Protein AF-A0A7V9AIJ8-F1 (afdb_monomer)

Nearest PDB structures (foldseek):
  2efx-assembly4_D  TM=8.201E-01  e=4.194E-10  Brucella anthropi
  2dns-assembly4_D  TM=7.894E-01  e=2.289E-10  Brucella anthropi
  2efu-assembly5_E  TM=8.049E-01  e=8.119E-10  Brucella anthropi
  2efu-assembly2_B  TM=7.645E-01  e=1.012E-09  Brucella anthropi
  2efx-assembly3_C  TM=7.032E-01  e=8.119E-10  Brucella anthropi

Radius of gyration: 23.88 Å; Cα contacts (8 Å, |Δi|>4): 695; chains: 1; bounding box: 52×50×72 Å

pLDDT: mean 93.14, std 9.65, range [34.38, 98.75]

Solvent-accessible surface area (backbone atoms only — not comparable to full-atom values): 21103 Å² total; per-residue (Å²): 108,71,49,35,41,31,23,21,66,20,47,61,51,65,58,67,51,55,55,66,40,75,45,50,50,67,53,36,58,62,28,52,76,67,60,66,60,83,46,60,68,62,73,48,62,43,72,38,52,61,37,27,26,50,52,26,54,51,50,10,64,76,68,76,44,56,46,61,58,47,43,46,64,73,46,29,56,78,59,64,20,85,72,50,45,51,41,64,76,75,52,67,91,56,80,95,68,84,66,29,16,32,64,56,96,88,39,83,40,79,51,82,90,74,78,42,54,44,34,38,67,48,67,15,69,45,70,44,67,73,39,49,48,40,58,46,46,21,60,57,49,39,20,32,50,97,92,40,76,81,40,54,49,68,54,48,50,52,29,73,36,78,71,36,60,43,83,77,48,80,63,50,44,69,78,40,74,74,47,88,51,43,25,24,10,49,78,29,41,34,31,46,46,92,93,37,64,33,43,28,46,74,49,78,53,90,16,33,33,38,30,39,40,29,32,59,93,75,66,41,71,48,71,34,76,42,47,44,30,92,68,52,59,46,56,22,50,49,53,50,49,51,31,60,75,70,70,46,78,91,68,66,41,57,62,55,46,47,52,52,51,54,47,54,49,52,54,50,52,51,48,52,53,51,56,61,68,69,54,53,79,95,55,58,57,86,60,64,73,74,62,69,41,44,46,28,34,32,84,63,80,41,67,32,41,31,39,77,54,96,91,37,43,34,44,38,38,61,90,61,39,42,23,47,43,41,85,58,33,44,53,27,27,37,31,43,36,74,48,68,89,74,42,67,51,47,37,38,54,39,67,47,98,83,77,40,67,45,35,40,34,34,72,98,75,46,73,21,40,48,54,78,62,66,73,63,55,63,59,67,76,68,120

Sequence (383 aa):
VRDLLSHRSGLPRGDLLWWASPYTRAEVLQRVRHLQPDRSFRAQYGYQNLMFLAAGELLGEVAGRSWDDFMAERLFRPLGMTRSSTSVRTLQGMENLATPHERIENEVRPIPWRSYDNLGAAGSVNSSVHDMAQWVRLNLARGEYRGQRLLSDSVVKEMQTPQTVIRADTLAERLYPHTHFRAYGLGWSLQDYRGHKMVHHGGALDGMRTHVAMIPQEKLGVVVIANMEPTNLHVALVYRILDAYLGAPAHDWSGDLLAVANRQRREAEQRQDSIARARVAGTSPSLPLESYAGSYSGEIYGEMQVAREDGRLVLRFGPSWAGDLEHWHYDTFRVTWRDPSMGRSFVTFGLNAAARVDRMQIENFGDLTRQLDLEATAAAGRQ

Mean predicted aligned error: 5.02 Å

Foldseek 3Di:
DQLLLFQFQQFAQLCVLQPLAQDALVSSLVLSVVTDRPDDGRPAHHDYLNSQSVVLVVVCVVVVHHSQVCCVPLPCVVLVQPFKGQWPVVCVPDPPDQFFWEQFPNDTDGDDDDINSSSGRSARMDGDPVSVVSVLLCLLVQQDHPNDRSDHSVVSVQQLDFPGWDDDDPLNCLLCVPWDTWGGGRNWIWTDDPNFIKTKDWDDDRRKIWIWIDRSVLSDIDIFIGRYPPDCVSVLVVNQVVCVSVVHPDDRSRVSVVVSVVVVVVVVVVVVVVVLVPFDPPADEPDQQQLVFAWWADSNQGIWGWDDDPNWIWIDGHPQFIWTWDDGHYQKTKTATPRCSVPIWMKGFDADPVRGTQWIQTVPVGIIGGDDPPVVVVVVVPD

Structure (mmCIF, N/CA/C/O backbone):
data_AF-A0A7V9AIJ8-F1
#
_entry.id   AF-A0A7V9AIJ8-F1
#
loop_
_atom_site.group_PDB
_atom_site.id
_atom_site.type_symbol
_atom_site.label_atom_id
_atom_site.label_alt_id
_atom_site.label_comp_id
_atom_site.label_asym_id
_atom_site.label_entity_id
_atom_site.label_seq_id
_atom_site.pdbx_PDB_ins_code
_atom_site.Cartn_x
_atom_site.Cartn_y
_atom_site.Cartn_z
_atom_site.occupancy
_atom_site.B_iso_or_equiv
_atom_site.auth_seq_id
_atom_site.auth_comp_id
_atom_site.auth_asym_id
_atom_site.auth_atom_id
_atom_site.pdbx_PDB_model_num
ATOM 1 N N . VAL A 1 1 ? -14.555 13.797 0.521 1.00 94.81 1 VAL A N 1
ATOM 2 C CA . VAL A 1 1 ? -14.045 13.169 1.771 1.00 94.81 1 VAL A CA 1
ATOM 3 C C . VAL A 1 1 ? -14.597 11.769 1.996 1.00 94.81 1 VAL A C 1
ATOM 5 O O . VAL A 1 1 ? -13.820 10.829 1.940 1.00 94.81 1 VAL A O 1
ATOM 8 N N . ARG A 1 2 ? -15.912 11.584 2.194 1.00 97.00 2 ARG A N 1
ATOM 9 C CA . ARG A 1 2 ? -16.506 10.255 2.452 1.00 97.00 2 ARG A CA 1
ATOM 10 C C . ARG A 1 2 ? -16.113 9.196 1.418 1.00 97.00 2 ARG A C 1
ATOM 12 O O . ARG A 1 2 ? -15.758 8.086 1.791 1.00 97.00 2 ARG A O 1
ATOM 19 N N . ASP A 1 3 ? -16.138 9.555 0.136 1.00 97.44 3 ASP A N 1
ATOM 20 C CA . ASP A 1 3 ? -15.761 8.652 -0.958 1.00 97.44 3 ASP A CA 1
ATOM 21 C C . ASP A 1 3 ? -14.292 8.206 -0.901 1.00 97.44 3 ASP A C 1
ATOM 23 O O . ASP A 1 3 ? -13.987 7.075 -1.275 1.00 97.44 3 ASP A O 1
ATOM 27 N N . LEU A 1 4 ? -13.408 9.070 -0.384 1.00 97.00 4 LEU A N 1
ATOM 28 C CA . LEU A 1 4 ? -11.989 8.772 -0.188 1.00 97.00 4 LEU A CA 1
ATOM 29 C C . LEU A 1 4 ? -11.812 7.718 0.910 1.00 97.00 4 LEU A C 1
ATOM 31 O O . LEU A 1 4 ? -11.166 6.698 0.706 1.00 97.00 4 LEU A O 1
ATOM 35 N N . LEU A 1 5 ? -12.469 7.942 2.052 1.00 98.12 5 LEU A N 1
ATOM 36 C CA . LEU A 1 5 ? -12.355 7.103 3.250 1.00 98.12 5 LEU A CA 1
ATOM 37 C C . LEU A 1 5 ? -13.116 5.771 3.155 1.00 98.12 5 LEU A C 1
ATOM 39 O O . LEU A 1 5 ? -12.995 4.939 4.053 1.00 98.12 5 LEU A O 1
ATOM 43 N N . SER A 1 6 ? -13.911 5.577 2.100 1.00 97.75 6 SER A N 1
ATOM 44 C CA . SER A 1 6 ? -14.724 4.373 1.878 1.00 97.75 6 SER A CA 1
ATOM 45 C C . SER A 1 6 ? -14.414 3.639 0.569 1.00 97.75 6 SER A C 1
ATOM 47 O O . SER A 1 6 ? -15.196 2.785 0.156 1.00 97.75 6 SER A O 1
ATOM 49 N N . HIS A 1 7 ? -13.273 3.934 -0.074 1.00 97.25 7 HIS A N 1
ATOM 50 C CA . HIS A 1 7 ? -12.756 3.173 -1.226 1.00 97.25 7 HIS A CA 1
ATOM 51 C C . HIS A 1 7 ? -13.732 3.071 -2.406 1.00 97.25 7 HIS A C 1
ATOM 53 O O . HIS A 1 7 ? -13.960 1.997 -2.965 1.00 97.25 7 HIS A O 1
ATOM 59 N N . ARG A 1 8 ? -14.352 4.192 -2.789 1.00 96.00 8 ARG A N 1
ATOM 60 C CA . ARG A 1 8 ? -15.406 4.205 -3.822 1.00 96.00 8 ARG A CA 1
ATOM 61 C C . ARG A 1 8 ? -15.219 5.284 -4.895 1.00 96.00 8 ARG A C 1
ATOM 63 O O . ARG A 1 8 ? -16.194 5.742 -5.488 1.00 96.00 8 ARG A O 1
ATOM 70 N N . SER A 1 9 ? -13.967 5.678 -5.157 1.00 95.75 9 SER A N 1
ATOM 71 C CA . SER A 1 9 ? -13.640 6.707 -6.163 1.00 95.75 9 SER A CA 1
ATOM 72 C C . SER A 1 9 ? -13.741 6.222 -7.614 1.00 95.75 9 SER A C 1
ATOM 74 O O . SER A 1 9 ? -13.923 7.027 -8.516 1.00 95.75 9 SER A O 1
ATOM 76 N N . GLY A 1 10 ? -13.631 4.915 -7.847 1.00 95.31 10 GLY A N 1
ATOM 77 C CA . GLY A 1 10 ? -13.609 4.351 -9.195 1.00 95.31 10 GLY A CA 1
ATOM 78 C C . GLY A 1 10 ? -12.223 4.267 -9.846 1.00 95.31 10 GLY A C 1
ATOM 79 O O . GLY A 1 10 ? -12.094 3.650 -10.897 1.00 95.31 10 GLY A O 1
ATOM 80 N N . LEU A 1 11 ? -11.173 4.818 -9.224 1.00 95.31 11 LEU A N 1
ATOM 81 C CA . LEU A 1 11 ? -9.810 4.682 -9.756 1.00 95.31 11 LEU A CA 1
ATOM 82 C C . LEU A 1 11 ? -9.178 3.342 -9.332 1.00 95.31 11 LEU A C 1
ATOM 84 O O . LEU A 1 11 ? -9.499 2.827 -8.248 1.00 95.31 11 LEU A O 1
ATOM 88 N N . PRO A 1 12 ? -8.270 2.775 -10.142 1.00 93.50 12 PRO A N 1
ATOM 89 C CA . PRO A 1 12 ? -7.481 1.607 -9.758 1.00 93.50 12 PRO A CA 1
ATOM 90 C C . PRO A 1 12 ? -6.580 1.912 -8.546 1.00 93.50 12 PRO A C 1
ATOM 92 O O . PRO A 1 12 ? -6.508 3.046 -8.061 1.00 93.50 12 PRO A O 1
ATOM 95 N N . ARG A 1 13 ? -5.884 0.886 -8.035 1.00 92.62 13 ARG A N 1
ATOM 96 C CA . ARG A 1 13 ? -5.017 1.007 -6.845 1.00 92.62 13 ARG A CA 1
ATOM 97 C C . ARG A 1 13 ? -3.896 2.034 -7.029 1.00 92.62 13 ARG A C 1
ATOM 99 O O . ARG A 1 13 ? -3.670 2.843 -6.136 1.00 92.62 13 ARG A O 1
ATOM 106 N N . GLY A 1 14 ? -3.216 1.978 -8.180 1.00 92.38 14 GLY A N 1
ATOM 107 C CA . GLY A 1 14 ? -2.097 2.858 -8.533 1.00 92.38 14 GLY A CA 1
ATOM 108 C C . GLY A 1 14 ? -0.899 2.764 -7.581 1.00 92.38 14 GLY A C 1
ATOM 109 O O . GLY A 1 14 ? -0.198 3.753 -7.395 1.00 92.38 14 GLY A O 1
ATOM 110 N N . ASP A 1 15 ? -0.668 1.603 -6.954 1.00 93.25 15 ASP A N 1
ATOM 111 C CA . ASP A 1 15 ? 0.260 1.501 -5.819 1.00 93.25 15 ASP A CA 1
ATOM 112 C C . ASP A 1 15 ? 1.727 1.814 -6.170 1.00 93.25 15 ASP A C 1
ATOM 114 O O . ASP A 1 15 ? 2.452 2.367 -5.350 1.00 93.25 15 ASP A O 1
ATOM 118 N N . LEU A 1 16 ? 2.145 1.581 -7.418 1.00 91.94 16 LEU A N 1
ATOM 119 C CA . LEU A 1 16 ? 3.490 1.930 -7.897 1.00 91.94 16 LEU A CA 1
ATOM 120 C C . LEU A 1 16 ? 3.778 3.444 -7.905 1.00 91.94 16 LEU A C 1
ATOM 122 O O . LEU A 1 16 ? 4.929 3.845 -8.038 1.00 91.94 16 LEU A O 1
ATOM 126 N N . LEU A 1 17 ? 2.758 4.304 -7.767 1.00 93.81 17 LEU A N 1
ATOM 127 C CA . LEU A 1 17 ? 2.983 5.745 -7.625 1.00 93.81 17 LEU A CA 1
ATOM 128 C C . LEU A 1 17 ? 3.646 6.087 -6.292 1.00 93.81 17 LEU A C 1
ATOM 130 O O . LEU A 1 17 ? 4.409 7.045 -6.239 1.00 93.81 17 LEU A O 1
ATOM 134 N N . TRP A 1 18 ? 3.371 5.326 -5.232 1.00 93.75 18 TRP A N 1
ATOM 135 C CA . TRP A 1 18 ? 3.955 5.545 -3.908 1.00 93.75 18 TRP A CA 1
ATOM 136 C C . TRP A 1 18 ? 5.021 4.498 -3.565 1.00 93.75 18 TRP A C 1
ATOM 138 O O . TRP A 1 18 ? 6.014 4.830 -2.918 1.00 93.75 18 TRP A O 1
ATOM 148 N N . TRP A 1 19 ? 4.853 3.245 -4.002 1.00 93.31 19 TRP A N 1
ATOM 149 C CA . TRP A 1 19 ? 5.747 2.153 -3.627 1.00 93.31 19 TRP A CA 1
ATOM 150 C C . TRP A 1 19 ? 7.088 2.254 -4.353 1.00 93.31 19 TRP A C 1
ATOM 152 O O . TRP A 1 19 ? 7.153 2.186 -5.580 1.00 93.31 19 TRP A O 1
ATOM 162 N N . ALA A 1 20 ? 8.161 2.425 -3.572 1.00 89.38 20 ALA A N 1
ATOM 163 C CA . ALA A 1 20 ? 9.535 2.536 -4.064 1.00 89.38 20 ALA A CA 1
ATOM 164 C C . ALA A 1 20 ? 9.734 3.631 -5.139 1.00 89.38 20 ALA A C 1
ATOM 166 O O . ALA A 1 20 ? 10.684 3.580 -5.919 1.00 89.38 20 ALA A O 1
ATOM 167 N N . SER A 1 21 ? 8.842 4.622 -5.193 1.00 91.75 21 SER A N 1
ATOM 168 C CA . SER A 1 21 ? 8.905 5.717 -6.157 1.00 91.75 21 SER A CA 1
ATOM 169 C C . SER A 1 21 ? 9.755 6.879 -5.619 1.00 91.75 21 SER A C 1
ATOM 171 O O . SER A 1 21 ? 9.932 7.016 -4.405 1.00 91.75 21 SER A O 1
ATOM 173 N N . PRO A 1 22 ? 10.283 7.753 -6.495 1.00 91.19 22 PRO A N 1
ATOM 174 C CA . PRO A 1 22 ? 11.016 8.946 -6.070 1.00 91.19 22 PRO A CA 1
ATOM 175 C C . PRO A 1 22 ? 10.102 10.087 -5.586 1.00 91.19 22 PRO A C 1
ATOM 177 O O . PRO A 1 22 ? 10.600 11.165 -5.274 1.00 91.19 22 PRO A O 1
ATOM 180 N N . TYR A 1 23 ? 8.782 9.890 -5.569 1.00 95.62 23 TYR A N 1
ATOM 181 C CA . TYR A 1 23 ? 7.818 10.980 -5.453 1.00 95.62 23 TYR A CA 1
ATOM 182 C C . TYR A 1 23 ? 7.476 11.343 -4.011 1.00 95.62 23 TYR A C 1
ATOM 184 O O . TYR A 1 23 ? 7.254 10.485 -3.153 1.00 95.62 23 TYR A O 1
ATOM 192 N N . THR A 1 24 ? 7.348 12.646 -3.780 1.00 95.69 24 THR A N 1
ATOM 193 C CA . THR A 1 24 ? 6.733 13.241 -2.590 1.00 95.69 24 THR A CA 1
ATOM 194 C C . THR A 1 24 ? 5.219 12.996 -2.557 1.00 95.69 24 THR A C 1
ATOM 196 O O . THR A 1 24 ? 4.605 12.682 -3.577 1.00 95.69 24 THR A O 1
ATOM 199 N N . ARG A 1 25 ? 4.571 13.205 -1.398 1.00 96.12 25 ARG A N 1
ATOM 200 C CA . ARG A 1 25 ? 3.101 13.097 -1.257 1.00 96.12 25 ARG A CA 1
ATOM 201 C C . ARG A 1 25 ? 2.353 13.955 -2.287 1.00 96.12 25 ARG A C 1
ATOM 203 O O . ARG A 1 25 ? 1.393 13.491 -2.900 1.00 96.12 25 ARG A O 1
ATOM 210 N N . ALA A 1 26 ? 2.824 15.184 -2.506 1.00 96.31 26 ALA A N 1
ATOM 211 C CA . ALA A 1 26 ? 2.240 16.120 -3.462 1.00 96.31 26 ALA A CA 1
ATOM 212 C C . ALA A 1 26 ? 2.362 15.615 -4.906 1.00 96.31 26 ALA A C 1
ATOM 214 O O . ALA A 1 26 ? 1.380 15.621 -5.645 1.00 96.31 26 ALA A O 1
ATOM 215 N N . GLU A 1 27 ? 3.537 15.116 -5.297 1.00 96.69 27 GLU A N 1
ATOM 216 C CA . GLU A 1 27 ? 3.754 14.561 -6.636 1.00 96.69 27 GLU A CA 1
ATOM 217 C C . GLU A 1 27 ? 2.935 13.290 -6.868 1.00 96.69 27 GLU A C 1
ATOM 219 O O . GLU A 1 27 ? 2.356 13.131 -7.944 1.00 96.69 27 GLU A O 1
ATOM 224 N N . VAL A 1 28 ? 2.822 12.414 -5.860 1.00 97.00 28 VAL A N 1
ATOM 225 C CA . VAL A 1 28 ? 1.934 11.244 -5.913 1.00 97.00 28 VAL A CA 1
ATOM 226 C C . VAL A 1 28 ? 0.509 11.698 -6.225 1.00 97.00 28 VAL A C 1
ATOM 228 O O . VAL A 1 28 ? -0.072 11.241 -7.207 1.00 97.00 28 VAL A O 1
ATOM 231 N N . LEU A 1 29 ? -0.044 12.636 -5.448 1.00 96.25 29 LEU A N 1
ATOM 232 C CA . LEU A 1 29 ? -1.409 13.135 -5.646 1.00 96.25 29 LEU A CA 1
ATOM 233 C C . LEU A 1 29 ? -1.599 13.879 -6.971 1.00 96.25 29 LEU A C 1
ATOM 235 O O . LEU A 1 29 ? -2.641 13.731 -7.608 1.00 96.25 29 LEU A O 1
ATOM 239 N N . GLN A 1 30 ? -0.599 14.632 -7.426 1.00 96.56 30 GLN A N 1
ATOM 240 C CA . GLN A 1 30 ? -0.636 15.269 -8.738 1.00 96.56 30 GLN A CA 1
ATOM 241 C C . GLN A 1 30 ? -0.710 14.221 -9.852 1.00 96.56 30 GLN A C 1
ATOM 243 O O . GLN A 1 30 ? -1.463 14.398 -10.806 1.00 96.56 30 GLN A O 1
ATOM 248 N N . ARG A 1 31 ? 0.026 13.113 -9.725 1.00 95.75 31 ARG A N 1
ATOM 249 C CA . ARG A 1 31 ? 0.061 12.032 -10.719 1.00 95.75 31 ARG A CA 1
ATOM 250 C C . ARG A 1 31 ? -1.196 11.168 -10.722 1.00 95.75 31 ARG A C 1
ATOM 252 O O . ARG A 1 31 ? -1.571 10.666 -11.779 1.00 95.75 31 ARG A O 1
ATOM 259 N N . VAL A 1 32 ? -1.910 11.069 -9.594 1.00 95.19 32 VAL A N 1
ATOM 260 C CA . VAL A 1 32 ? -3.214 10.376 -9.502 1.00 95.19 32 VAL A CA 1
ATOM 261 C C . VAL A 1 32 ? -4.200 10.859 -10.569 1.00 95.19 32 VAL A C 1
ATOM 263 O O . VAL A 1 32 ? -4.989 10.055 -11.059 1.00 95.19 32 VAL A O 1
ATOM 266 N N . ARG A 1 33 ? -4.151 12.139 -10.973 1.00 93.75 33 ARG A N 1
ATOM 267 C CA . ARG A 1 33 ? -5.058 12.703 -11.993 1.00 93.75 33 ARG A CA 1
ATOM 268 C C . ARG A 1 33 ? -4.946 12.028 -13.367 1.00 93.75 33 ARG A C 1
ATOM 270 O O . ARG A 1 33 ? -5.856 12.172 -14.172 1.00 93.75 33 ARG A O 1
ATOM 277 N N . HIS A 1 34 ? -3.837 11.333 -13.628 1.00 94.75 34 HIS A N 1
ATOM 278 C CA . HIS A 1 34 ? -3.586 10.612 -14.877 1.00 94.75 34 HIS A CA 1
ATOM 279 C C . HIS A 1 34 ? -4.070 9.152 -14.826 1.00 94.75 34 HIS A C 1
ATOM 281 O O . HIS A 1 34 ? -4.071 8.468 -15.849 1.00 94.75 34 HIS A O 1
ATOM 287 N N . LEU A 1 35 ? -4.503 8.655 -13.658 1.00 93.69 35 LEU A N 1
ATOM 288 C CA . LEU A 1 35 ? -5.093 7.323 -13.548 1.00 93.69 35 LEU A CA 1
ATOM 289 C C . LEU A 1 35 ? -6.467 7.291 -14.218 1.00 93.69 35 LEU A C 1
ATOM 291 O O . LEU A 1 35 ? -7.353 8.081 -13.895 1.00 93.69 35 LEU A O 1
ATOM 295 N N . GLN A 1 36 ? -6.657 6.318 -15.104 1.00 92.56 36 GLN A N 1
ATOM 296 C CA . GLN A 1 36 ? -7.942 6.082 -15.752 1.00 92.56 36 GLN A CA 1
ATOM 297 C C . GLN A 1 36 ? -8.857 5.273 -14.822 1.00 92.56 36 GLN A C 1
ATOM 299 O O . GLN A 1 36 ? -8.434 4.218 -14.339 1.00 92.56 36 GLN A O 1
ATOM 304 N N . PRO A 1 37 ? -10.093 5.728 -14.543 1.00 94.31 37 PRO A N 1
ATOM 305 C CA . PRO A 1 37 ? -11.064 4.931 -13.805 1.00 94.31 37 PRO A CA 1
ATOM 306 C C . PRO A 1 37 ? -11.347 3.600 -14.510 1.00 94.31 37 PRO A C 1
ATOM 308 O O . PRO A 1 37 ? -11.660 3.579 -15.697 1.00 94.31 37 PRO A O 1
ATOM 311 N N . ASP A 1 38 ? -11.295 2.494 -13.769 1.00 93.19 38 ASP A N 1
ATOM 312 C CA . ASP A 1 38 ? -11.649 1.154 -14.268 1.00 93.19 38 ASP A CA 1
ATOM 313 C C . ASP A 1 38 ? -13.120 0.792 -13.992 1.00 93.19 38 ASP A C 1
ATOM 315 O O . ASP A 1 38 ? -13.622 -0.249 -14.417 1.00 93.19 38 ASP A O 1
ATOM 319 N N . ARG A 1 39 ? -13.823 1.663 -13.263 1.00 93.50 39 ARG A N 1
ATOM 320 C CA . ARG A 1 39 ? -15.217 1.504 -12.849 1.00 93.50 39 ARG A CA 1
ATOM 321 C C . ARG A 1 39 ? -15.862 2.867 -12.617 1.00 93.50 39 ARG A C 1
ATOM 323 O O . ARG A 1 39 ? -15.193 3.842 -12.276 1.00 93.50 39 ARG A O 1
ATOM 330 N N . SER A 1 40 ? -17.186 2.935 -12.743 1.00 95.88 40 SER A N 1
ATOM 331 C CA . SER A 1 40 ? -17.924 4.173 -12.482 1.00 95.88 40 SER A CA 1
ATOM 332 C C . SER A 1 40 ? -17.818 4.599 -11.011 1.00 95.88 40 SER A C 1
ATOM 334 O O . SER A 1 40 ? -17.742 3.769 -10.098 1.00 95.88 40 SER A O 1
ATOM 336 N N . PHE A 1 41 ? -17.853 5.910 -10.774 1.00 96.50 41 PHE A N 1
ATOM 337 C CA . PHE A 1 41 ? -17.812 6.489 -9.432 1.00 96.50 41 PHE A CA 1
ATOM 338 C C . PHE A 1 41 ? -18.900 5.884 -8.532 1.00 96.50 41 PHE A C 1
ATOM 340 O O . PHE A 1 41 ? -20.064 5.809 -8.922 1.00 96.50 41 PHE A O 1
ATOM 347 N N . ARG A 1 42 ? -18.519 5.444 -7.325 1.00 95.69 42 ARG A N 1
ATOM 348 C CA . ARG A 1 42 ? -19.383 4.766 -6.337 1.00 95.69 42 ARG A CA 1
ATOM 349 C C . ARG A 1 42 ? -20.012 3.434 -6.767 1.00 95.69 42 ARG A C 1
ATOM 351 O O . ARG A 1 42 ? -20.749 2.861 -5.969 1.00 95.69 42 ARG A O 1
ATOM 358 N N . ALA A 1 43 ? -19.715 2.906 -7.955 1.00 94.62 43 ALA A N 1
ATOM 359 C CA . ALA A 1 43 ? -20.356 1.681 -8.439 1.00 94.62 43 ALA A CA 1
ATOM 360 C C . ALA A 1 43 ? -19.993 0.436 -7.616 1.00 94.62 43 ALA A C 1
ATOM 362 O O . ALA A 1 43 ? -20.810 -0.470 -7.453 1.00 94.62 43 ALA A O 1
ATOM 363 N N . GLN A 1 44 ? -18.765 0.381 -7.097 1.00 93.31 44 GLN A N 1
ATOM 364 C CA . GLN A 1 44 ? -18.305 -0.701 -6.234 1.00 93.31 44 GLN A CA 1
ATOM 365 C C . GLN A 1 44 ? -17.113 -0.277 -5.376 1.00 93.31 44 GLN A C 1
ATOM 367 O O . GLN A 1 44 ? -16.399 0.681 -5.693 1.00 93.31 44 GLN A O 1
ATOM 372 N N . TYR A 1 45 ? -16.891 -1.036 -4.305 1.00 95.25 45 TYR A N 1
ATOM 373 C CA . TYR A 1 45 ? -15.661 -0.982 -3.530 1.00 95.25 45 TYR A CA 1
ATOM 374 C C . TYR A 1 45 ? -14.444 -1.278 -4.418 1.00 95.25 45 TYR A C 1
ATOM 376 O O . TYR A 1 45 ? -14.428 -2.261 -5.155 1.00 95.25 45 TYR A O 1
ATOM 384 N N . GLY A 1 46 ? -13.410 -0.452 -4.311 1.00 95.06 46 GLY A N 1
ATOM 385 C CA . GLY A 1 46 ? -12.076 -0.766 -4.806 1.00 95.06 46 GLY A CA 1
ATOM 386 C C . GLY A 1 46 ? -11.055 -0.033 -3.954 1.00 95.06 46 GLY A C 1
ATOM 387 O O . GLY A 1 46 ? -11.086 1.192 -3.894 1.00 95.06 46 GLY A O 1
ATOM 388 N N . TYR A 1 47 ? -10.219 -0.804 -3.259 1.00 95.19 47 TYR A N 1
ATOM 389 C CA . TYR A 1 47 ? -9.273 -0.319 -2.255 1.00 95.19 47 TYR A CA 1
ATOM 390 C C . TYR A 1 47 ? -8.210 0.603 -2.854 1.00 95.19 47 TYR A C 1
ATOM 392 O O . TYR A 1 47 ? -7.621 0.269 -3.880 1.00 95.19 47 TYR A O 1
ATOM 400 N N . GLN A 1 48 ? -7.943 1.737 -2.205 1.00 94.69 48 GLN A N 1
ATOM 401 C CA . GLN A 1 48 ? -7.050 2.774 -2.717 1.00 94.69 48 GLN A CA 1
ATOM 402 C C . GLN A 1 48 ? -6.288 3.502 -1.614 1.00 94.69 48 GLN A C 1
ATOM 404 O O . GLN A 1 48 ? -6.838 4.342 -0.898 1.00 94.69 48 GLN A O 1
ATOM 409 N N . ASN A 1 49 ? -4.980 3.267 -1.567 1.00 97.31 49 ASN A N 1
ATOM 410 C CA . ASN A 1 49 ? -4.077 4.013 -0.695 1.00 97.31 49 ASN A CA 1
ATOM 411 C C . ASN A 1 49 ? -4.036 5.504 -1.061 1.00 97.31 49 ASN A C 1
ATOM 413 O O . ASN A 1 49 ? -4.104 6.371 -0.195 1.00 97.31 49 ASN A O 1
ATOM 417 N N . LEU A 1 50 ? -4.027 5.809 -2.360 1.00 97.19 50 LEU A N 1
ATOM 418 C CA . LEU A 1 50 ? -3.919 7.172 -2.892 1.00 97.19 50 LEU A CA 1
ATOM 419 C C . LEU A 1 50 ? -5.046 8.097 -2.401 1.00 97.19 50 LEU A C 1
ATOM 421 O O . LEU A 1 50 ? -4.832 9.286 -2.180 1.00 97.19 50 LEU A O 1
ATOM 425 N N . MET A 1 51 ? -6.248 7.556 -2.184 1.00 97.19 51 MET A N 1
ATOM 426 C CA . MET A 1 51 ? -7.378 8.334 -1.668 1.00 97.19 51 MET A CA 1
ATOM 427 C C . MET A 1 51 ? -7.268 8.594 -0.160 1.00 97.19 51 MET A C 1
ATOM 429 O O . MET A 1 51 ? -7.705 9.643 0.312 1.00 97.19 51 MET A O 1
ATOM 433 N N . PHE A 1 52 ? -6.654 7.682 0.598 1.00 98.06 52 PHE A N 1
ATOM 434 C CA . PHE A 1 52 ? -6.341 7.913 2.009 1.00 98.06 52 PHE A CA 1
ATOM 435 C C . PHE A 1 52 ? -5.205 8.923 2.177 1.00 98.06 52 PHE A C 1
ATOM 437 O O . PHE A 1 52 ? -5.316 9.798 3.032 1.00 98.06 52 PHE A O 1
ATOM 444 N N . LEU A 1 53 ? -4.185 8.881 1.312 1.00 97.88 53 LEU A N 1
ATOM 445 C CA . LEU A 1 53 ? -3.171 9.935 1.218 1.00 97.88 53 LEU A CA 1
ATOM 446 C C . LEU A 1 53 ? -3.831 11.302 0.977 1.00 97.88 53 LEU A C 1
ATOM 448 O O . LEU A 1 53 ? -3.610 12.230 1.748 1.00 97.88 53 LEU A O 1
ATOM 452 N N . ALA A 1 54 ? -4.726 11.401 -0.014 1.00 97.94 54 ALA A N 1
ATOM 453 C CA . ALA A 1 54 ? -5.457 12.637 -0.304 1.00 97.94 54 ALA A CA 1
ATOM 454 C C . ALA A 1 54 ? -6.286 13.134 0.895 1.00 97.94 54 ALA A C 1
ATOM 456 O O . ALA A 1 54 ? -6.360 14.334 1.149 1.00 97.94 54 ALA A O 1
ATOM 457 N N . ALA A 1 55 ? -6.910 12.222 1.646 1.00 98.00 55 ALA A N 1
ATOM 458 C CA . ALA A 1 55 ? -7.655 12.574 2.852 1.00 98.00 55 ALA A CA 1
ATOM 459 C C . ALA A 1 55 ? -6.743 13.087 3.983 1.00 98.00 55 ALA A C 1
ATOM 461 O O . ALA A 1 55 ? -7.150 13.986 4.718 1.00 98.00 55 ALA A O 1
ATOM 462 N N . GLY A 1 56 ? -5.529 12.540 4.110 1.00 97.50 56 GLY A N 1
ATOM 463 C CA . GLY A 1 56 ? -4.506 13.006 5.048 1.00 97.50 56 GLY A CA 1
ATOM 464 C C . GLY A 1 56 ? -3.999 14.407 4.729 1.00 97.50 56 GLY A C 1
ATOM 465 O O . GLY A 1 56 ? -3.981 15.262 5.611 1.00 97.50 56 GLY A O 1
ATOM 466 N N . GLU A 1 57 ? -3.666 14.668 3.465 1.00 97.38 57 GLU A N 1
ATOM 467 C CA . GLU A 1 57 ? -3.222 15.998 3.027 1.00 97.38 57 GLU A CA 1
ATOM 468 C C . GLU A 1 57 ? -4.345 17.036 3.184 1.00 97.38 57 GLU A C 1
ATOM 470 O O . GLU A 1 57 ? -4.119 18.110 3.733 1.00 97.38 57 GLU A O 1
ATOM 475 N N . LEU A 1 58 ? -5.594 16.685 2.845 1.00 97.56 58 LEU A N 1
ATOM 476 C CA . LEU A 1 58 ? -6.752 17.548 3.107 1.00 97.56 58 LEU A CA 1
ATOM 477 C C . LEU A 1 58 ? -6.926 17.864 4.602 1.00 97.56 58 LEU A C 1
ATOM 479 O O . LEU A 1 58 ? -7.304 18.981 4.952 1.00 97.56 58 LEU A O 1
ATOM 483 N N . LEU A 1 59 ? -6.689 16.891 5.488 1.00 96.69 59 LEU A N 1
ATOM 484 C CA . LEU A 1 59 ? -6.729 17.129 6.931 1.00 96.69 59 LEU A CA 1
ATOM 485 C C . LEU A 1 59 ? -5.668 18.152 7.346 1.00 96.69 59 LEU A C 1
ATOM 487 O O . LEU A 1 59 ? -5.978 19.034 8.145 1.00 96.69 59 LEU A O 1
ATOM 491 N N . GLY A 1 60 ? -4.453 18.041 6.805 1.00 95.00 60 GLY A N 1
ATOM 492 C CA . GLY A 1 60 ? -3.377 18.991 7.066 1.00 95.00 60 GLY A CA 1
ATOM 493 C C . GLY A 1 60 ? -3.744 20.415 6.642 1.00 95.00 60 GLY A C 1
ATOM 494 O O . GLY A 1 60 ? -3.700 21.337 7.459 1.00 95.00 60 GLY A O 1
ATOM 495 N N . GLU A 1 61 ? -4.232 20.568 5.409 1.00 96.25 61 GLU A N 1
ATOM 496 C CA . GLU A 1 61 ? -4.707 21.848 4.864 1.00 96.25 61 GLU A CA 1
ATOM 497 C C . GLU A 1 61 ? -5.790 22.486 5.748 1.00 96.25 61 GLU A C 1
ATOM 499 O O . GLU A 1 61 ? -5.681 23.643 6.151 1.00 96.25 61 GLU A O 1
ATOM 504 N N . VAL A 1 62 ? -6.816 21.718 6.134 1.00 97.38 62 VAL A N 1
ATOM 505 C CA . VAL A 1 62 ? -7.909 22.217 6.990 1.00 97.38 62 VAL A CA 1
ATOM 506 C C . VAL A 1 62 ? -7.425 22.558 8.403 1.00 97.38 62 VAL A C 1
ATOM 508 O O . VAL A 1 62 ? -7.948 23.478 9.032 1.00 97.38 62 VAL A O 1
ATOM 511 N N . ALA A 1 63 ? -6.443 21.824 8.927 1.00 96.38 63 ALA A N 1
ATOM 512 C CA . ALA A 1 63 ? -5.893 22.050 10.259 1.00 96.38 63 ALA A CA 1
ATOM 513 C C . ALA A 1 63 ? -4.806 23.141 10.309 1.00 96.38 63 ALA A C 1
ATOM 515 O O . ALA A 1 63 ? -4.347 23.475 11.409 1.00 96.38 63 ALA A O 1
ATOM 516 N N . GLY A 1 64 ? -4.378 23.668 9.155 1.00 97.25 64 GLY A N 1
ATOM 517 C CA . GLY A 1 64 ? -3.297 24.650 9.040 1.00 97.25 64 GLY A CA 1
ATOM 518 C C . GLY A 1 64 ? -1.940 24.128 9.524 1.00 97.25 64 GLY A C 1
ATOM 519 O O . GLY A 1 64 ? -1.151 24.897 10.068 1.00 97.25 64 GLY A O 1
ATOM 520 N N . ARG A 1 65 ? -1.694 22.815 9.419 1.00 96.62 65 ARG A N 1
ATOM 521 C CA . ARG A 1 65 ? -0.458 22.140 9.863 1.00 96.62 65 ARG A CA 1
ATOM 522 C C . ARG A 1 65 ? -0.250 20.831 9.103 1.00 96.62 65 ARG A C 1
ATOM 524 O O . ARG A 1 65 ? -1.169 20.359 8.448 1.00 96.62 65 ARG A O 1
ATOM 531 N N . SER A 1 66 ? 0.916 20.199 9.221 1.00 96.62 66 SER A N 1
ATOM 532 C CA . SER A 1 66 ? 1.136 18.896 8.578 1.00 96.62 66 SER A CA 1
ATOM 533 C C . SER A 1 66 ? 0.234 17.799 9.171 1.00 96.62 66 SER A C 1
ATOM 535 O O . SER A 1 66 ? -0.155 17.849 10.345 1.00 96.62 66 SER A O 1
ATOM 537 N N . TRP A 1 67 ? -0.086 16.775 8.371 1.00 97.69 67 TRP A N 1
ATOM 538 C CA . TRP A 1 67 ? -0.764 15.571 8.868 1.00 97.69 67 TRP A CA 1
ATOM 539 C C . TRP A 1 67 ? 0.038 14.898 9.993 1.00 97.69 67 TRP A C 1
ATOM 541 O O . TRP A 1 67 ? -0.539 14.458 10.989 1.00 97.69 67 TRP A O 1
ATOM 551 N N . ASP A 1 68 ? 1.363 14.869 9.861 1.00 97.25 68 ASP A N 1
ATOM 552 C CA . ASP A 1 68 ? 2.288 14.272 10.822 1.00 97.25 68 ASP A CA 1
ATOM 553 C C . ASP A 1 68 ? 2.192 14.957 12.200 1.00 97.25 68 ASP A C 1
ATOM 555 O O . ASP A 1 68 ? 1.981 14.291 13.220 1.00 97.25 68 ASP A O 1
ATOM 559 N N . ASP A 1 69 ? 2.222 16.294 12.230 1.00 97.56 69 ASP A N 1
ATOM 560 C CA . ASP A 1 69 ? 2.066 17.081 13.461 1.00 97.56 69 ASP A CA 1
ATOM 561 C C . ASP A 1 69 ? 0.666 16.931 14.056 1.00 97.56 69 ASP A C 1
ATOM 563 O O . ASP A 1 69 ? 0.499 16.821 15.276 1.00 97.56 69 ASP A O 1
ATOM 567 N N . PHE A 1 70 ? -0.360 16.898 13.198 1.00 97.88 70 PHE A N 1
ATOM 568 C CA . PHE A 1 70 ? -1.732 16.675 13.636 1.00 97.88 70 PHE A CA 1
ATOM 569 C C . PHE A 1 70 ? -1.868 15.324 14.348 1.00 97.88 70 PHE A C 1
ATOM 571 O O . PHE A 1 70 ? -2.444 15.264 15.435 1.00 97.88 70 PHE A O 1
ATOM 578 N N . MET A 1 71 ? -1.314 14.249 13.781 1.00 97.88 71 MET A N 1
ATOM 579 C CA . MET A 1 71 ? -1.335 12.916 14.390 1.00 97.88 71 MET A CA 1
ATOM 580 C C . MET A 1 71 ? -0.603 12.897 15.733 1.00 97.88 71 MET A C 1
ATOM 582 O O . MET A 1 71 ? -1.151 12.400 16.723 1.00 97.88 71 MET A O 1
ATOM 586 N N . ALA A 1 72 ? 0.592 13.488 15.798 1.00 97.69 72 ALA A N 1
ATOM 587 C CA . ALA A 1 72 ? 1.373 13.564 17.026 1.00 97.69 72 ALA A CA 1
ATOM 588 C C . ALA A 1 72 ? 0.623 14.304 18.150 1.00 97.69 72 ALA A C 1
ATOM 590 O O . ALA A 1 72 ? 0.559 13.821 19.284 1.00 97.69 72 ALA A O 1
ATOM 591 N N . GLU A 1 73 ? 0.022 15.457 17.849 1.00 97.31 73 GLU A N 1
ATOM 592 C CA . GLU A 1 73 ? -0.627 16.312 18.846 1.00 97.31 73 GLU A CA 1
ATOM 593 C C . GLU A 1 73 ? -2.037 15.866 19.224 1.00 97.31 73 GLU A C 1
ATOM 595 O O . GLU A 1 73 ? -2.406 15.930 20.397 1.00 97.31 73 GLU A O 1
ATOM 600 N N . ARG A 1 74 ? -2.844 15.455 18.245 1.00 96.75 74 ARG A N 1
ATOM 601 C CA . ARG A 1 74 ? -4.282 15.220 18.435 1.00 96.75 74 ARG A CA 1
ATOM 602 C C . ARG A 1 74 ? -4.625 13.763 18.695 1.00 96.75 74 ARG A C 1
ATOM 604 O O . ARG A 1 74 ? -5.718 13.507 19.197 1.00 96.75 74 ARG A O 1
ATOM 611 N N . LEU A 1 75 ? -3.718 12.832 18.392 1.00 97.19 75 LEU A N 1
ATOM 612 C CA . LEU A 1 75 ? -3.949 11.402 18.583 1.00 97.19 75 LEU A CA 1
ATOM 613 C C . LEU A 1 75 ? -2.891 10.739 19.465 1.00 97.19 75 LEU A C 1
ATOM 615 O O . LEU A 1 75 ? -3.237 10.216 20.523 1.00 97.19 75 LEU A O 1
ATOM 619 N N . PHE A 1 76 ? -1.614 10.771 19.076 1.00 98.44 76 PHE A N 1
ATOM 620 C CA . PHE A 1 76 ? -0.586 9.991 19.770 1.00 98.44 76 PHE A CA 1
ATOM 621 C C . PHE A 1 76 ? -0.340 10.495 21.193 1.00 98.44 76 PHE A C 1
ATOM 623 O O . PHE A 1 76 ? -0.425 9.719 22.146 1.00 98.44 76 PHE A O 1
ATOM 630 N N . ARG A 1 77 ? -0.109 11.802 21.369 1.00 98.19 77 ARG A N 1
ATOM 631 C CA . ARG A 1 77 ? 0.162 12.390 22.689 1.00 98.19 77 ARG A CA 1
ATOM 632 C C . ARG A 1 77 ? -1.013 12.231 23.671 1.00 98.19 77 ARG A C 1
ATOM 634 O O . ARG A 1 77 ? -0.757 11.748 24.773 1.00 98.19 77 ARG A O 1
ATOM 641 N N . PRO A 1 78 ? -2.282 12.534 23.319 1.00 98.12 78 PRO A N 1
ATOM 642 C CA . PRO A 1 78 ? -3.410 12.356 24.240 1.00 98.12 78 PRO A CA 1
ATOM 643 C C . PRO A 1 78 ? -3.663 10.897 24.641 1.00 98.12 78 PRO A C 1
ATOM 645 O O . PRO A 1 78 ? -4.140 10.629 25.743 1.00 98.12 78 PRO A O 1
ATOM 648 N N . LEU A 1 79 ? -3.324 9.940 23.771 1.00 98.56 79 LEU A N 1
ATOM 649 C CA . LEU A 1 79 ? -3.449 8.511 24.071 1.00 98.56 79 LEU A CA 1
ATOM 650 C C . LEU A 1 79 ? -2.241 7.936 24.827 1.00 98.56 79 LEU A C 1
ATOM 652 O O . LEU A 1 79 ? -2.321 6.820 25.348 1.00 98.56 79 LEU A O 1
ATOM 656 N N . GLY A 1 80 ? -1.150 8.699 24.940 1.00 98.12 80 GLY A N 1
ATOM 657 C CA . GLY A 1 80 ? 0.112 8.234 25.512 1.00 98.12 80 GLY A CA 1
ATOM 658 C C . GLY A 1 80 ? 0.842 7.232 24.615 1.00 98.12 80 GLY A C 1
ATOM 659 O O . GLY A 1 80 ? 1.553 6.376 25.127 1.00 98.12 80 GLY A O 1
ATOM 660 N N . MET A 1 81 ? 0.649 7.320 23.297 1.00 98.19 81 MET A N 1
ATOM 661 C CA . MET A 1 81 ? 1.296 6.471 22.293 1.00 98.19 81 MET A CA 1
ATOM 662 C C . MET A 1 81 ? 2.706 6.992 21.977 1.00 98.19 81 MET A C 1
ATOM 664 O O . MET A 1 81 ? 2.960 7.557 20.914 1.00 98.19 81 MET A O 1
ATOM 668 N N . THR A 1 82 ? 3.617 6.890 22.945 1.00 95.50 82 THR A N 1
ATOM 669 C CA . THR A 1 82 ? 4.944 7.531 22.889 1.00 95.50 82 THR A CA 1
ATOM 670 C C . THR A 1 82 ? 5.943 6.827 21.973 1.00 95.50 82 THR A C 1
ATOM 672 O O . THR A 1 82 ? 7.016 7.370 21.717 1.00 95.50 82 THR A O 1
ATOM 675 N N . ARG A 1 83 ? 5.606 5.637 21.464 1.00 95.00 83 ARG A N 1
ATOM 676 C CA . ARG A 1 83 ? 6.405 4.864 20.502 1.00 95.00 83 ARG A CA 1
ATOM 677 C C . ARG A 1 83 ? 5.752 4.831 19.119 1.00 95.00 83 ARG A C 1
ATOM 679 O O . ARG A 1 83 ? 6.062 3.950 18.319 1.00 95.00 83 ARG A O 1
ATOM 686 N N . SER A 1 84 ? 4.833 5.757 18.854 1.00 97.19 84 SER A N 1
ATOM 687 C CA . SER A 1 84 ? 4.136 5.866 17.578 1.00 97.19 84 SER A CA 1
ATOM 688 C C . SER A 1 84 ? 4.598 7.087 16.797 1.00 97.19 84 SER A C 1
ATOM 690 O O . SER A 1 84 ? 4.725 8.180 17.349 1.00 97.19 84 SER A O 1
ATOM 692 N N . SER A 1 85 ? 4.843 6.901 15.505 1.00 95.88 85 SER A N 1
ATOM 693 C CA . SER A 1 85 ? 5.300 7.949 14.593 1.00 95.88 85 SER A CA 1
ATOM 694 C C . SER A 1 85 ? 4.696 7.767 13.206 1.00 95.88 85 SER A C 1
ATOM 696 O O . SER A 1 85 ? 4.081 6.744 12.917 1.00 95.88 85 SER A O 1
ATOM 698 N N . THR A 1 86 ? 4.879 8.756 12.338 1.00 96.50 86 THR A N 1
ATOM 699 C CA . THR A 1 86 ? 4.417 8.739 10.942 1.00 96.50 86 THR A CA 1
ATOM 700 C C . THR A 1 86 ? 5.556 8.636 9.924 1.00 96.50 86 THR A C 1
ATOM 702 O O . THR A 1 86 ? 5.327 8.783 8.726 1.00 96.50 86 THR A O 1
ATOM 705 N N . SER A 1 87 ? 6.787 8.400 10.388 1.00 93.50 87 SER A N 1
ATOM 706 C CA . SER A 1 87 ? 7.961 8.259 9.527 1.00 93.50 87 SER A CA 1
ATOM 707 C C . SER A 1 87 ? 8.894 7.180 10.045 1.00 93.50 87 SER A C 1
ATOM 709 O O . SER A 1 87 ? 9.160 7.092 11.246 1.00 93.50 87 SER A O 1
ATOM 711 N N . VAL A 1 88 ? 9.446 6.387 9.126 1.00 88.44 88 VAL A N 1
ATOM 712 C CA . VAL A 1 88 ? 10.456 5.372 9.471 1.00 88.44 88 VAL A CA 1
ATOM 713 C C . VAL A 1 88 ? 11.769 6.005 9.937 1.00 88.44 88 VAL A C 1
ATOM 715 O O . VAL A 1 88 ? 12.545 5.373 10.649 1.00 88.44 88 VAL A O 1
ATOM 718 N N . ARG A 1 89 ? 12.019 7.277 9.597 1.00 88.81 89 ARG A N 1
ATOM 719 C CA . ARG A 1 89 ? 13.230 8.000 10.014 1.00 88.81 89 ARG A CA 1
ATOM 720 C C . ARG A 1 89 ? 13.300 8.166 11.528 1.00 88.81 89 ARG A C 1
ATOM 722 O O . ARG A 1 89 ? 14.388 8.170 12.091 1.00 88.81 89 ARG A O 1
ATOM 729 N N . THR A 1 90 ? 12.153 8.244 12.201 1.00 88.44 90 THR A N 1
ATOM 730 C CA . THR A 1 90 ? 12.104 8.363 13.666 1.00 88.44 90 THR A CA 1
ATOM 731 C C . THR A 1 90 ? 12.415 7.047 14.379 1.00 88.44 90 THR A C 1
ATOM 73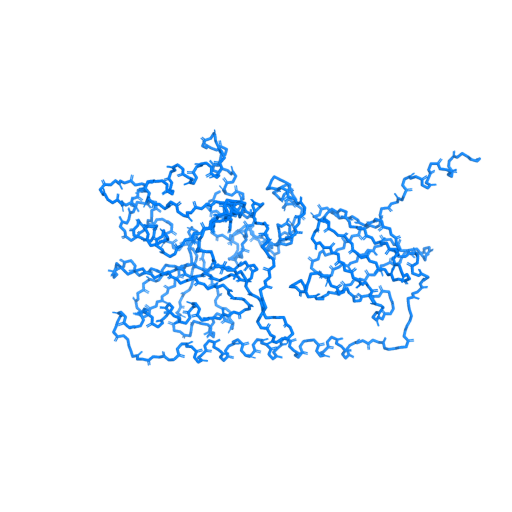3 O O . THR A 1 90 ? 12.515 7.038 15.601 1.00 88.44 90 THR A O 1
ATOM 736 N N . LEU A 1 91 ? 12.498 5.931 13.646 1.00 86.75 91 LEU A N 1
ATOM 737 C CA . LEU A 1 91 ? 12.846 4.621 14.198 1.00 86.75 91 LEU A CA 1
ATOM 738 C C . LEU A 1 91 ? 14.358 4.479 14.396 1.00 86.75 91 LEU A C 1
ATOM 740 O O . LEU A 1 91 ? 14.803 3.624 15.162 1.00 86.75 91 LEU A O 1
ATOM 744 N N . GLN A 1 92 ? 15.157 5.311 13.721 1.00 84.38 92 GLN A N 1
ATOM 745 C CA . GLN A 1 92 ? 16.605 5.295 13.857 1.00 84.38 92 GLN A CA 1
ATOM 746 C C . GLN A 1 92 ? 17.004 5.598 15.309 1.00 84.38 92 GLN A C 1
ATOM 748 O O . GLN A 1 92 ? 16.625 6.621 15.872 1.00 84.38 92 GLN A O 1
ATOM 753 N N . GLY A 1 93 ? 17.778 4.694 15.913 1.00 83.19 93 GLY A N 1
ATOM 754 C CA . GLY A 1 93 ? 18.218 4.809 17.306 1.00 83.19 93 GLY A CA 1
ATOM 755 C C . GLY A 1 93 ? 17.201 4.331 18.348 1.00 83.19 93 GLY A C 1
ATOM 756 O O . GLY A 1 93 ? 17.508 4.370 19.535 1.00 83.19 93 GLY A O 1
ATOM 757 N N . MET A 1 94 ? 16.018 3.850 17.945 1.00 88.19 94 MET A N 1
ATOM 758 C CA . MET A 1 94 ? 15.095 3.196 18.874 1.00 88.19 94 MET A CA 1
ATOM 759 C C . MET A 1 94 ? 15.559 1.778 19.223 1.00 88.19 94 MET A C 1
ATOM 761 O O . MET A 1 94 ? 15.897 0.980 18.351 1.00 88.19 94 MET A O 1
ATOM 765 N N . GLU A 1 95 ? 15.480 1.432 20.506 1.00 89.56 95 GLU A N 1
ATOM 766 C CA . GLU A 1 95 ? 15.606 0.053 20.981 1.00 89.56 95 GLU A CA 1
ATOM 767 C C . GLU A 1 95 ? 14.268 -0.702 20.857 1.00 89.56 95 GLU A C 1
ATOM 769 O O . GLU A 1 95 ? 13.186 -0.097 20.876 1.00 89.56 95 GLU A O 1
ATOM 774 N N . ASN A 1 96 ? 14.331 -2.039 20.789 1.00 91.50 96 ASN A N 1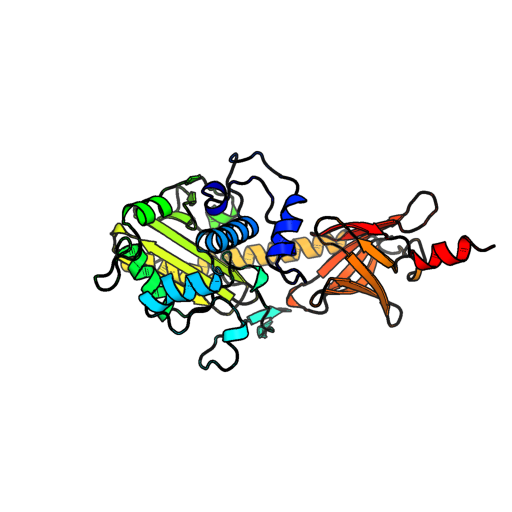
ATOM 775 C CA . ASN A 1 96 ? 13.168 -2.928 20.645 1.00 91.50 96 ASN A CA 1
ATOM 776 C C . ASN A 1 96 ? 12.327 -2.612 19.389 1.00 91.50 96 ASN A C 1
ATOM 778 O O . ASN A 1 96 ? 11.155 -2.226 19.464 1.00 91.50 96 ASN A O 1
ATOM 782 N N . LEU A 1 97 ? 12.978 -2.744 18.231 1.00 93.94 97 LEU A N 1
ATOM 783 C CA . LEU A 1 97 ? 12.407 -2.571 16.901 1.00 93.94 97 LEU A CA 1
ATOM 784 C C . LEU A 1 97 ? 12.318 -3.934 16.202 1.00 93.94 97 LEU A C 1
ATOM 786 O O . LEU A 1 97 ? 13.298 -4.677 16.157 1.00 93.94 97 LEU A O 1
ATOM 790 N N . ALA A 1 98 ? 11.166 -4.257 15.618 1.00 94.06 98 ALA A N 1
ATOM 791 C CA . ALA A 1 98 ? 11.043 -5.455 14.796 1.00 94.06 98 ALA A CA 1
ATOM 792 C C . ALA A 1 98 ? 11.679 -5.205 13.421 1.00 94.06 98 ALA A C 1
ATOM 794 O O . ALA A 1 98 ? 11.306 -4.253 12.750 1.00 94.06 98 ALA A O 1
ATOM 795 N N . THR A 1 99 ? 12.623 -6.045 12.992 1.00 93.81 99 THR A N 1
ATOM 796 C CA . THR A 1 99 ? 13.232 -5.952 11.647 1.00 93.81 99 THR A CA 1
ATOM 797 C C . THR A 1 99 ? 12.308 -6.600 10.611 1.00 93.81 99 THR A C 1
ATOM 799 O O . THR A 1 99 ? 11.819 -7.694 10.902 1.00 93.81 99 THR A O 1
ATOM 802 N N . PRO A 1 100 ? 12.038 -5.986 9.445 1.00 95.19 100 PRO A N 1
ATOM 803 C CA . PRO A 1 100 ? 11.201 -6.595 8.410 1.00 95.19 100 PRO A CA 1
ATOM 804 C C . PRO A 1 100 ? 11.888 -7.823 7.799 1.00 95.19 100 PRO A C 1
ATOM 806 O O . PRO A 1 100 ? 13.095 -7.803 7.555 1.00 95.19 100 PRO A O 1
ATOM 809 N N . HIS A 1 101 ? 11.123 -8.887 7.547 1.00 95.88 101 HIS A N 1
ATOM 810 C CA . HIS A 1 101 ? 11.619 -10.100 6.890 1.00 95.88 101 HIS A CA 1
ATOM 811 C C . HIS A 1 101 ? 10.745 -10.496 5.711 1.00 95.88 101 HIS A C 1
ATOM 813 O O . HIS A 1 101 ? 9.518 -10.456 5.792 1.00 95.88 101 HIS A O 1
ATOM 819 N N . GLU A 1 102 ? 11.380 -11.005 4.664 1.00 93.25 102 GLU A N 1
ATOM 820 C CA . GLU A 1 102 ? 10.692 -11.598 3.524 1.00 93.25 102 GLU A CA 1
ATOM 821 C C . GLU A 1 102 ? 11.154 -13.020 3.247 1.00 93.25 102 GLU A C 1
ATOM 823 O O . GLU A 1 102 ? 12.254 -13.434 3.624 1.00 93.25 102 GLU A O 1
ATOM 828 N N . ARG A 1 103 ? 10.294 -13.788 2.572 1.00 88.69 103 ARG A N 1
ATOM 829 C CA . ARG A 1 103 ? 10.683 -15.076 2.004 1.00 88.69 103 ARG A CA 1
ATOM 830 C C . ARG A 1 103 ? 11.313 -14.875 0.626 1.00 88.69 103 ARG A C 1
ATOM 832 O O . ARG A 1 103 ? 10.597 -14.760 -0.364 1.00 88.69 103 ARG A O 1
ATOM 839 N N . ILE A 1 104 ? 12.638 -14.925 0.567 1.00 85.88 104 ILE A N 1
ATOM 840 C CA . ILE A 1 104 ? 13.431 -14.825 -0.662 1.00 85.88 104 ILE A CA 1
ATOM 841 C C . ILE A 1 104 ? 14.040 -16.201 -0.929 1.00 85.88 104 ILE A C 1
ATOM 843 O O . ILE A 1 104 ? 14.701 -16.761 -0.060 1.00 85.88 104 ILE A O 1
ATOM 847 N N . GLU A 1 105 ? 13.786 -16.775 -2.109 1.00 82.56 105 GLU A N 1
ATOM 848 C CA . GLU A 1 105 ? 14.326 -18.093 -2.505 1.00 82.56 105 GLU A CA 1
ATOM 849 C C . GLU A 1 105 ? 14.026 -19.206 -1.479 1.00 82.56 105 GLU A C 1
ATOM 851 O O . GLU A 1 105 ? 14.861 -20.048 -1.173 1.00 82.56 105 GLU A O 1
ATOM 856 N N . ASN A 1 106 ? 12.803 -19.205 -0.939 1.00 83.31 106 ASN A N 1
ATOM 857 C CA . ASN A 1 106 ? 12.319 -20.098 0.124 1.00 83.31 106 ASN A CA 1
ATOM 858 C C . ASN A 1 106 ? 12.938 -19.912 1.517 1.00 83.31 106 ASN A C 1
ATOM 860 O O . ASN A 1 106 ? 12.448 -20.532 2.463 1.00 83.31 106 ASN A O 1
ATOM 864 N N . GLU A 1 107 ? 13.881 -18.996 1.697 1.00 89.81 107 GLU A N 1
ATOM 865 C CA . GLU A 1 107 ? 14.459 -18.662 2.997 1.00 89.81 107 GLU A CA 1
ATOM 866 C C . GLU A 1 107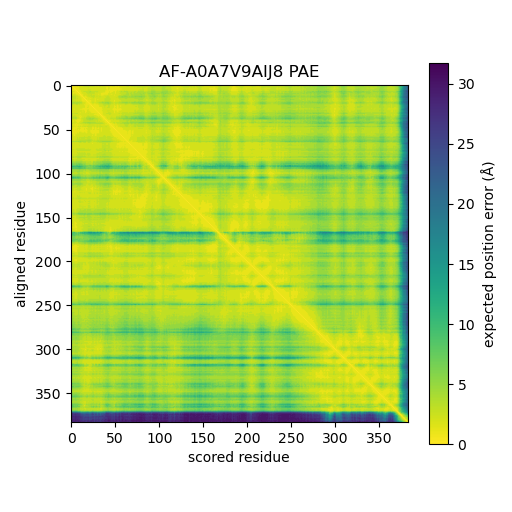 ? 13.854 -17.381 3.563 1.00 89.81 107 GLU A C 1
ATOM 868 O O . GLU A 1 107 ? 13.545 -16.445 2.831 1.00 89.81 107 GLU A O 1
ATOM 873 N N . VAL A 1 108 ? 13.674 -17.330 4.883 1.00 93.12 108 VAL A N 1
ATOM 874 C CA . VAL A 1 108 ? 13.250 -16.099 5.559 1.00 93.12 108 VAL A CA 1
ATOM 875 C C . VAL A 1 108 ? 14.494 -15.263 5.822 1.00 93.12 108 VAL A C 1
ATOM 877 O O . VAL A 1 108 ? 15.363 -15.684 6.583 1.00 93.12 108 VAL A O 1
ATOM 880 N N . ARG A 1 109 ? 14.583 -14.097 5.185 1.00 94.38 109 ARG A N 1
ATOM 881 C CA . ARG A 1 109 ? 15.740 -13.201 5.263 1.00 94.38 109 ARG A CA 1
ATOM 882 C C . ARG A 1 109 ? 15.293 -11.810 5.729 1.00 94.38 109 ARG A C 1
ATOM 884 O O . ARG A 1 109 ? 14.204 -11.378 5.345 1.00 94.38 109 ARG A O 1
ATOM 891 N N . PRO A 1 110 ? 16.087 -11.110 6.559 1.00 94.44 110 PRO A N 1
ATOM 892 C CA . PRO A 1 110 ? 15.821 -9.710 6.856 1.00 94.44 110 PRO A CA 1
ATOM 893 C C . PRO A 1 110 ? 15.976 -8.879 5.580 1.00 94.44 110 PRO A C 1
ATOM 895 O O . PRO A 1 110 ? 16.851 -9.161 4.758 1.00 94.44 110 PRO A O 1
ATOM 898 N N . ILE A 1 111 ? 15.151 -7.848 5.433 1.00 92.19 111 ILE A N 1
ATOM 899 C CA . ILE A 1 111 ? 15.226 -6.902 4.314 1.00 92.19 111 ILE A CA 1
ATOM 900 C C . ILE A 1 111 ? 15.504 -5.477 4.815 1.00 92.19 111 ILE A C 1
ATOM 902 O O . ILE A 1 111 ? 15.259 -5.173 5.986 1.00 92.19 111 ILE A O 1
ATOM 906 N N . PRO A 1 112 ? 16.040 -4.583 3.966 1.00 88.75 112 PRO A N 1
ATOM 907 C CA . PRO A 1 112 ? 16.206 -3.180 4.324 1.00 88.75 112 PRO A CA 1
ATOM 908 C C . PRO A 1 112 ? 14.866 -2.492 4.610 1.00 88.75 112 PRO A C 1
ATOM 910 O O . PRO A 1 112 ? 13.840 -2.808 4.012 1.00 88.75 112 PRO A O 1
ATOM 913 N N . TRP A 1 113 ? 14.886 -1.486 5.485 1.00 88.25 113 TRP A N 1
ATOM 914 C CA . TRP A 1 113 ? 13.731 -0.614 5.685 1.00 88.25 113 TRP A CA 1
ATOM 915 C C . TRP A 1 113 ? 13.496 0.264 4.459 1.00 88.25 113 TRP A C 1
ATOM 917 O O . TRP A 1 113 ? 14.386 1.007 4.039 1.00 88.25 113 TRP A O 1
ATOM 927 N N . ARG A 1 114 ? 12.269 0.244 3.938 1.00 89.31 114 ARG A N 1
ATOM 928 C CA . ARG A 1 114 ? 11.815 1.198 2.927 1.00 89.31 114 ARG A CA 1
ATOM 929 C C . ARG A 1 114 ? 11.132 2.388 3.593 1.00 89.31 114 ARG A C 1
ATOM 931 O O . ARG A 1 114 ? 10.394 2.236 4.566 1.00 89.31 114 ARG A O 1
ATOM 938 N N . SER A 1 115 ? 11.372 3.582 3.056 1.00 90.88 115 SER A N 1
ATOM 939 C CA . SER A 1 115 ? 10.594 4.759 3.434 1.00 90.88 115 SER A CA 1
ATOM 940 C C . SER A 1 115 ? 9.197 4.677 2.836 1.00 90.88 115 SER A C 1
ATOM 942 O O . SER A 1 115 ? 9.053 4.533 1.624 1.00 90.88 115 SER A O 1
ATOM 944 N N . TYR A 1 116 ? 8.188 4.830 3.689 1.00 92.62 116 TYR A N 1
ATOM 945 C CA . TYR A 1 116 ? 6.785 4.968 3.294 1.00 92.62 116 TYR A CA 1
ATOM 946 C C . TYR A 1 116 ? 6.244 6.351 3.622 1.00 92.62 116 TYR A C 1
ATOM 948 O O . TYR A 1 116 ? 5.035 6.548 3.656 1.00 92.62 116 TYR A O 1
ATOM 956 N N . ASP A 1 117 ? 7.112 7.325 3.886 1.00 92.88 117 ASP A N 1
ATOM 957 C CA . ASP A 1 117 ? 6.704 8.666 4.304 1.00 92.88 117 ASP A CA 1
ATOM 958 C C . ASP A 1 117 ? 5.822 9.343 3.239 1.00 92.88 117 ASP A C 1
ATOM 960 O O . ASP A 1 117 ? 4.931 10.117 3.586 1.00 92.88 117 ASP A O 1
ATOM 964 N N . ASN A 1 118 ? 6.000 9.007 1.953 1.00 94.62 118 ASN A N 1
ATOM 965 C CA . ASN A 1 118 ? 5.183 9.504 0.838 1.00 94.62 118 ASN A CA 1
ATOM 966 C C . ASN A 1 118 ? 3.762 8.901 0.772 1.00 94.62 118 ASN A C 1
ATOM 968 O O . ASN A 1 118 ? 2.936 9.376 -0.004 1.00 94.62 118 ASN A O 1
ATOM 972 N N . LEU A 1 119 ? 3.464 7.893 1.594 1.00 94.81 119 LEU A N 1
ATOM 973 C CA . LEU A 1 119 ? 2.146 7.266 1.702 1.00 94.81 119 LEU A CA 1
ATOM 974 C C . LEU A 1 119 ? 1.231 7.985 2.711 1.00 94.81 119 LEU A C 1
ATOM 976 O O . LEU A 1 119 ? 0.008 7.812 2.682 1.00 94.81 119 LEU A O 1
ATOM 980 N N . GLY A 1 120 ? 1.822 8.801 3.589 1.00 95.62 120 GLY A N 1
ATOM 981 C CA . GLY A 1 120 ? 1.163 9.559 4.650 1.00 95.62 120 GLY A CA 1
ATOM 982 C C . GLY A 1 120 ? 0.078 8.769 5.386 1.00 95.62 120 GLY A C 1
ATOM 983 O O . GLY A 1 120 ? 0.279 7.647 5.863 1.00 95.62 120 GLY A O 1
ATOM 984 N N . ALA A 1 121 ? -1.118 9.356 5.428 1.00 96.88 121 ALA A N 1
ATOM 985 C CA . ALA A 1 121 ? -2.281 8.808 6.120 1.00 96.88 121 ALA A CA 1
ATOM 986 C C . ALA A 1 121 ? -2.758 7.431 5.633 1.00 96.88 121 ALA A C 1
ATOM 988 O O . ALA A 1 121 ? -3.587 6.822 6.309 1.00 96.88 121 ALA A O 1
ATOM 989 N N . ALA A 1 122 ? -2.269 6.928 4.496 1.00 97.00 122 ALA A N 1
ATOM 990 C CA . ALA A 1 122 ? -2.657 5.607 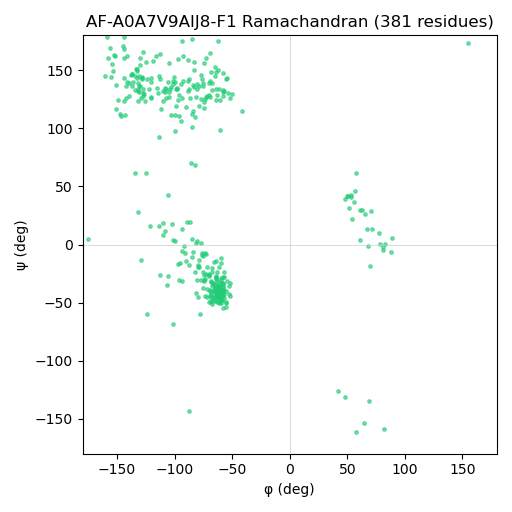4.013 1.00 97.00 122 ALA A CA 1
ATOM 991 C C . ALA A 1 122 ? -1.876 4.459 4.673 1.00 97.00 122 ALA A C 1
ATOM 993 O O . ALA A 1 122 ? -2.391 3.344 4.716 1.00 97.00 122 ALA A O 1
ATOM 994 N N . GLY A 1 123 ? -0.672 4.704 5.209 1.00 95.56 123 GLY A N 1
ATOM 995 C CA . GLY A 1 123 ? 0.134 3.604 5.751 1.00 95.56 123 GLY A CA 1
ATOM 996 C C . GLY A 1 123 ? 1.444 3.949 6.458 1.00 95.56 123 GLY A C 1
ATOM 997 O O . GLY A 1 123 ? 2.148 3.027 6.846 1.00 95.56 123 GLY A O 1
ATOM 998 N N . SER A 1 124 ? 1.795 5.220 6.670 1.00 96.00 124 SER A N 1
ATOM 999 C CA . SER A 1 124 ? 3.115 5.582 7.226 1.00 96.00 124 SER A CA 1
ATOM 1000 C C . SER A 1 124 ? 3.231 5.470 8.752 1.00 96.00 124 SER A C 1
ATOM 1002 O O . SER A 1 124 ? 4.271 5.812 9.314 1.00 96.00 124 SER A O 1
ATOM 1004 N N . VAL A 1 125 ? 2.177 5.038 9.453 1.00 97.06 125 VAL A N 1
ATOM 1005 C CA . VAL A 1 125 ? 2.207 4.932 10.918 1.00 97.06 125 VAL A CA 1
ATOM 1006 C C . VAL A 1 125 ? 3.036 3.727 11.358 1.00 97.06 125 VAL A C 1
ATOM 1008 O O . VAL A 1 125 ? 2.699 2.586 11.051 1.00 97.06 125 VAL A O 1
ATOM 1011 N N . ASN A 1 126 ? 4.060 3.985 12.167 1.00 96.06 126 ASN A N 1
ATOM 1012 C CA . ASN A 1 126 ? 4.818 2.978 12.904 1.00 96.06 126 ASN A CA 1
ATOM 1013 C C . ASN A 1 126 ? 4.343 2.978 14.358 1.00 96.06 126 ASN A C 1
ATOM 1015 O O . ASN A 1 126 ? 4.100 4.046 14.920 1.00 96.06 126 ASN A O 1
ATOM 1019 N N . SER A 1 127 ? 4.180 1.807 14.976 1.00 96.81 127 SER A N 1
ATOM 1020 C CA . SER A 1 127 ? 3.661 1.710 16.346 1.00 96.81 127 SER A CA 1
ATOM 1021 C C . SER A 1 127 ? 4.043 0.388 17.021 1.00 96.81 127 SER A C 1
ATOM 1023 O O . SER A 1 127 ? 4.673 -0.483 16.423 1.00 96.81 127 SER A O 1
ATOM 1025 N N . SER A 1 128 ? 3.631 0.227 18.279 1.00 96.81 128 SER A N 1
ATOM 1026 C CA . SER A 1 128 ? 3.726 -1.015 19.046 1.00 96.81 128 SER A CA 1
ATOM 1027 C C . SER A 1 128 ? 2.334 -1.533 19.408 1.00 96.81 128 SER A C 1
ATOM 1029 O O . SER A 1 128 ? 1.360 -0.780 19.418 1.00 96.81 128 SER A O 1
ATOM 1031 N N . VAL A 1 129 ? 2.225 -2.812 19.779 1.00 97.25 129 VAL A N 1
ATOM 1032 C CA . VAL A 1 129 ? 0.947 -3.370 20.260 1.00 97.25 129 VAL A CA 1
ATOM 1033 C C . VAL A 1 129 ? 0.427 -2.651 21.513 1.00 97.25 129 VAL A C 1
ATOM 1035 O O . VAL A 1 129 ? -0.784 -2.521 21.671 1.00 97.25 129 VAL A O 1
ATOM 1038 N N . HIS A 1 130 ? 1.314 -2.124 22.368 1.00 97.25 130 HIS A N 1
ATOM 1039 C CA . HIS A 1 130 ? 0.930 -1.357 23.559 1.00 97.25 130 HIS A CA 1
ATOM 1040 C C . HIS A 1 130 ? 0.287 -0.014 23.204 1.00 97.25 130 HIS A C 1
ATOM 1042 O O . HIS A 1 130 ? -0.754 0.334 23.760 1.00 97.25 130 HIS A O 1
ATOM 1048 N N . ASP A 1 131 ? 0.875 0.712 22.256 1.00 98.19 131 ASP A N 1
ATOM 1049 C CA . ASP A 1 131 ? 0.346 1.992 21.785 1.00 98.19 131 ASP A CA 1
ATOM 1050 C C . ASP A 1 131 ? -0.967 1.788 21.021 1.00 98.19 131 ASP A C 1
ATOM 1052 O O . ASP A 1 131 ? -1.978 2.431 21.316 1.00 98.19 131 ASP A O 1
ATOM 1056 N N . MET A 1 132 ? -0.990 0.829 20.092 1.00 98.50 132 MET A N 1
ATOM 1057 C CA . MET A 1 132 ? -2.190 0.486 19.329 1.00 98.50 132 MET A CA 1
ATOM 1058 C C . MET A 1 132 ? -3.340 0.027 20.231 1.00 98.50 132 MET A C 1
ATOM 1060 O O . MET A 1 132 ? -4.497 0.336 19.942 1.00 98.50 132 MET A O 1
ATOM 1064 N N . ALA A 1 133 ? -3.057 -0.641 21.354 1.00 98.38 133 ALA A N 1
ATOM 1065 C CA . ALA A 1 133 ? -4.084 -0.994 22.330 1.00 98.38 133 ALA A CA 1
ATOM 1066 C C . ALA A 1 133 ? -4.777 0.246 22.927 1.00 98.38 133 ALA A C 1
ATOM 1068 O O . ALA A 1 133 ? -5.980 0.198 23.181 1.00 98.38 133 ALA A O 1
ATOM 1069 N N . GLN A 1 134 ? -4.081 1.377 23.103 1.00 98.56 134 GLN A N 1
ATOM 1070 C CA . GLN A 1 134 ? -4.719 2.617 23.571 1.00 98.56 134 GLN A CA 1
ATOM 1071 C C . GLN A 1 134 ? -5.676 3.192 22.524 1.00 98.56 134 GLN A C 1
ATOM 1073 O O . GLN A 1 134 ? -6.792 3.594 22.859 1.00 98.56 134 GLN A O 1
ATOM 1078 N N . TRP A 1 135 ? -5.285 3.165 21.249 1.00 98.44 135 TRP A N 1
ATOM 1079 C CA . TRP A 1 135 ? -6.156 3.575 20.147 1.00 98.44 135 TRP A CA 1
ATOM 1080 C C . TRP A 1 135 ? -7.383 2.664 19.991 1.00 98.44 135 TRP A C 1
ATOM 1082 O O . TRP A 1 135 ? -8.500 3.140 19.767 1.00 98.44 135 TRP A O 1
ATOM 1092 N N . VAL A 1 136 ? -7.216 1.356 20.186 1.00 98.62 136 VAL A N 1
ATOM 1093 C CA . VAL A 1 136 ? -8.330 0.398 20.223 1.00 98.62 136 VAL A CA 1
ATOM 1094 C C . VAL A 1 136 ? -9.273 0.695 21.393 1.00 98.62 136 VAL A C 1
ATOM 1096 O O . VAL A 1 136 ? -10.489 0.735 21.203 1.00 98.62 136 VAL A O 1
ATOM 1099 N N . ARG A 1 137 ? -8.742 0.990 22.587 1.00 98.56 137 ARG A N 1
ATOM 1100 C CA . ARG A 1 137 ? -9.557 1.382 23.750 1.00 98.56 137 ARG A CA 1
ATOM 1101 C C . ARG A 1 137 ? -10.371 2.646 23.487 1.00 98.56 137 ARG A C 1
ATOM 1103 O O . ARG A 1 137 ? -11.545 2.659 23.840 1.00 98.56 137 ARG A O 1
ATOM 1110 N N . LEU A 1 138 ? -9.796 3.658 22.831 1.00 98.62 138 LEU A N 1
ATOM 1111 C CA . LEU A 1 138 ? -10.522 4.865 22.417 1.00 98.62 138 LEU A CA 1
ATOM 1112 C C . LEU A 1 138 ? -11.728 4.524 21.524 1.00 98.62 138 LEU A C 1
ATOM 1114 O O . LEU A 1 138 ? -12.826 5.040 21.734 1.00 98.62 138 LEU A O 1
ATOM 1118 N N . ASN A 1 139 ? -11.537 3.647 20.533 1.00 98.38 139 ASN A N 1
ATOM 1119 C CA . ASN A 1 139 ? -12.606 3.229 19.623 1.00 98.38 139 ASN A CA 1
ATOM 1120 C C . ASN A 1 139 ? -13.708 2.444 20.355 1.00 98.38 139 ASN A C 1
ATOM 1122 O O . ASN A 1 139 ? -14.891 2.732 20.172 1.00 98.38 139 ASN A O 1
ATOM 1126 N N . LEU A 1 140 ? -13.335 1.489 21.213 1.00 98.44 140 LEU A N 1
ATOM 1127 C CA . LEU A 1 140 ? -14.281 0.691 22.006 1.00 98.44 140 LEU A CA 1
ATOM 1128 C C . LEU A 1 140 ? -15.055 1.539 23.024 1.00 98.44 140 LEU A C 1
ATOM 1130 O O . LEU A 1 140 ? -16.238 1.299 23.263 1.00 98.44 140 LEU A O 1
ATOM 1134 N N . ALA A 1 141 ? -14.413 2.566 23.581 1.00 98.19 141 ALA A N 1
ATOM 1135 C CA . ALA A 1 141 ? -15.020 3.541 24.482 1.00 98.19 141 ALA A CA 1
ATOM 1136 C C . ALA A 1 141 ? -15.692 4.714 23.741 1.00 98.19 141 ALA A C 1
ATOM 1138 O O . ALA A 1 141 ? -15.933 5.767 24.331 1.00 98.19 141 ALA A O 1
ATOM 1139 N N . ARG A 1 142 ? -16.018 4.549 22.448 1.00 97.50 142 ARG A N 1
ATOM 1140 C CA . ARG A 1 142 ? -16.805 5.516 21.657 1.00 97.50 142 ARG A CA 1
ATOM 1141 C C . ARG A 1 142 ? -16.229 6.936 21.694 1.00 97.50 142 ARG A C 1
ATOM 1143 O O . ARG A 1 142 ? -16.951 7.931 21.824 1.00 97.50 142 ARG A O 1
ATOM 1150 N N . GLY A 1 143 ? -14.906 7.018 21.580 1.00 98.00 143 GLY A N 1
ATOM 1151 C CA . GLY A 1 143 ? -14.174 8.273 21.471 1.00 98.00 143 GLY A CA 1
ATOM 1152 C C . GLY A 1 143 ? -13.753 8.890 22.801 1.00 98.00 143 GLY A C 1
ATOM 1153 O O . GLY A 1 143 ? -13.210 9.995 22.799 1.00 98.00 143 GLY A O 1
ATOM 1154 N N . GLU A 1 144 ? -13.970 8.199 23.918 1.00 98.12 144 GLU A N 1
ATOM 1155 C CA . GLU A 1 144 ? -13.469 8.601 25.228 1.00 98.12 144 GLU A CA 1
ATOM 1156 C C . GLU A 1 144 ? -12.220 7.807 25.625 1.00 98.12 144 GLU A C 1
ATOM 1158 O O . GLU A 1 144 ? -12.120 6.604 25.396 1.00 98.12 144 GLU A O 1
ATOM 1163 N N . TYR A 1 145 ? -11.254 8.475 26.244 1.00 97.56 145 TYR A N 1
ATOM 1164 C CA . TYR A 1 145 ? -10.068 7.844 26.799 1.00 97.56 145 TYR A CA 1
ATOM 1165 C C . TYR A 1 145 ? -9.659 8.561 28.085 1.00 97.56 145 TYR A C 1
ATOM 1167 O O . TYR A 1 145 ? -9.455 9.772 28.088 1.00 97.56 145 TYR A O 1
ATOM 1175 N N . ARG A 1 146 ? -9.561 7.813 29.194 1.00 95.56 146 ARG A N 1
ATOM 1176 C CA . ARG A 1 146 ? -9.205 8.337 30.531 1.00 95.56 146 ARG A CA 1
ATOM 1177 C C . ARG A 1 146 ? -10.030 9.571 30.955 1.00 95.56 146 ARG A C 1
ATOM 1179 O O . ARG A 1 146 ? -9.487 10.518 31.509 1.00 95.56 146 ARG A O 1
ATOM 1186 N N . GLY A 1 147 ? -11.338 9.559 30.683 1.00 94.88 147 GLY A N 1
ATOM 1187 C CA . GLY A 1 147 ? -12.253 10.654 31.031 1.00 94.88 147 GLY A CA 1
ATOM 1188 C C . GLY A 1 147 ? -12.201 11.863 30.090 1.00 94.88 147 GLY A C 1
ATOM 1189 O O . GLY A 1 147 ? -12.941 12.822 30.293 1.00 94.88 147 GLY A O 1
ATOM 1190 N N . GLN A 1 148 ? -11.368 11.833 29.043 1.00 96.25 148 GLN A N 1
ATOM 1191 C CA . GLN A 1 148 ? -11.328 12.861 28.008 1.00 96.25 148 GLN A CA 1
ATOM 1192 C C . GLN A 1 148 ? -11.982 12.357 26.720 1.00 96.25 148 GLN A C 1
ATOM 1194 O O . GLN A 1 148 ? -11.648 11.290 26.204 1.00 96.25 148 GLN A O 1
ATOM 1199 N N . ARG A 1 149 ? -12.880 13.162 26.147 1.00 97.31 149 ARG A N 1
ATOM 1200 C CA . ARG A 1 149 ? -13.462 12.899 24.829 1.00 97.31 149 ARG A CA 1
ATOM 1201 C C . ARG A 1 149 ? -12.552 13.434 23.724 1.00 97.31 149 ARG A C 1
ATOM 1203 O O . ARG A 1 149 ? -12.417 14.645 23.575 1.00 97.31 149 ARG A O 1
ATOM 1210 N N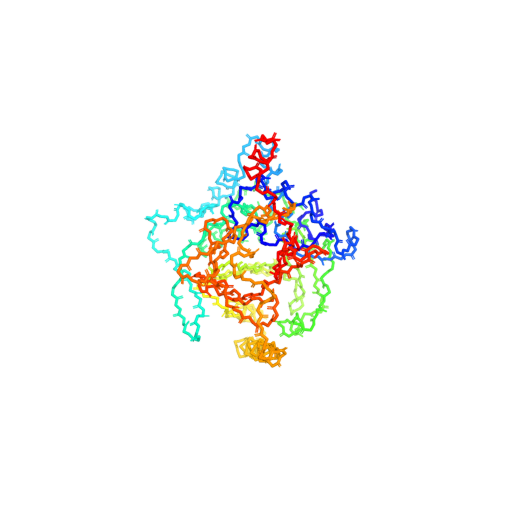 . LEU A 1 150 ? -11.957 12.534 22.944 1.00 97.62 150 LEU A N 1
ATOM 1211 C CA . LEU A 1 150 ? -11.141 12.875 21.770 1.00 97.62 150 LEU A CA 1
ATOM 1212 C C . LEU A 1 150 ? -11.944 12.799 20.466 1.00 97.62 150 LEU A C 1
ATOM 1214 O O . LEU A 1 150 ? -11.677 13.560 19.540 1.00 97.62 150 LEU A O 1
ATOM 1218 N N . LEU A 1 151 ? -12.944 11.913 20.403 1.00 97.38 151 LEU A N 1
ATOM 1219 C CA . LEU A 1 151 ? -13.876 11.780 19.279 1.00 97.38 151 LEU A CA 1
ATOM 1220 C C . LEU A 1 151 ? -15.320 11.815 19.800 1.00 97.38 151 LEU A C 1
ATOM 1222 O O . LEU A 1 151 ? -15.623 11.300 20.881 1.00 97.38 151 LEU A O 1
ATOM 1226 N N . SER A 1 152 ? -16.244 12.410 19.046 1.00 98.19 152 SER A N 1
ATOM 1227 C CA . SER A 1 152 ? -17.663 12.294 19.394 1.00 98.19 152 SER A CA 1
ATOM 1228 C C . SER A 1 152 ? -18.144 10.855 19.179 1.00 98.19 152 SER A C 1
ATOM 1230 O O . SER A 1 152 ? -17.690 10.166 18.262 1.00 98.19 152 SER A O 1
ATOM 1232 N N . ASP A 1 153 ? -19.103 10.408 19.995 1.00 97.75 153 ASP A N 1
ATOM 1233 C CA . ASP A 1 153 ? -19.745 9.096 19.814 1.00 97.75 153 ASP A CA 1
ATOM 1234 C C . ASP A 1 153 ? -20.337 8.959 18.401 1.00 97.75 153 ASP A C 1
ATOM 1236 O O . ASP A 1 153 ? -20.163 7.930 17.748 1.00 97.75 153 ASP A O 1
ATOM 1240 N N . SER A 1 154 ? -20.938 10.038 17.882 1.00 98.31 154 SER A N 1
ATOM 1241 C CA . SER A 1 154 ? -21.493 10.083 16.528 1.00 98.31 154 SER A CA 1
ATOM 1242 C C . SER A 1 154 ? -20.445 9.840 15.440 1.00 98.31 154 SER A C 1
ATOM 1244 O O . SER A 1 154 ? -20.728 9.113 14.492 1.00 98.31 154 SER A O 1
ATOM 1246 N N . VAL A 1 155 ? -19.230 10.382 15.580 1.00 97.69 155 VAL A N 1
ATOM 1247 C CA . VAL A 1 155 ? -18.139 10.170 14.617 1.00 97.69 155 VAL A CA 1
ATOM 1248 C C . VAL A 1 155 ? -17.650 8.726 14.666 1.00 97.69 155 VAL A C 1
ATOM 1250 O O . VAL A 1 155 ? -17.507 8.104 13.616 1.00 97.69 155 VAL A O 1
ATOM 1253 N N . VAL A 1 156 ? -17.454 8.156 15.860 1.00 98.25 156 VAL A N 1
ATOM 1254 C CA . VAL A 1 156 ? -17.036 6.748 15.989 1.00 98.25 156 VAL A CA 1
ATOM 1255 C C . VAL A 1 156 ? -18.095 5.812 15.407 1.00 98.25 156 VAL A C 1
ATOM 1257 O O . VAL A 1 156 ? -17.768 4.892 14.655 1.00 98.25 156 VAL A O 1
ATOM 1260 N N . LYS A 1 157 ? -19.377 6.073 15.687 1.00 98.12 157 LYS A N 1
ATOM 1261 C CA . LYS A 1 157 ? -20.493 5.316 15.111 1.00 98.12 157 LYS A CA 1
ATOM 1262 C C . LYS A 1 157 ? -20.495 5.396 13.585 1.00 98.12 157 LYS A C 1
ATOM 1264 O O . LYS A 1 157 ? -20.634 4.367 12.925 1.00 98.12 157 LYS A O 1
ATOM 1269 N N . GLU A 1 158 ? -20.318 6.590 13.030 1.00 98.31 158 GLU A N 1
ATOM 1270 C CA . GLU A 1 158 ? -20.302 6.818 11.585 1.00 98.31 158 GLU A CA 1
ATOM 1271 C C . GLU A 1 158 ? -19.137 6.090 10.901 1.00 98.31 158 GLU A C 1
ATOM 1273 O O . GLU A 1 158 ? -19.334 5.418 9.887 1.00 98.31 158 GLU A O 1
ATOM 1278 N N . MET A 1 159 ? -17.937 6.149 11.491 1.00 98.12 159 MET A N 1
ATOM 1279 C CA . MET A 1 159 ? -16.755 5.441 10.988 1.00 98.12 159 MET A CA 1
ATOM 1280 C C . MET A 1 159 ? -16.967 3.927 10.892 1.00 98.12 159 MET A C 1
ATOM 1282 O O . MET A 1 159 ? -16.443 3.285 9.984 1.00 98.12 159 MET A O 1
ATOM 1286 N N . GLN A 1 160 ? -17.750 3.362 11.812 1.00 98.12 160 GLN A N 1
ATOM 1287 C CA . GLN A 1 160 ? -18.006 1.924 11.937 1.00 98.12 160 GLN A CA 1
ATOM 1288 C C . GLN A 1 160 ? -19.377 1.495 11.378 1.00 98.12 160 GLN A C 1
ATOM 1290 O O . GLN A 1 160 ? -19.884 0.417 11.726 1.00 98.12 160 GLN A O 1
ATOM 1295 N N . THR A 1 161 ? -19.995 2.345 10.555 1.00 98.00 161 THR A N 1
ATOM 1296 C CA . THR A 1 161 ? -21.253 2.076 9.847 1.00 98.00 161 THR A CA 1
ATOM 1297 C C . THR A 1 161 ? -20.960 1.763 8.375 1.00 98.00 161 THR A C 1
ATOM 1299 O O . THR A 1 161 ? -20.161 2.486 7.777 1.00 98.00 161 THR A O 1
ATOM 1302 N N . PRO A 1 162 ? -21.580 0.727 7.770 1.00 97.88 162 PRO A N 1
ATOM 1303 C CA . PRO A 1 162 ? -21.388 0.393 6.357 1.00 97.88 162 PRO A CA 1
ATOM 1304 C C . PRO A 1 162 ? -21.607 1.581 5.408 1.00 97.88 162 PRO A C 1
ATOM 1306 O O . PRO A 1 162 ? -22.661 2.208 5.420 1.00 97.88 162 PRO A O 1
ATOM 1309 N N . GLN A 1 163 ? -20.612 1.865 4.565 1.00 97.69 163 GLN A N 1
ATOM 1310 C CA . GLN A 1 163 ? -20.624 2.926 3.543 1.00 97.69 163 GLN A CA 1
ATOM 1311 C C . GLN A 1 163 ? -20.628 2.370 2.115 1.00 97.69 163 GLN A C 1
ATOM 1313 O O . GLN A 1 163 ? -21.065 3.047 1.180 1.00 97.69 163 GLN A O 1
ATOM 1318 N N . THR A 1 164 ? -20.099 1.158 1.940 1.00 96.81 164 THR A N 1
ATOM 1319 C CA . THR A 1 164 ? -20.105 0.400 0.686 1.00 96.81 164 THR A CA 1
ATOM 1320 C C . THR A 1 164 ? -20.030 -1.098 0.978 1.00 96.81 164 THR A C 1
ATOM 1322 O O . THR A 1 164 ? -19.451 -1.507 1.986 1.00 96.81 164 THR A O 1
ATOM 1325 N N . VAL A 1 165 ? -20.621 -1.917 0.110 1.00 96.06 165 VAL A N 1
ATOM 1326 C CA . VAL A 1 165 ? -20.563 -3.383 0.202 1.00 96.06 165 VAL A CA 1
ATOM 1327 C C . VAL A 1 165 ? -19.259 -3.872 -0.423 1.00 96.06 165 VAL A C 1
ATOM 1329 O O . VAL A 1 165 ? -18.881 -3.438 -1.513 1.00 96.06 165 VAL A O 1
ATOM 1332 N N . ILE A 1 166 ? -18.592 -4.807 0.251 1.00 94.44 166 ILE A N 1
ATOM 1333 C CA . ILE A 1 166 ? -17.465 -5.549 -0.311 1.00 94.44 166 ILE A CA 1
ATOM 1334 C C . ILE A 1 166 ? -18.019 -6.893 -0.766 1.00 94.44 166 ILE A C 1
ATOM 1336 O O . ILE A 1 166 ? -18.422 -7.714 0.054 1.00 94.44 166 ILE A O 1
ATOM 1340 N N . ARG A 1 167 ? -18.054 -7.124 -2.078 1.00 88.62 167 ARG A N 1
ATOM 1341 C CA . ARG A 1 167 ? -18.446 -8.433 -2.609 1.00 88.62 167 ARG A CA 1
ATOM 1342 C C . ARG A 1 167 ? -17.371 -9.453 -2.232 1.00 88.62 167 ARG A C 1
ATOM 1344 O O . ARG A 1 167 ? -16.181 -9.161 -2.357 1.00 88.62 167 ARG A O 1
ATOM 1351 N N . ALA A 1 168 ? -17.783 -10.610 -1.724 1.00 77.31 168 ALA A N 1
ATOM 1352 C CA . ALA A 1 168 ? -16.861 -11.707 -1.479 1.00 77.31 168 ALA A CA 1
ATOM 1353 C C . ALA A 1 168 ? -16.470 -12.322 -2.827 1.00 77.31 168 ALA A C 1
ATOM 1355 O O . ALA A 1 168 ? -17.333 -12.659 -3.633 1.00 77.31 168 ALA A O 1
ATOM 1356 N N . ASP A 1 169 ? -15.170 -12.397 -3.085 1.00 82.31 169 ASP A N 1
ATOM 1357 C CA . ASP A 1 169 ? -14.623 -13.237 -4.141 1.00 82.31 169 ASP A CA 1
ATOM 1358 C C . ASP A 1 169 ? -14.229 -14.603 -3.554 1.00 82.31 169 ASP A C 1
ATOM 1360 O O . ASP A 1 169 ? -14.246 -14.815 -2.337 1.00 82.31 169 ASP A O 1
ATOM 1364 N N . THR A 1 170 ? -13.810 -15.528 -4.415 1.00 80.62 170 THR A N 1
ATOM 1365 C CA . THR A 1 170 ? -13.376 -16.870 -3.999 1.00 80.62 170 THR A CA 1
ATOM 1366 C C . THR A 1 170 ? -12.227 -16.868 -2.989 1.00 80.62 170 THR A C 1
ATOM 1368 O O . THR A 1 170 ? -12.031 -17.858 -2.286 1.00 80.62 170 THR A O 1
ATOM 1371 N N . LEU A 1 171 ? -11.415 -15.806 -2.926 1.00 81.50 171 LEU A N 1
ATOM 1372 C CA . LEU A 1 171 ? -10.339 -15.714 -1.942 1.00 81.50 171 LEU A CA 1
ATOM 1373 C C . LEU A 1 171 ? -10.891 -15.280 -0.583 1.00 81.50 171 LEU A C 1
ATOM 1375 O O . LEU A 1 171 ? -10.547 -15.884 0.430 1.00 81.50 171 LEU A O 1
ATOM 1379 N N . ALA A 1 172 ? -11.760 -14.273 -0.558 1.00 83.25 172 ALA A N 1
ATOM 1380 C CA . ALA A 1 172 ? -12.433 -13.818 0.648 1.00 83.25 172 ALA A CA 1
ATOM 1381 C C . ALA A 1 172 ? -13.249 -14.941 1.297 1.00 83.25 172 ALA A C 1
ATOM 1383 O O . ALA A 1 172 ? -13.171 -15.103 2.509 1.00 83.25 172 ALA A O 1
ATOM 1384 N N . GLU A 1 173 ? -13.954 -15.754 0.508 1.00 85.12 173 GLU A N 1
ATOM 1385 C CA . GLU A 1 173 ? -14.692 -16.925 1.008 1.00 85.12 173 GLU A CA 1
ATOM 1386 C C . GLU A 1 173 ? -13.770 -17.956 1.673 1.00 85.12 173 GLU A C 1
ATOM 1388 O O . GLU A 1 173 ? -14.130 -18.556 2.680 1.00 85.12 173 GLU A O 1
ATOM 1393 N N . ARG A 1 174 ? -12.549 -18.145 1.157 1.00 85.38 174 ARG A N 1
ATOM 1394 C CA . ARG A 1 174 ? -11.562 -19.058 1.759 1.00 85.38 174 ARG A CA 1
ATOM 1395 C C . ARG A 1 174 ? -10.912 -18.486 3.013 1.00 85.38 174 ARG A C 1
ATOM 1397 O O . ARG A 1 174 ? -10.600 -19.237 3.928 1.00 85.38 174 ARG A O 1
ATOM 1404 N N . LEU A 1 175 ? -10.651 -17.180 3.035 1.00 83.94 175 LEU A N 1
ATOM 1405 C CA . LEU A 1 175 ? -10.048 -16.510 4.188 1.00 83.94 175 LEU A CA 1
ATOM 1406 C C . LEU A 1 175 ? -11.055 -16.332 5.331 1.00 83.94 175 LEU A C 1
ATOM 1408 O O . LEU A 1 175 ? -10.652 -16.320 6.493 1.00 83.94 175 LEU A O 1
ATOM 1412 N N . TYR A 1 176 ? -12.340 -16.183 5.001 1.00 84.81 176 TYR A N 1
ATOM 1413 C CA . TYR A 1 176 ? -13.422 -15.848 5.926 1.00 84.81 176 TYR A CA 1
ATOM 1414 C C . TYR A 1 176 ? -14.651 -16.753 5.698 1.00 84.81 176 TYR A C 1
ATOM 1416 O O . TYR A 1 176 ? -15.733 -16.260 5.373 1.00 84.81 176 TYR A O 1
ATOM 1424 N N . PRO A 1 177 ? -14.523 -18.082 5.874 1.00 82.56 177 PRO A N 1
ATOM 1425 C CA . PRO A 1 177 ? -15.551 -19.055 5.476 1.00 82.56 177 PRO A CA 1
ATOM 1426 C C . PRO A 1 177 ? -16.869 -18.950 6.256 1.00 82.56 177 PRO A C 1
ATOM 1428 O O . PRO A 1 177 ? -17.881 -19.514 5.846 1.00 82.56 177 PRO A O 1
ATOM 1431 N N . HIS A 1 178 ? -16.871 -18.240 7.385 1.00 84.62 178 HIS A N 1
ATOM 1432 C CA . HIS A 1 178 ? -18.039 -18.055 8.251 1.00 84.62 178 HIS A CA 1
ATOM 1433 C C . HIS A 1 178 ? -18.612 -16.637 8.200 1.00 84.62 178 HIS A C 1
ATOM 1435 O O . HIS A 1 178 ? -19.420 -16.278 9.051 1.00 84.62 178 HIS A O 1
ATOM 1441 N N . THR A 1 179 ? -18.169 -15.824 7.244 1.00 89.81 179 THR A N 1
ATOM 1442 C CA . THR A 1 179 ? -18.650 -14.457 7.068 1.00 89.81 179 THR A CA 1
ATOM 1443 C C . THR A 1 179 ? -19.729 -14.418 5.994 1.00 89.81 179 THR A C 1
ATOM 1445 O O . THR A 1 179 ? -19.503 -14.822 4.855 1.00 89.81 179 THR A O 1
ATOM 1448 N N . HIS A 1 180 ? -20.899 -13.896 6.349 1.00 89.94 180 HIS A N 1
ATOM 1449 C CA . HIS A 1 180 ? -22.062 -13.804 5.471 1.00 89.94 180 HIS A CA 1
ATOM 1450 C C . HIS A 1 180 ? -22.153 -12.468 4.727 1.00 89.94 180 HIS A C 1
ATOM 1452 O O . HIS A 1 180 ? -22.643 -12.418 3.599 1.00 89.94 180 HIS A O 1
ATOM 1458 N N . PHE A 1 181 ? -21.679 -11.376 5.325 1.00 91.69 181 PHE A N 1
ATOM 1459 C CA . PHE A 1 181 ? -21.633 -10.063 4.699 1.00 91.69 181 PHE A CA 1
ATOM 1460 C C . PHE A 1 181 ? -20.311 -9.358 4.967 1.00 91.69 181 PHE A C 1
ATOM 1462 O O . PHE A 1 181 ? -19.711 -9.449 6.036 1.00 91.69 181 PHE A O 1
ATOM 1469 N N . ARG A 1 182 ? -19.877 -8.572 3.982 1.00 95.38 182 ARG A N 1
ATOM 1470 C CA . ARG A 1 182 ? -18.720 -7.691 4.110 1.00 95.38 182 ARG A CA 1
ATOM 1471 C C . ARG A 1 182 ? -19.072 -6.306 3.605 1.00 95.38 182 ARG A C 1
ATOM 1473 O O . ARG A 1 182 ? -19.741 -6.125 2.589 1.00 95.38 182 ARG A O 1
ATOM 1480 N N . ALA A 1 183 ? -18.601 -5.312 4.329 1.00 97.12 183 ALA A N 1
ATOM 1481 C CA . ALA A 1 183 ? -18.773 -3.911 4.019 1.00 97.12 183 ALA A CA 1
ATOM 1482 C C . ALA A 1 183 ? -17.518 -3.140 4.416 1.00 97.12 183 ALA A C 1
ATOM 1484 O O . ALA A 1 183 ? -16.647 -3.640 5.126 1.00 97.12 183 ALA A O 1
ATOM 1485 N N . TYR A 1 184 ? -17.437 -1.900 3.965 1.00 98.19 184 TYR A N 1
ATOM 1486 C CA . TYR A 1 184 ? -16.410 -0.971 4.395 1.00 98.19 184 TYR A CA 1
ATOM 1487 C C . TYR A 1 184 ? -17.064 0.269 5.001 1.00 98.19 184 TYR A C 1
ATOM 1489 O O . TYR A 1 184 ? -18.041 0.788 4.457 1.00 98.19 184 TYR A O 1
ATOM 1497 N N . GLY A 1 185 ? -16.553 0.701 6.149 1.00 98.38 185 GLY A N 1
ATOM 1498 C CA . GLY A 1 185 ? -16.911 1.933 6.840 1.00 98.38 185 GLY A CA 1
ATOM 1499 C C . GLY A 1 185 ? -16.085 3.121 6.349 1.00 98.38 185 GLY A C 1
ATOM 1500 O O . GLY A 1 185 ? -15.749 3.219 5.170 1.00 98.38 185 GLY A O 1
ATOM 1501 N N . LEU A 1 186 ? -15.726 4.024 7.261 1.00 98.44 186 LEU A N 1
ATOM 1502 C CA . LEU A 1 186 ? -14.707 5.048 7.014 1.00 98.44 186 LEU A CA 1
ATOM 1503 C C . LEU A 1 186 ? -13.395 4.571 7.643 1.00 98.44 186 LEU A C 1
ATOM 1505 O O . LEU A 1 186 ? -13.213 4.687 8.853 1.00 98.44 186 LEU A O 1
ATOM 1509 N N . GLY A 1 187 ? -12.513 3.984 6.831 1.00 97.69 187 GLY A N 1
ATOM 1510 C CA . GLY A 1 187 ? -11.240 3.414 7.303 1.00 97.69 187 GLY A CA 1
ATOM 1511 C C . GLY A 1 187 ? -11.328 2.047 7.988 1.00 97.69 187 GLY A C 1
ATOM 1512 O O . GLY A 1 187 ? -10.333 1.599 8.544 1.00 97.69 187 GLY A O 1
ATOM 1513 N N . TRP A 1 188 ? -12.480 1.372 7.942 1.00 98.31 188 TRP A N 1
ATOM 1514 C CA . TRP A 1 188 ? -12.690 0.086 8.613 1.00 98.31 188 TRP A CA 1
ATOM 1515 C C . TRP A 1 188 ? -13.320 -0.947 7.688 1.00 98.31 188 TRP A C 1
ATOM 1517 O O . TRP A 1 188 ? -14.335 -0.667 7.057 1.00 98.31 188 TRP A O 1
ATOM 1527 N N . SER A 1 189 ? -12.783 -2.164 7.675 1.00 97.50 189 SER A N 1
ATOM 1528 C CA . SER A 1 189 ? -13.523 -3.326 7.183 1.00 97.50 189 SER A CA 1
ATOM 1529 C C . SER A 1 189 ? -14.560 -3.738 8.227 1.00 97.50 189 SER A C 1
ATOM 1531 O O . SER A 1 189 ? -14.303 -3.700 9.434 1.00 97.50 189 SER A O 1
ATOM 1533 N N . LEU A 1 190 ? -15.750 -4.093 7.757 1.00 97.94 190 LEU A N 1
ATOM 1534 C CA . LEU A 1 190 ? -16.892 -4.484 8.570 1.00 97.94 190 LEU A CA 1
ATOM 1535 C C . LEU A 1 190 ? -17.401 -5.832 8.075 1.00 97.94 190 LEU A C 1
ATOM 1537 O O . LEU A 1 190 ? -17.642 -5.998 6.879 1.00 97.94 190 LEU A O 1
ATOM 1541 N N . GLN A 1 191 ? -17.606 -6.771 8.986 1.00 95.94 191 GLN A N 1
ATOM 1542 C CA . GLN A 1 191 ? -18.162 -8.080 8.657 1.00 95.94 191 GLN A CA 1
ATOM 1543 C C . GLN A 1 191 ? -18.902 -8.674 9.850 1.00 95.94 191 GLN A C 1
ATOM 1545 O O . GLN A 1 191 ? -18.712 -8.226 10.985 1.00 95.94 191 GLN A O 1
ATOM 1550 N N . ASP A 1 192 ? -19.745 -9.672 9.613 1.00 95.19 192 ASP A N 1
ATOM 1551 C CA . ASP A 1 192 ? -20.200 -10.544 10.684 1.00 95.19 192 ASP A CA 1
ATOM 1552 C C . ASP A 1 192 ? -19.136 -11.567 11.061 1.00 95.19 192 ASP A C 1
ATOM 1554 O O . ASP A 1 192 ? -18.368 -12.076 10.237 1.00 95.19 192 ASP A O 1
ATOM 1558 N N . TYR A 1 193 ? -19.123 -11.866 12.351 1.00 94.94 193 TYR A N 1
ATOM 1559 C CA . TYR A 1 193 ? -18.324 -12.923 12.920 1.00 94.94 193 TYR A CA 1
ATOM 1560 C C . TYR A 1 193 ? -19.066 -13.528 14.106 1.00 94.94 193 TYR A C 1
ATOM 1562 O O . TYR A 1 193 ? -19.274 -12.858 15.119 1.00 94.94 193 TYR A O 1
ATOM 1570 N N . ARG A 1 194 ? -19.504 -14.785 13.969 1.00 93.00 194 ARG A N 1
ATOM 1571 C CA . ARG A 1 194 ? -20.225 -15.534 15.018 1.00 93.00 194 ARG A CA 1
ATOM 1572 C C . ARG A 1 194 ? -21.422 -14.777 15.611 1.00 93.00 194 ARG A C 1
ATOM 1574 O O . ARG A 1 194 ? -21.629 -14.776 16.816 1.00 93.00 194 ARG A O 1
ATOM 1581 N N . GLY A 1 195 ? -22.197 -14.105 14.759 1.00 93.75 195 GLY A N 1
ATOM 1582 C CA . GLY A 1 195 ? -23.364 -13.317 15.178 1.00 93.75 195 GLY A CA 1
ATOM 1583 C C . GLY A 1 195 ? -23.045 -11.914 15.708 1.00 93.75 195 GLY A C 1
ATOM 1584 O O . GLY A 1 195 ? -23.967 -11.150 15.988 1.00 93.75 195 GLY A O 1
ATOM 1585 N N . HIS A 1 196 ? -21.769 -11.529 15.790 1.00 96.69 196 HIS A N 1
ATOM 1586 C CA . HIS A 1 196 ? -21.349 -10.187 16.187 1.00 96.69 196 HIS A CA 1
ATOM 1587 C C . HIS A 1 196 ? -20.873 -9.362 14.990 1.00 96.69 196 HIS A C 1
ATOM 1589 O O . HIS A 1 196 ? -20.401 -9.891 13.985 1.00 96.69 196 HIS A O 1
ATOM 1595 N N . LYS A 1 197 ? -20.942 -8.032 15.122 1.00 97.12 197 LYS A N 1
ATOM 1596 C CA . LYS A 1 197 ? -20.289 -7.112 14.185 1.00 97.12 197 LYS A CA 1
ATOM 1597 C C . LYS A 1 197 ? -18.799 -7.036 14.513 1.00 97.12 197 LYS A C 1
ATOM 1599 O O . LYS A 1 197 ? -18.439 -6.556 15.587 1.00 97.12 197 LYS A O 1
ATOM 1604 N N . MET A 1 198 ? -17.954 -7.410 13.563 1.00 97.81 198 MET A N 1
ATOM 1605 C CA . MET A 1 198 ? -16.510 -7.213 13.618 1.00 97.81 198 MET A CA 1
ATOM 1606 C C . MET A 1 198 ? -16.116 -5.940 12.871 1.00 97.81 198 MET A C 1
ATOM 1608 O O . MET A 1 198 ? -16.500 -5.729 11.720 1.00 97.81 198 MET A O 1
ATOM 1612 N N . VAL A 1 199 ? -15.344 -5.090 13.544 1.00 98.56 199 VAL A N 1
ATOM 1613 C CA . VAL A 1 199 ? -14.723 -3.882 12.988 1.00 98.56 199 VAL A CA 1
ATOM 1614 C C . VAL A 1 199 ? -13.225 -4.128 12.952 1.00 98.56 199 VAL A C 1
ATOM 1616 O O . VAL A 1 199 ? -12.620 -4.337 14.001 1.00 98.56 199 VAL A O 1
ATOM 1619 N N . HIS A 1 200 ? -12.618 -4.151 11.772 1.00 98.19 200 HIS A N 1
ATOM 1620 C CA . HIS A 1 200 ? -11.225 -4.570 11.653 1.00 98.19 200 HIS A CA 1
ATOM 1621 C C . HIS A 1 200 ? -10.505 -3.925 10.473 1.00 98.19 200 HIS A C 1
ATOM 1623 O O . HIS A 1 200 ? -11.124 -3.380 9.559 1.00 98.19 200 HIS A O 1
ATOM 1629 N N . HIS A 1 201 ? -9.180 -3.962 10.497 1.00 97.94 201 HIS A N 1
ATOM 1630 C CA . HIS A 1 201 ? -8.355 -3.533 9.379 1.00 97.94 201 HIS A CA 1
ATOM 1631 C C . HIS A 1 201 ? -7.037 -4.311 9.390 1.00 97.94 201 HIS A C 1
ATOM 1633 O O . HIS A 1 201 ? -6.436 -4.520 10.446 1.00 97.94 201 HIS A O 1
ATOM 1639 N N . GLY A 1 202 ? -6.606 -4.755 8.210 1.00 95.81 202 GLY A N 1
ATOM 1640 C CA . GLY A 1 202 ? -5.296 -5.372 8.006 1.00 95.81 202 GLY A CA 1
ATOM 1641 C C . GLY A 1 202 ? -4.278 -4.361 7.483 1.00 95.81 202 GLY A C 1
ATOM 1642 O O . GLY A 1 202 ? -4.655 -3.339 6.919 1.00 95.81 202 GLY A O 1
ATOM 1643 N N . GLY A 1 203 ? -2.996 -4.647 7.632 1.00 95.25 203 GLY A N 1
ATOM 1644 C CA . GLY A 1 203 ? -1.921 -3.854 7.043 1.00 95.25 203 GLY A CA 1
ATOM 1645 C C . GLY A 1 203 ? -0.840 -4.751 6.465 1.00 95.25 203 GLY A C 1
ATOM 1646 O O . GLY A 1 203 ? -0.589 -5.846 6.977 1.00 95.25 203 GLY A O 1
ATOM 1647 N N . ALA A 1 204 ? -0.236 -4.289 5.376 1.00 94.31 204 ALA A N 1
ATOM 1648 C CA . ALA A 1 204 ? 0.871 -4.948 4.706 1.00 94.31 204 ALA A CA 1
ATOM 1649 C C . ALA A 1 204 ? 1.774 -3.893 4.064 1.00 94.31 204 ALA A C 1
ATOM 1651 O O . ALA A 1 204 ? 1.293 -3.065 3.291 1.00 94.31 204 ALA A O 1
ATOM 1652 N N . LEU A 1 205 ? 3.048 -3.937 4.423 1.00 93.25 205 LEU A N 1
ATOM 1653 C CA . LEU A 1 205 ? 4.170 -3.215 3.824 1.00 93.25 205 LEU A CA 1
ATOM 1654 C C . LEU A 1 205 ? 5.357 -4.180 3.831 1.00 93.25 205 LEU A C 1
ATOM 1656 O O . LEU A 1 205 ? 5.321 -5.121 4.620 1.00 93.25 205 LEU A O 1
ATOM 1660 N N . ASP A 1 206 ? 6.395 -3.930 3.031 1.00 92.88 206 ASP A N 1
ATOM 1661 C CA . ASP A 1 206 ? 7.539 -4.841 2.871 1.00 92.88 206 ASP A CA 1
ATOM 1662 C C . ASP A 1 206 ? 7.990 -5.456 4.215 1.00 92.88 206 ASP A C 1
ATOM 1664 O O . ASP A 1 206 ? 8.418 -4.764 5.148 1.00 92.88 206 ASP A O 1
ATOM 1668 N N . GLY A 1 207 ? 7.833 -6.777 4.325 1.00 94.31 207 GLY A N 1
ATOM 1669 C CA . GLY A 1 207 ? 8.224 -7.576 5.484 1.00 94.31 207 GLY A CA 1
ATOM 1670 C C . GLY A 1 207 ? 7.446 -7.332 6.784 1.00 94.31 207 GLY A C 1
ATOM 1671 O O . GLY A 1 207 ? 7.892 -7.789 7.837 1.00 94.31 207 GLY A O 1
ATOM 1672 N N . MET A 1 208 ? 6.303 -6.641 6.752 1.00 95.62 208 MET A N 1
ATOM 1673 C CA . MET A 1 208 ? 5.490 -6.284 7.921 1.00 95.62 208 MET A CA 1
ATOM 1674 C C . MET A 1 208 ? 3.999 -6.544 7.684 1.00 95.62 208 MET A C 1
ATOM 1676 O O . MET A 1 208 ? 3.405 -6.126 6.692 1.00 95.62 208 MET A O 1
ATOM 1680 N N . ARG A 1 209 ? 3.344 -7.185 8.653 1.00 96.69 209 ARG A N 1
ATOM 1681 C CA . ARG A 1 209 ? 1.915 -7.509 8.626 1.00 96.69 209 ARG A CA 1
ATOM 1682 C C . ARG A 1 209 ? 1.230 -7.091 9.917 1.00 96.69 209 ARG A C 1
ATOM 1684 O O . ARG A 1 209 ? 1.730 -7.355 11.008 1.00 96.69 209 ARG A O 1
ATOM 1691 N N . THR A 1 210 ? 0.056 -6.480 9.807 1.00 96.94 210 THR A N 1
ATOM 1692 C CA . THR A 1 210 ? -0.743 -6.062 10.966 1.00 96.94 210 THR A CA 1
ATOM 1693 C C . THR A 1 210 ? -2.197 -6.486 10.822 1.00 96.94 210 THR A C 1
ATOM 1695 O O . THR A 1 210 ? -2.737 -6.582 9.719 1.00 96.94 210 THR A O 1
ATOM 1698 N N . HIS A 1 211 ? -2.847 -6.753 11.949 1.00 97.75 211 HIS A N 1
ATOM 1699 C CA . HIS A 1 211 ? -4.292 -6.904 12.020 1.00 97.75 211 HIS A CA 1
ATOM 1700 C C . HIS A 1 211 ? -4.805 -6.298 13.320 1.00 97.75 211 HIS A C 1
ATOM 1702 O O . HIS A 1 211 ? -4.354 -6.660 14.408 1.00 97.75 211 HIS A O 1
ATOM 1708 N N . VAL A 1 212 ? -5.769 -5.392 13.201 1.00 98.56 212 VAL A N 1
ATOM 1709 C CA . VAL A 1 212 ? -6.544 -4.881 14.331 1.00 98.56 212 VAL A CA 1
ATOM 1710 C C . VAL A 1 212 ? -7.976 -5.334 14.147 1.00 98.56 212 VAL A C 1
ATOM 1712 O O . VAL A 1 212 ? -8.539 -5.130 13.075 1.00 98.56 212 VAL A O 1
ATOM 1715 N N . ALA A 1 213 ? -8.568 -5.912 15.184 1.00 98.38 213 ALA A N 1
ATOM 1716 C CA . ALA A 1 213 ? -9.966 -6.313 15.198 1.00 98.38 213 ALA A CA 1
ATOM 1717 C C . ALA A 1 213 ? -10.644 -5.896 16.499 1.00 98.38 213 ALA A C 1
ATOM 1719 O O . ALA A 1 213 ? -10.041 -5.924 17.569 1.00 98.38 213 ALA A O 1
ATOM 1720 N N . MET A 1 214 ? -11.916 -5.531 16.404 1.00 98.75 214 MET A N 1
ATOM 1721 C CA . MET A 1 214 ? -12.759 -5.150 17.526 1.00 98.75 214 MET A CA 1
ATOM 1722 C C . MET A 1 214 ? -14.132 -5.797 17.388 1.00 98.75 214 MET A C 1
ATOM 1724 O O . MET A 1 214 ? -14.709 -5.800 16.297 1.00 98.75 214 MET A O 1
ATOM 1728 N N . ILE A 1 215 ? -14.676 -6.260 18.512 1.00 98.44 215 ILE A N 1
ATOM 1729 C CA . ILE A 1 215 ? -16.089 -6.608 18.672 1.00 98.44 215 ILE A CA 1
ATOM 1730 C C . ILE A 1 215 ? -16.681 -5.608 19.679 1.00 98.44 215 ILE A C 1
ATOM 1732 O O . ILE A 1 215 ? -16.578 -5.824 20.890 1.00 98.44 215 ILE A O 1
ATOM 1736 N N . PRO A 1 216 ? -17.253 -4.474 19.220 1.00 97.44 216 PRO A N 1
ATOM 1737 C CA . PRO A 1 216 ? -17.663 -3.389 20.113 1.00 97.44 216 PRO A CA 1
ATOM 1738 C C . PRO A 1 216 ? -18.673 -3.802 21.190 1.00 97.44 216 PRO A C 1
ATOM 1740 O O . PRO A 1 216 ? -18.590 -3.314 22.315 1.00 97.44 216 PRO A O 1
ATOM 1743 N N . GLN A 1 217 ? -19.604 -4.703 20.860 1.00 96.44 217 GLN A N 1
ATOM 1744 C CA . GLN A 1 217 ? -20.618 -5.224 21.785 1.00 96.44 217 GLN A CA 1
ATOM 1745 C C . GLN A 1 217 ? -19.989 -5.950 22.980 1.00 96.44 217 GLN A C 1
ATOM 1747 O O . GLN A 1 217 ? -20.464 -5.797 24.101 1.00 96.44 217 GLN A O 1
ATOM 1752 N N . GLU A 1 218 ? -18.874 -6.640 22.746 1.00 97.75 218 GLU A N 1
ATOM 1753 C CA . GLU A 1 218 ? -18.145 -7.407 23.760 1.00 97.75 218 GLU A CA 1
ATOM 1754 C C . GLU A 1 218 ? -17.051 -6.587 24.452 1.00 97.75 218 GLU A C 1
ATOM 1756 O O . GLU A 1 218 ? -16.337 -7.091 25.313 1.00 97.75 218 GLU A O 1
ATOM 1761 N N . LYS A 1 219 ? -16.868 -5.316 24.058 1.00 96.62 219 LYS A N 1
ATOM 1762 C CA . LYS A 1 219 ? -15.736 -4.473 24.486 1.00 96.62 219 LYS A CA 1
ATOM 1763 C C . LYS A 1 219 ? -14.378 -5.164 24.272 1.00 96.62 219 LYS A C 1
ATOM 1765 O O . LYS A 1 219 ? -13.424 -4.911 25.008 1.00 96.62 219 LYS A O 1
ATOM 1770 N N . LEU A 1 220 ? -14.292 -6.007 23.244 1.00 98.31 220 LEU A N 1
ATOM 1771 C CA . LEU A 1 220 ? -13.106 -6.780 22.898 1.00 98.31 220 LEU A CA 1
ATOM 1772 C C . LEU A 1 220 ? -12.341 -6.098 21.768 1.00 98.31 220 LEU A C 1
ATOM 1774 O O . LEU A 1 220 ? -12.923 -5.718 20.751 1.00 98.31 220 LEU A O 1
ATOM 1778 N N . GLY A 1 221 ? -11.024 -6.003 21.925 1.00 98.44 221 GLY A N 1
ATOM 1779 C CA . GLY A 1 221 ? -10.110 -5.534 20.896 1.00 98.44 221 GLY A CA 1
ATOM 1780 C C . GLY A 1 221 ? -8.833 -6.365 20.873 1.00 98.44 221 GLY A C 1
ATOM 1781 O O . GLY A 1 221 ? -8.301 -6.713 21.924 1.00 98.44 221 GLY A O 1
ATOM 1782 N N . VAL A 1 222 ? -8.348 -6.679 19.675 1.00 98.62 222 VAL A N 1
ATOM 1783 C CA . VAL A 1 222 ? -7.166 -7.511 19.436 1.00 98.62 222 VAL A CA 1
ATOM 1784 C C . VAL A 1 222 ? -6.265 -6.800 18.433 1.00 98.62 222 VAL A C 1
ATOM 1786 O O . VAL A 1 222 ? -6.732 -6.336 17.392 1.00 98.62 222 VAL A O 1
ATOM 1789 N N . VAL A 1 223 ? -4.973 -6.724 18.744 1.00 98.56 223 VAL A N 1
ATOM 1790 C CA . VAL A 1 223 ? -3.936 -6.189 17.855 1.00 98.56 223 VAL A CA 1
ATOM 1791 C C . VAL A 1 223 ? -2.854 -7.246 17.706 1.00 98.56 223 VAL A C 1
ATOM 1793 O O . VAL A 1 223 ? -2.275 -7.675 18.702 1.00 98.56 223 VAL A O 1
ATOM 1796 N N . VAL A 1 224 ? -2.565 -7.648 16.471 1.00 98.19 224 VAL A N 1
ATOM 1797 C CA . VAL A 1 224 ? -1.462 -8.558 16.150 1.00 98.19 224 VAL A CA 1
ATOM 1798 C C . VAL A 1 224 ? -0.587 -7.913 15.084 1.00 98.19 224 VAL A C 1
ATOM 1800 O O . VAL A 1 224 ? -1.085 -7.451 14.059 1.00 98.19 224 VAL A O 1
ATOM 1803 N N . ILE A 1 225 ? 0.720 -7.875 15.335 1.00 96.94 225 ILE A N 1
ATOM 1804 C CA . ILE A 1 225 ? 1.734 -7.337 14.425 1.00 96.94 225 ILE A CA 1
ATOM 1805 C C . ILE A 1 225 ? 2.803 -8.414 14.245 1.00 96.94 225 ILE A C 1
ATOM 1807 O O . ILE A 1 225 ? 3.236 -9.019 15.224 1.00 96.94 225 ILE A O 1
ATOM 1811 N N . ALA A 1 226 ? 3.205 -8.666 13.004 1.00 96.38 226 ALA A N 1
ATOM 1812 C CA . ALA A 1 226 ? 4.229 -9.632 12.633 1.00 96.38 226 ALA A CA 1
ATOM 1813 C C . ALA A 1 226 ? 5.209 -8.994 11.644 1.00 96.38 226 ALA A C 1
ATOM 1815 O O . ALA A 1 226 ? 4.808 -8.224 10.779 1.00 96.38 226 ALA A O 1
ATOM 1816 N N . ASN A 1 227 ? 6.486 -9.338 11.750 1.00 96.00 227 ASN A N 1
ATOM 1817 C CA . ASN A 1 227 ? 7.573 -8.784 10.944 1.00 96.00 227 ASN A CA 1
ATOM 1818 C C . ASN A 1 227 ? 8.076 -9.772 9.887 1.00 96.00 227 ASN A C 1
ATOM 1820 O O . ASN A 1 227 ? 9.280 -9.947 9.700 1.00 96.00 227 ASN A O 1
ATOM 1824 N N . MET A 1 228 ? 7.134 -10.454 9.241 1.00 93.06 228 MET A N 1
ATOM 1825 C CA . MET A 1 228 ? 7.408 -11.387 8.161 1.00 93.06 228 MET A CA 1
ATOM 1826 C C . MET A 1 228 ? 6.326 -11.275 7.090 1.00 93.06 228 MET A C 1
ATOM 1828 O O . MET A 1 228 ? 5.135 -11.293 7.403 1.00 93.06 228 MET A O 1
ATOM 1832 N N . GLU A 1 229 ? 6.735 -11.266 5.826 1.00 89.00 229 GLU A N 1
ATOM 1833 C CA . GLU A 1 229 ? 5.856 -11.369 4.666 1.00 89.00 229 GLU A CA 1
ATOM 1834 C C . GLU A 1 229 ? 6.358 -12.433 3.662 1.00 89.00 229 GLU A C 1
ATOM 1836 O O . GLU A 1 229 ? 7.564 -12.611 3.500 1.00 89.00 229 GLU A O 1
ATOM 1841 N N . PRO A 1 230 ? 5.470 -13.179 2.975 1.00 88.00 230 PRO A N 1
ATOM 1842 C CA . PRO A 1 230 ? 4.041 -13.347 3.238 1.00 88.00 230 PRO A CA 1
ATOM 1843 C C . PRO A 1 230 ? 3.767 -14.284 4.423 1.00 88.00 230 PRO A C 1
ATOM 1845 O O . PRO A 1 230 ? 4.417 -15.314 4.599 1.00 88.00 230 PRO A O 1
ATOM 1848 N N . THR A 1 231 ? 2.750 -13.953 5.223 1.00 90.81 231 THR A N 1
ATOM 1849 C CA . THR A 1 231 ? 2.206 -14.830 6.273 1.00 90.81 231 THR A CA 1
ATOM 1850 C C . THR A 1 231 ? 0.756 -14.475 6.588 1.00 90.81 231 THR A C 1
ATOM 1852 O O . THR A 1 231 ? 0.403 -13.300 6.622 1.00 90.81 231 THR A O 1
ATOM 1855 N N . ASN A 1 232 ? -0.070 -15.479 6.895 1.00 93.00 232 ASN A N 1
ATOM 1856 C CA . ASN A 1 232 ? -1.430 -15.289 7.416 1.00 93.00 232 ASN A CA 1
ATOM 1857 C C . ASN A 1 232 ? -1.524 -15.510 8.936 1.00 93.00 232 ASN A C 1
ATOM 1859 O O . ASN A 1 232 ? -2.612 -15.429 9.501 1.00 93.00 232 ASN A O 1
ATOM 1863 N N . LEU A 1 233 ? -0.398 -15.762 9.617 1.00 94.12 233 LEU A N 1
ATOM 1864 C CA . LEU A 1 233 ? -0.383 -16.084 11.049 1.00 94.12 233 LEU A CA 1
ATOM 1865 C C . LEU A 1 233 ? -1.045 -14.994 11.903 1.00 94.12 233 LEU A C 1
ATOM 1867 O O . LEU A 1 233 ? -1.825 -15.294 12.800 1.00 94.12 233 LEU A O 1
ATOM 1871 N N . HIS A 1 234 ? -0.771 -13.727 11.595 1.00 95.44 234 HIS A N 1
ATOM 1872 C CA . HIS A 1 234 ? -1.358 -12.585 12.295 1.00 95.44 234 HIS A CA 1
ATOM 1873 C C . HIS A 1 234 ? -2.899 -12.579 12.237 1.00 95.44 234 HIS A C 1
ATOM 1875 O O . HIS A 1 234 ? -3.548 -12.249 13.226 1.00 95.44 234 HIS A O 1
ATOM 1881 N N . VAL A 1 235 ? -3.487 -13.016 11.117 1.00 95.06 235 VAL A N 1
ATOM 1882 C CA . VAL A 1 235 ? -4.940 -13.178 10.952 1.00 95.06 235 VAL A CA 1
ATOM 1883 C C . VAL A 1 235 ? -5.447 -14.402 11.719 1.00 95.06 235 VAL A C 1
ATOM 1885 O O . VAL A 1 235 ? -6.444 -14.302 12.432 1.00 95.06 235 VAL A O 1
ATOM 1888 N N . ALA A 1 236 ? -4.737 -15.535 11.635 1.00 95.81 236 ALA A N 1
ATOM 1889 C CA . ALA A 1 236 ? -5.093 -16.756 12.364 1.00 95.81 236 ALA A CA 1
ATOM 1890 C C . ALA A 1 236 ? -5.153 -16.517 13.879 1.00 95.81 236 ALA A C 1
ATOM 1892 O O . ALA A 1 236 ? -6.087 -16.959 14.545 1.00 95.81 236 ALA A O 1
ATOM 1893 N N . LEU A 1 237 ? -4.177 -15.780 14.421 1.00 96.81 237 LEU A N 1
ATOM 1894 C CA . LEU A 1 237 ? -4.124 -15.426 15.838 1.00 96.81 237 LEU A CA 1
ATOM 1895 C C . LEU A 1 237 ? -5.310 -14.555 16.253 1.00 96.81 237 LEU A C 1
ATOM 1897 O O . LEU A 1 237 ? -5.904 -14.819 17.296 1.00 96.81 237 LEU A O 1
ATOM 1901 N N . VAL A 1 238 ? -5.696 -13.568 15.436 1.00 96.75 238 VAL A N 1
ATOM 1902 C CA . VAL A 1 238 ? -6.892 -12.757 15.707 1.00 96.75 238 VAL A CA 1
ATOM 1903 C C . VAL A 1 238 ? -8.124 -13.647 15.814 1.00 96.75 238 VAL A C 1
ATOM 1905 O O . VAL A 1 238 ? -8.783 -13.623 16.850 1.00 96.75 238 VAL A O 1
ATOM 1908 N N . TYR A 1 239 ? -8.409 -14.476 14.809 1.00 95.62 239 TYR A N 1
ATOM 1909 C CA . TYR A 1 239 ? -9.597 -15.333 14.843 1.00 95.62 239 TYR A CA 1
ATOM 1910 C C . TYR A 1 239 ? -9.564 -16.356 15.978 1.00 95.62 239 TYR A C 1
ATOM 1912 O O . TYR A 1 239 ? -10.567 -16.552 16.662 1.00 95.62 239 TYR A O 1
ATOM 1920 N N . ARG A 1 240 ? -8.395 -16.933 16.272 1.00 96.06 240 ARG A N 1
ATOM 1921 C CA . ARG A 1 240 ? -8.216 -17.852 17.401 1.00 96.06 240 ARG A CA 1
ATOM 1922 C C . ARG A 1 240 ? -8.496 -17.194 18.755 1.00 96.06 240 ARG A C 1
ATOM 1924 O O . ARG A 1 240 ? -9.035 -17.864 19.641 1.00 96.06 240 ARG A O 1
ATOM 1931 N N . ILE A 1 241 ? -8.115 -15.925 18.926 1.00 96.62 241 ILE A N 1
ATOM 1932 C CA . ILE A 1 241 ? -8.384 -15.133 20.137 1.00 96.62 241 ILE A CA 1
ATOM 1933 C C . ILE A 1 241 ? -9.868 -14.771 20.217 1.00 96.62 241 ILE A C 1
ATOM 1935 O O . ILE A 1 241 ? -10.466 -14.933 21.279 1.00 96.62 241 ILE A O 1
ATOM 1939 N N . LEU A 1 242 ? -10.471 -14.328 19.107 1.00 96.38 242 LEU A N 1
ATOM 1940 C CA . LEU A 1 242 ? -11.903 -14.025 19.050 1.00 96.38 242 LEU A CA 1
ATOM 1941 C C . LEU A 1 242 ? -12.739 -15.263 19.402 1.00 96.38 242 LEU A C 1
ATOM 1943 O O . LEU A 1 242 ? -13.641 -15.169 20.227 1.00 96.38 242 LEU A O 1
ATOM 1947 N N . ASP A 1 243 ? -12.398 -16.430 18.857 1.00 95.88 243 ASP A N 1
ATOM 1948 C CA . ASP A 1 243 ? -13.092 -17.689 19.148 1.00 95.88 243 ASP A CA 1
ATOM 1949 C C . ASP A 1 243 ? -12.995 -18.086 20.614 1.00 95.88 243 ASP A C 1
ATOM 1951 O O . ASP A 1 243 ? -14.005 -18.436 21.221 1.00 95.88 243 ASP A O 1
ATOM 1955 N N . ALA A 1 244 ? -11.796 -17.992 21.195 1.00 96.44 244 ALA A N 1
ATOM 1956 C CA . ALA A 1 244 ? -11.603 -18.268 22.613 1.00 96.44 244 ALA A CA 1
ATOM 1957 C C . ALA A 1 244 ? -12.452 -17.345 23.490 1.00 96.44 244 ALA A C 1
ATOM 1959 O O . ALA A 1 244 ? -13.074 -17.809 24.441 1.00 96.44 244 ALA A O 1
ATOM 1960 N N . TYR A 1 245 ? -12.475 -16.048 23.172 1.00 97.06 245 TYR A N 1
ATOM 1961 C CA . TYR A 1 245 ? -13.203 -15.060 23.961 1.00 97.06 245 TYR A CA 1
ATOM 1962 C C . TYR A 1 245 ? -14.721 -15.239 23.851 1.00 97.06 245 TYR A C 1
ATOM 1964 O O . TYR A 1 245 ? -15.427 -15.134 24.847 1.00 97.06 245 TYR A O 1
ATOM 1972 N N . LEU A 1 246 ? -15.220 -15.547 22.651 1.00 96.19 246 LEU A N 1
ATOM 1973 C CA . LEU A 1 246 ? -16.646 -15.743 22.376 1.00 96.19 246 LEU A CA 1
ATOM 1974 C C . LEU A 1 246 ? -17.162 -17.136 22.785 1.00 96.19 246 LEU A C 1
ATOM 1976 O O . LEU A 1 246 ? -18.322 -17.452 22.532 1.00 96.19 246 LEU A O 1
ATOM 1980 N N . GLY A 1 247 ? -16.319 -17.990 23.380 1.00 95.94 247 GLY A N 1
ATOM 1981 C CA . GLY A 1 247 ? -16.701 -19.350 23.775 1.00 95.94 247 GLY A CA 1
ATOM 1982 C C . GLY A 1 247 ? -17.035 -20.258 22.587 1.00 95.94 247 GLY A C 1
ATOM 1983 O O . GLY A 1 247 ? -17.821 -21.196 22.716 1.00 95.94 247 GLY A O 1
ATOM 1984 N N . ALA A 1 248 ? -16.470 -19.971 21.417 1.00 94.44 248 ALA A N 1
ATOM 1985 C CA . ALA A 1 248 ? -16.696 -20.760 20.222 1.00 94.44 248 ALA A CA 1
ATOM 1986 C C . ALA A 1 248 ? -15.935 -22.099 20.260 1.00 94.44 248 ALA A C 1
ATOM 1988 O O . ALA A 1 248 ? -14.901 -22.204 20.928 1.00 94.44 248 ALA A O 1
ATOM 1989 N N . PRO A 1 249 ? -16.389 -23.120 19.506 1.00 93.31 249 PRO A N 1
ATOM 1990 C CA . PRO A 1 249 ? -15.644 -24.365 19.359 1.00 93.31 249 PRO A CA 1
ATOM 1991 C C . PRO A 1 249 ? -14.217 -24.119 18.865 1.00 93.31 249 PRO A C 1
ATOM 1993 O O . PRO A 1 249 ? -13.986 -23.248 18.023 1.00 93.31 249 PRO A O 1
ATOM 1996 N N . ALA A 1 250 ? -13.269 -24.914 19.365 1.00 91.88 250 ALA A N 1
ATOM 1997 C CA . ALA A 1 250 ? -11.887 -24.852 18.911 1.00 91.88 250 ALA A CA 1
ATOM 1998 C C . ALA A 1 250 ? -11.812 -25.077 17.392 1.00 91.88 250 ALA A C 1
ATOM 2000 O O . ALA A 1 250 ? -12.404 -26.018 16.863 1.00 91.88 250 ALA A O 1
ATOM 2001 N N . HIS A 1 251 ? -11.069 -24.212 16.708 1.00 93.56 251 HIS A N 1
ATOM 2002 C CA . HIS A 1 251 ? -10.897 -24.244 15.263 1.00 93.56 251 HIS A CA 1
ATOM 2003 C C . HIS A 1 251 ? -9.427 -23.987 14.911 1.00 93.56 251 HIS A C 1
ATOM 2005 O O . HIS A 1 251 ? -8.787 -23.104 15.497 1.00 93.56 251 HIS A O 1
ATOM 2011 N N . ASP A 1 252 ? -8.884 -24.764 13.974 1.00 95.19 252 ASP A N 1
ATOM 2012 C CA . ASP A 1 252 ? -7.491 -24.648 13.534 1.00 95.19 252 ASP A CA 1
ATOM 2013 C C . ASP A 1 252 ? -7.334 -23.586 12.437 1.00 95.19 252 ASP A C 1
ATOM 2015 O O . ASP A 1 252 ? -7.032 -23.868 11.278 1.00 95.19 252 ASP A O 1
ATOM 2019 N N . TRP A 1 253 ? -7.493 -22.321 12.833 1.00 95.38 253 TRP A N 1
ATOM 2020 C CA . TRP A 1 253 ? -7.291 -21.178 11.938 1.00 95.38 253 TRP A CA 1
ATOM 2021 C C . TRP A 1 253 ? -5.884 -21.134 11.328 1.00 95.38 253 TRP A C 1
ATOM 2023 O O . TRP A 1 253 ? -5.695 -20.584 10.243 1.00 95.38 253 TRP A O 1
ATOM 2033 N N . SER A 1 254 ? -4.884 -21.681 12.025 1.00 95.44 254 SER A N 1
ATOM 2034 C CA . SER A 1 254 ? -3.507 -21.717 11.532 1.00 95.44 254 SER A CA 1
ATOM 2035 C C . SER A 1 254 ? -3.384 -22.685 10.356 1.00 95.44 254 SER A C 1
ATOM 2037 O O . SER A 1 254 ? -2.873 -22.301 9.302 1.00 95.44 254 SER A O 1
ATOM 2039 N N . GLY A 1 255 ? -3.896 -23.910 10.512 1.00 95.88 255 GLY A N 1
ATOM 2040 C CA . GLY A 1 255 ? -3.932 -24.924 9.461 1.00 95.88 255 GLY A CA 1
ATOM 2041 C C . GLY A 1 255 ? -4.696 -24.461 8.222 1.00 95.88 255 GLY A C 1
ATOM 2042 O O . GLY A 1 255 ? -4.162 -24.532 7.110 1.00 95.88 255 GLY A O 1
ATOM 2043 N N . ASP A 1 256 ? -5.889 -23.895 8.409 1.00 94.31 256 ASP A N 1
ATOM 2044 C CA . ASP A 1 256 ? -6.742 -23.434 7.308 1.00 94.31 256 ASP A CA 1
ATOM 2045 C C . ASP A 1 256 ? -6.086 -22.299 6.511 1.00 94.31 256 ASP A C 1
ATOM 2047 O O . ASP A 1 256 ? -5.952 -22.370 5.283 1.00 94.31 256 ASP A O 1
ATOM 2051 N N . LEU A 1 257 ? -5.581 -21.266 7.193 1.00 94.31 257 LEU A N 1
ATOM 2052 C CA . LEU A 1 257 ? -4.945 -20.136 6.513 1.00 94.31 257 LEU A CA 1
ATOM 2053 C C . LEU A 1 257 ? -3.569 -20.487 5.924 1.00 94.31 257 LEU A C 1
ATOM 2055 O O . LEU A 1 257 ? -3.154 -19.868 4.933 1.00 94.31 257 LEU A O 1
ATOM 2059 N N . LEU A 1 258 ? -2.877 -21.493 6.469 1.00 94.44 258 LEU A N 1
ATOM 2060 C CA . LEU A 1 258 ? -1.679 -22.073 5.860 1.00 94.44 258 LEU A CA 1
ATOM 2061 C C . LEU A 1 258 ? -2.025 -22.845 4.580 1.00 94.44 258 LEU A C 1
ATOM 2063 O O . LEU A 1 258 ? -1.295 -22.748 3.590 1.00 94.44 258 LEU A O 1
ATOM 2067 N N . ALA A 1 259 ? -3.141 -23.577 4.552 1.00 94.44 259 ALA A N 1
ATOM 2068 C CA . ALA A 1 259 ? -3.610 -24.266 3.353 1.00 94.44 259 ALA A CA 1
ATOM 2069 C C . ALA A 1 259 ? -3.943 -23.273 2.225 1.00 94.44 259 ALA A C 1
ATOM 2071 O O . ALA A 1 259 ? -3.564 -23.509 1.070 1.00 94.44 259 ALA A O 1
ATOM 2072 N N . VAL A 1 260 ? -4.568 -22.137 2.559 1.00 93.38 260 VAL A N 1
ATOM 2073 C CA . VAL A 1 260 ? -4.799 -21.028 1.616 1.00 93.38 260 VAL A CA 1
ATOM 2074 C C . VAL A 1 260 ? -3.473 -20.473 1.087 1.00 93.38 260 VAL A C 1
ATOM 2076 O O . VAL A 1 260 ? -3.296 -20.392 -0.130 1.00 93.38 260 VAL A O 1
ATOM 2079 N N . ALA A 1 261 ? -2.513 -20.168 1.966 1.00 91.75 261 ALA A N 1
ATOM 2080 C CA . ALA A 1 261 ? -1.207 -19.637 1.565 1.00 91.75 261 ALA A CA 1
ATOM 2081 C C . ALA A 1 261 ? -0.424 -20.616 0.666 1.00 91.75 261 ALA A C 1
ATOM 2083 O O . ALA A 1 261 ? 0.121 -20.234 -0.369 1.00 91.75 261 ALA A O 1
ATOM 2084 N N . ASN A 1 262 ? -0.413 -21.906 1.011 1.00 93.44 262 ASN A N 1
ATOM 2085 C CA . ASN A 1 262 ? 0.233 -22.946 0.210 1.00 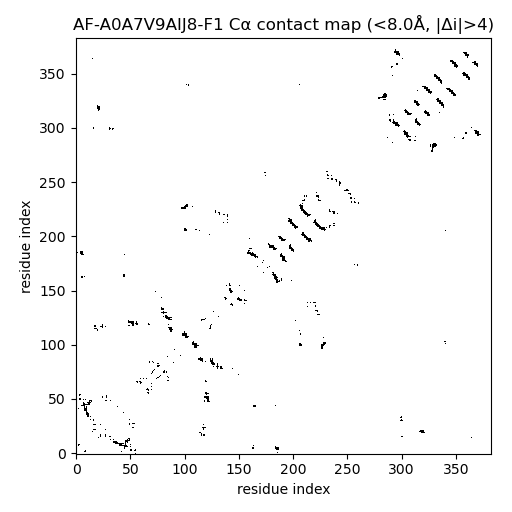93.44 262 ASN A CA 1
ATOM 2086 C C . ASN A 1 262 ? -0.415 -23.097 -1.172 1.00 93.44 262 ASN A C 1
ATOM 2088 O O . ASN A 1 262 ? 0.281 -23.359 -2.152 1.00 93.44 262 ASN A O 1
ATOM 2092 N N . ARG A 1 263 ? -1.739 -22.936 -1.269 1.00 93.38 263 ARG A N 1
ATOM 2093 C CA . ARG A 1 263 ? -2.437 -22.937 -2.557 1.00 93.38 263 ARG A CA 1
ATOM 2094 C C . ARG A 1 263 ? -2.021 -21.742 -3.410 1.00 93.38 263 ARG A C 1
ATOM 2096 O O . ARG A 1 263 ? -1.652 -21.953 -4.557 1.00 93.38 263 ARG A O 1
ATOM 2103 N N . GLN A 1 264 ? -2.024 -20.534 -2.848 1.00 91.44 264 GLN A N 1
ATOM 2104 C CA . GLN A 1 264 ? -1.588 -19.330 -3.562 1.00 91.44 264 GLN A CA 1
ATOM 2105 C C . GLN A 1 264 ? -0.143 -19.455 -4.060 1.00 91.44 264 GLN A C 1
ATOM 2107 O O . GLN A 1 264 ? 0.145 -19.054 -5.185 1.00 91.44 264 GLN A O 1
ATOM 2112 N N . ARG A 1 265 ? 0.747 -20.063 -3.259 1.00 90.56 265 ARG A N 1
ATOM 2113 C CA . ARG A 1 265 ? 2.128 -20.350 -3.673 1.00 90.56 265 ARG A CA 1
ATOM 2114 C C . ARG A 1 265 ? 2.174 -21.287 -4.881 1.00 90.56 265 ARG A C 1
ATOM 2116 O O . ARG A 1 265 ? 2.793 -20.939 -5.877 1.00 90.56 265 ARG A O 1
ATOM 2123 N N . ARG A 1 266 ? 1.460 -22.417 -4.835 1.00 93.69 266 ARG A N 1
ATOM 2124 C CA . ARG A 1 266 ? 1.383 -23.350 -5.975 1.00 93.69 266 ARG A CA 1
ATOM 2125 C C . ARG A 1 266 ? 0.801 -22.696 -7.226 1.00 93.69 266 ARG A C 1
ATOM 2127 O O . ARG A 1 266 ? 1.298 -22.918 -8.320 1.00 93.69 266 ARG A O 1
ATOM 2134 N N . GLU A 1 267 ? -0.240 -21.880 -7.077 1.00 93.56 267 GLU A N 1
ATOM 2135 C CA . GLU A 1 267 ? -0.825 -21.129 -8.193 1.00 93.56 267 GLU A CA 1
ATOM 2136 C C . GLU A 1 267 ? 0.180 -20.116 -8.776 1.00 93.56 267 GLU A C 1
ATOM 2138 O O . GLU A 1 267 ? 0.218 -19.921 -9.987 1.00 93.56 267 GLU A O 1
ATOM 2143 N N . ALA A 1 268 ? 1.015 -19.485 -7.943 1.00 90.19 268 ALA A N 1
ATOM 2144 C CA . ALA A 1 268 ? 2.080 -18.592 -8.398 1.00 90.19 268 ALA A CA 1
ATOM 2145 C C . ALA A 1 268 ? 3.209 -19.339 -9.130 1.00 90.19 268 ALA A C 1
ATOM 2147 O O . ALA A 1 268 ? 3.629 -18.889 -10.194 1.00 90.19 268 ALA A O 1
ATOM 2148 N N . GLU A 1 269 ? 3.646 -20.489 -8.608 1.00 91.25 269 GLU A N 1
ATOM 2149 C CA . GLU A 1 269 ? 4.626 -21.378 -9.255 1.00 91.25 269 GLU A CA 1
ATOM 2150 C C . GLU A 1 269 ? 4.110 -21.842 -10.628 1.00 91.25 269 GLU A C 1
ATOM 2152 O O . GLU A 1 269 ? 4.789 -21.683 -11.638 1.00 91.25 269 GLU A O 1
ATOM 2157 N N . GLN A 1 270 ? 2.854 -22.296 -10.703 1.00 94.62 270 GLN A N 1
ATOM 2158 C CA . GLN A 1 270 ? 2.217 -22.689 -11.964 1.00 94.62 270 GLN A CA 1
ATOM 2159 C C . GLN A 1 270 ? 2.133 -21.534 -12.970 1.00 94.62 270 GLN A C 1
ATOM 2161 O O . GLN A 1 270 ? 2.352 -21.740 -14.165 1.00 94.62 270 GLN A O 1
ATOM 2166 N N . ARG A 1 271 ? 1.836 -20.310 -12.509 1.00 92.38 271 ARG A N 1
ATOM 2167 C CA . ARG A 1 271 ? 1.865 -19.121 -13.373 1.00 92.38 271 ARG A CA 1
ATOM 2168 C C . ARG A 1 271 ? 3.272 -18.869 -13.913 1.00 92.38 271 ARG A C 1
ATOM 2170 O O . ARG A 1 271 ? 3.407 -18.666 -15.117 1.00 92.38 271 ARG A O 1
ATOM 2177 N N . GLN A 1 272 ? 4.309 -18.941 -13.079 1.00 89.25 272 GLN A N 1
ATOM 2178 C CA . GLN A 1 272 ? 5.697 -18.791 -13.532 1.00 89.25 272 GLN A CA 1
ATOM 2179 C C . GLN A 1 272 ? 6.094 -19.865 -14.552 1.00 89.25 272 GLN A C 1
ATOM 2181 O O . GLN A 1 272 ? 6.661 -19.526 -15.590 1.00 89.25 272 GLN A O 1
ATOM 2186 N N . ASP A 1 273 ? 5.732 -21.126 -14.317 1.00 92.38 273 ASP A N 1
ATOM 2187 C CA . ASP A 1 273 ? 5.971 -22.217 -15.268 1.00 92.38 273 ASP A CA 1
ATOM 2188 C C . ASP A 1 273 ? 5.259 -21.972 -16.602 1.00 92.38 273 ASP A C 1
ATOM 2190 O O . ASP A 1 273 ? 5.824 -22.207 -17.672 1.00 92.38 273 ASP A O 1
ATOM 2194 N N . SER A 1 274 ? 4.019 -21.477 -16.558 1.00 94.31 274 SER A N 1
ATOM 2195 C CA . SER A 1 274 ? 3.250 -21.171 -17.766 1.00 94.31 274 SER A CA 1
ATOM 2196 C C . SER A 1 274 ? 3.885 -20.040 -18.582 1.00 94.31 274 SER A C 1
ATOM 2198 O O . SER A 1 274 ? 4.028 -20.172 -19.797 1.00 94.31 274 SER A O 1
ATOM 2200 N N . ILE A 1 275 ? 4.363 -18.984 -17.913 1.00 91.88 275 ILE A N 1
ATOM 2201 C CA . ILE A 1 275 ? 5.110 -17.879 -18.524 1.00 91.88 275 ILE A CA 1
ATOM 2202 C C . ILE A 1 275 ? 6.403 -18.405 -19.154 1.00 91.88 275 ILE A C 1
ATOM 2204 O O . ILE A 1 275 ? 6.716 -18.068 -20.295 1.00 91.88 275 ILE A O 1
ATOM 2208 N N . ALA A 1 276 ? 7.141 -19.265 -18.446 1.00 91.56 276 ALA A N 1
ATOM 2209 C CA . ALA A 1 276 ? 8.379 -19.850 -18.949 1.00 91.56 276 ALA A CA 1
ATOM 2210 C C . ALA A 1 276 ? 8.152 -20.704 -20.206 1.00 91.56 276 ALA A C 1
ATOM 2212 O O . ALA A 1 276 ? 8.924 -20.607 -21.159 1.00 91.56 276 ALA A O 1
ATOM 2213 N N . ARG A 1 277 ? 7.074 -21.499 -20.240 1.00 93.75 277 ARG A N 1
ATOM 2214 C CA . ARG A 1 277 ? 6.691 -22.325 -21.399 1.00 93.75 277 ARG A CA 1
ATOM 2215 C C . ARG A 1 277 ? 6.187 -21.510 -22.587 1.00 93.75 277 ARG A C 1
ATOM 2217 O O . ARG A 1 277 ? 6.324 -21.966 -23.716 1.00 93.75 277 ARG A O 1
ATOM 2224 N N . ALA A 1 278 ? 5.626 -20.326 -22.348 1.00 93.06 278 ALA A N 1
ATOM 2225 C CA . ALA A 1 278 ? 5.190 -19.414 -23.405 1.00 93.06 278 ALA A CA 1
ATOM 2226 C C . ALA A 1 278 ? 6.360 -18.706 -24.120 1.00 93.06 278 ALA A C 1
ATOM 2228 O O . ALA A 1 278 ? 6.148 -18.022 -25.123 1.00 93.06 278 ALA A O 1
ATOM 2229 N N . ARG A 1 279 ? 7.600 -18.857 -23.628 1.00 95.44 279 ARG A N 1
ATOM 2230 C CA . ARG A 1 279 ? 8.795 -18.305 -24.273 1.00 95.44 279 ARG A CA 1
ATOM 2231 C C . ARG A 1 279 ? 8.992 -18.902 -25.665 1.00 95.44 279 ARG A C 1
ATOM 2233 O O . ARG A 1 279 ? 9.011 -20.118 -25.833 1.00 95.44 279 ARG A O 1
ATOM 2240 N N . VAL A 1 280 ? 9.270 -18.043 -26.645 1.00 96.94 280 VAL A N 1
ATOM 2241 C CA . VAL A 1 280 ? 9.654 -18.476 -27.996 1.00 96.94 280 VAL A CA 1
ATOM 2242 C C . VAL A 1 280 ? 11.178 -18.525 -28.102 1.00 96.94 280 VAL A C 1
ATOM 2244 O O . VAL A 1 280 ? 11.850 -17.491 -28.137 1.00 96.94 280 VAL A O 1
ATOM 2247 N N . ALA A 1 281 ? 11.728 -19.739 -28.108 1.00 95.31 281 ALA A N 1
ATOM 2248 C CA . ALA A 1 281 ? 13.168 -19.978 -28.182 1.00 95.31 281 ALA A CA 1
ATOM 2249 C C . ALA A 1 281 ? 13.748 -19.679 -29.578 1.00 95.31 281 ALA A C 1
ATOM 2251 O O . ALA A 1 281 ? 13.026 -19.655 -30.571 1.00 95.31 281 ALA A O 1
ATOM 2252 N N . GLY A 1 282 ? 15.069 -19.471 -29.648 1.00 94.81 282 GLY A N 1
ATOM 2253 C CA . GLY A 1 282 ? 15.788 -19.250 -30.912 1.00 94.81 282 GLY A CA 1
ATOM 2254 C C . GLY A 1 282 ? 15.528 -17.891 -31.570 1.00 94.81 282 GLY A C 1
ATOM 2255 O O . GLY A 1 282 ? 15.867 -17.701 -32.733 1.00 94.81 282 GLY A O 1
ATOM 2256 N N . THR A 1 283 ? 14.918 -16.957 -30.842 1.00 97.81 283 THR A N 1
ATOM 2257 C CA . THR A 1 283 ? 14.730 -15.575 -31.288 1.00 97.81 283 THR A CA 1
ATOM 2258 C C . THR A 1 283 ? 15.888 -14.699 -30.813 1.00 97.81 283 THR A C 1
ATOM 2260 O O . THR A 1 283 ? 16.598 -15.054 -29.872 1.00 97.81 283 THR A O 1
ATOM 2263 N N . SER A 1 284 ? 16.039 -13.539 -31.444 1.00 96.94 284 SER A N 1
ATOM 2264 C CA . SER A 1 284 ? 16.985 -12.487 -31.064 1.00 96.94 284 SER A CA 1
ATOM 2265 C C . SER A 1 284 ? 16.241 -11.150 -30.995 1.00 96.94 284 SER A C 1
ATOM 2267 O O . SER A 1 284 ? 15.165 -11.044 -31.594 1.00 96.94 284 SER A O 1
ATOM 2269 N N . PRO A 1 285 ? 16.784 -10.134 -30.300 1.00 97.44 285 PRO A N 1
ATOM 2270 C CA . PRO A 1 285 ? 16.298 -8.765 -30.441 1.00 97.44 285 PRO A CA 1
ATOM 2271 C C . PRO A 1 285 ? 16.333 -8.334 -31.913 1.00 97.44 285 PRO A C 1
ATOM 2273 O O . PRO A 1 285 ? 17.263 -8.698 -32.640 1.00 97.44 285 PRO A O 1
ATOM 2276 N N . SER A 1 286 ? 15.339 -7.563 -32.354 1.00 97.75 286 SER A N 1
ATOM 2277 C CA . SER A 1 286 ? 15.255 -7.081 -33.739 1.00 97.75 286 SER A CA 1
ATOM 2278 C C . SER A 1 286 ? 16.367 -6.082 -34.092 1.00 97.75 286 SER A C 1
ATOM 2280 O O . SER A 1 286 ? 16.707 -5.928 -35.264 1.00 97.75 286 SER A O 1
ATOM 2282 N N . LEU A 1 287 ? 16.941 -5.401 -33.093 1.00 97.31 287 LEU A N 1
ATOM 2283 C CA . LEU A 1 287 ? 17.998 -4.397 -33.234 1.00 97.31 287 LEU A CA 1
ATOM 2284 C C . LEU A 1 287 ? 19.205 -4.717 -32.326 1.00 97.31 287 LEU A C 1
ATOM 2286 O O . LEU A 1 287 ? 19.096 -5.520 -31.398 1.00 97.31 287 LEU A O 1
ATOM 2290 N N . PRO A 1 288 ? 20.375 -4.083 -32.531 1.00 96.75 288 PRO A N 1
ATOM 2291 C CA . PRO A 1 288 ? 21.459 -4.114 -31.548 1.00 96.75 288 PRO A CA 1
ATOM 2292 C C . PRO A 1 288 ? 21.004 -3.553 -30.192 1.00 96.75 288 PRO A C 1
ATOM 2294 O O . PRO A 1 288 ? 20.221 -2.605 -30.153 1.00 96.75 288 PRO A O 1
ATOM 2297 N N . LEU A 1 289 ? 21.543 -4.071 -29.078 1.00 96.62 289 LEU A N 1
ATOM 2298 C CA . LEU A 1 289 ? 21.133 -3.661 -27.720 1.00 96.62 289 LEU A CA 1
ATOM 2299 C C . LEU A 1 289 ? 21.194 -2.137 -27.498 1.00 96.62 289 LEU A C 1
ATOM 2301 O O . LEU A 1 289 ? 20.309 -1.573 -26.865 1.00 96.62 289 LEU A O 1
ATOM 2305 N N . GLU A 1 290 ? 22.178 -1.462 -28.092 1.00 95.94 290 GLU A N 1
ATOM 2306 C CA . GLU A 1 290 ? 22.338 0.000 -28.036 1.00 95.94 290 GLU A CA 1
ATOM 2307 C C . GLU A 1 290 ? 21.088 0.762 -28.499 1.00 95.94 290 GLU A C 1
ATOM 2309 O O . GLU A 1 290 ? 20.798 1.851 -28.017 1.00 95.94 290 GLU A O 1
ATOM 2314 N N . SER A 1 291 ? 20.322 0.193 -29.436 1.00 96.81 291 SER A N 1
ATOM 2315 C CA . SER A 1 291 ? 19.130 0.839 -29.992 1.00 96.81 291 SER A CA 1
ATOM 2316 C C . SER A 1 291 ? 17.954 0.899 -29.016 1.00 96.81 291 SER A C 1
ATOM 2318 O O . SER A 1 291 ? 17.061 1.724 -29.218 1.00 96.81 291 SER A O 1
ATOM 2320 N N . TYR A 1 292 ? 17.960 0.065 -27.972 1.00 97.75 292 TYR A N 1
ATOM 2321 C CA . TYR A 1 292 ? 16.955 0.066 -26.905 1.00 97.75 292 TYR A CA 1
ATOM 2322 C C . TYR A 1 292 ? 17.335 0.996 -25.746 1.00 97.75 292 TYR A C 1
ATOM 2324 O O . TYR A 1 292 ? 16.477 1.319 -24.923 1.00 97.75 292 TYR A O 1
ATOM 2332 N N . ALA A 1 293 ? 18.592 1.447 -25.669 1.00 97.62 293 ALA A N 1
ATOM 2333 C CA . ALA A 1 293 ? 19.011 2.429 -24.678 1.00 97.62 293 ALA A CA 1
ATOM 2334 C C . ALA A 1 293 ? 18.389 3.806 -24.974 1.00 97.62 293 ALA A C 1
ATOM 2336 O O . ALA A 1 293 ? 18.255 4.227 -26.128 1.00 97.62 293 ALA A O 1
ATOM 2337 N N . GLY A 1 294 ? 17.984 4.509 -23.921 1.00 96.94 294 GLY A N 1
ATOM 2338 C CA . GLY A 1 294 ? 17.342 5.815 -24.016 1.00 96.94 294 GLY A CA 1
ATOM 2339 C C . GLY A 1 294 ? 16.453 6.131 -22.818 1.00 96.94 294 GLY A C 1
ATOM 2340 O O . GLY A 1 294 ? 16.226 5.283 -21.949 1.00 96.94 294 GLY A O 1
ATOM 2341 N N . SER A 1 295 ? 15.959 7.366 -22.799 1.00 97.56 295 SER A N 1
ATOM 2342 C CA . SER A 1 295 ? 14.931 7.818 -21.864 1.00 97.56 295 SER A CA 1
ATOM 2343 C C . SER A 1 295 ? 13.542 7.456 -22.396 1.00 97.56 295 SER A C 1
ATOM 2345 O O . SER A 1 295 ? 13.247 7.613 -23.584 1.00 97.56 295 SER A O 1
ATOM 2347 N N . TYR A 1 296 ? 12.679 6.962 -21.514 1.00 97.25 296 TYR A N 1
ATOM 2348 C CA . TYR A 1 296 ? 11.289 6.622 -21.795 1.00 97.25 296 TYR A CA 1
ATOM 2349 C C . TYR A 1 296 ? 10.407 7.248 -20.728 1.00 97.25 296 TYR A C 1
ATOM 2351 O O . TYR A 1 296 ? 10.674 7.087 -19.544 1.00 97.25 296 TYR A O 1
ATOM 2359 N N . SER A 1 297 ? 9.339 7.937 -21.118 1.00 95.81 297 SER A N 1
ATOM 2360 C CA . SER A 1 297 ? 8.494 8.665 -20.173 1.00 95.81 297 SER A CA 1
ATOM 2361 C C . SER A 1 297 ? 7.012 8.411 -20.406 1.00 95.81 297 SER A C 1
ATOM 2363 O O . SER A 1 297 ? 6.571 8.151 -21.529 1.00 95.81 297 SER A O 1
ATOM 2365 N N . GLY A 1 298 ? 6.240 8.498 -19.327 1.00 93.06 298 GLY A N 1
ATOM 2366 C CA . GLY A 1 298 ? 4.782 8.455 -19.337 1.00 93.06 298 GLY A CA 1
ATOM 2367 C C . GLY A 1 298 ? 4.195 9.387 -18.282 1.00 93.06 298 GLY A C 1
ATOM 2368 O O . GLY A 1 298 ? 4.859 9.775 -17.321 1.00 93.06 298 GLY A O 1
ATOM 2369 N N . GLU A 1 299 ? 2.922 9.746 -18.439 1.00 90.88 299 GLU A N 1
ATOM 2370 C CA . GLU A 1 299 ? 2.284 10.755 -17.581 1.00 90.88 299 GLU A CA 1
ATOM 2371 C C . GLU A 1 299 ? 2.203 10.333 -16.106 1.00 90.88 299 GLU A C 1
ATOM 2373 O O . GLU A 1 299 ? 2.359 11.157 -15.203 1.00 90.88 299 GLU A O 1
ATOM 2378 N N . ILE A 1 300 ? 1.984 9.039 -15.855 1.00 92.00 300 ILE A N 1
ATOM 2379 C CA . ILE A 1 300 ? 1.785 8.500 -14.506 1.00 92.00 300 ILE A CA 1
ATOM 2380 C C . ILE A 1 300 ? 3.134 8.372 -13.790 1.00 92.00 300 ILE A C 1
ATOM 2382 O O . ILE A 1 300 ? 3.344 9.024 -12.770 1.00 92.00 300 ILE A O 1
ATOM 2386 N N . TYR A 1 301 ? 4.063 7.586 -14.339 1.00 91.75 301 TYR A N 1
ATOM 2387 C CA . TYR A 1 301 ? 5.316 7.204 -13.669 1.00 91.75 301 TYR A CA 1
ATOM 2388 C C . TYR A 1 301 ? 6.542 8.013 -14.094 1.00 91.75 301 TYR A C 1
ATOM 2390 O O . TYR A 1 301 ? 7.635 7.740 -13.617 1.00 91.75 301 TYR A O 1
ATOM 2398 N N . GLY A 1 302 ? 6.379 9.013 -14.962 1.00 92.25 302 GLY A N 1
ATOM 2399 C CA . GLY A 1 302 ? 7.477 9.873 -15.388 1.00 92.25 302 GLY A CA 1
ATOM 2400 C C . GLY A 1 302 ? 8.554 9.125 -16.169 1.00 92.25 302 GLY A C 1
ATOM 2401 O O . GLY A 1 302 ? 8.274 8.135 -16.843 1.00 92.25 302 GLY A O 1
ATOM 2402 N N . GLU A 1 303 ? 9.771 9.656 -16.100 1.00 94.38 303 GLU A N 1
ATOM 2403 C CA . GLU A 1 303 ? 10.914 9.175 -16.865 1.00 94.38 303 GLU A CA 1
ATOM 2404 C C . GLU A 1 303 ? 11.568 7.935 -16.239 1.00 94.38 303 GLU A C 1
ATOM 2406 O O . GLU A 1 303 ? 11.788 7.857 -15.028 1.00 94.38 303 GLU A O 1
ATOM 2411 N N . MET A 1 304 ? 11.929 6.991 -17.103 1.00 96.00 304 MET A N 1
ATOM 2412 C CA . MET A 1 304 ? 12.735 5.815 -16.824 1.00 96.00 304 MET A CA 1
ATOM 2413 C C . MET A 1 304 ? 13.881 5.736 -17.825 1.00 96.00 304 MET A C 1
ATOM 2415 O O . MET A 1 304 ? 13.703 6.000 -19.015 1.00 96.00 304 MET A O 1
ATOM 2419 N N . GLN A 1 305 ? 15.048 5.313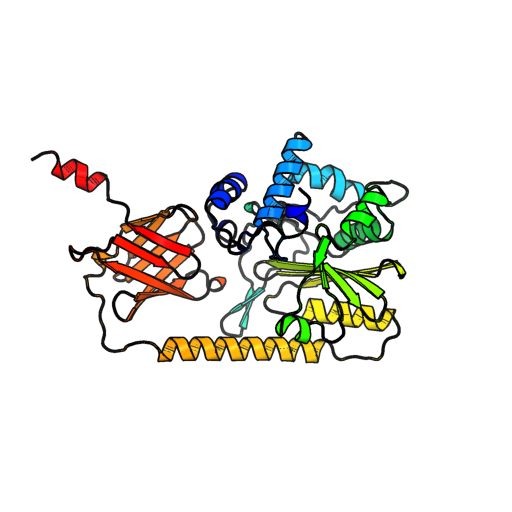 -17.353 1.00 97.31 305 GLN A N 1
ATOM 2420 C CA . GLN A 1 305 ? 16.246 5.229 -18.177 1.00 97.31 305 GLN A CA 1
ATOM 2421 C C . GLN A 1 305 ? 16.591 3.774 -18.469 1.00 97.31 305 GLN A C 1
ATOM 2423 O O . GLN A 1 305 ? 16.705 2.966 -17.548 1.00 97.31 305 GLN A O 1
ATOM 2428 N N . VAL A 1 306 ? 16.842 3.465 -19.739 1.00 98.19 306 VAL A N 1
ATOM 2429 C CA . VAL A 1 306 ? 17.510 2.230 -20.154 1.00 98.19 306 VAL A CA 1
ATOM 2430 C C . VAL A 1 306 ? 18.918 2.582 -20.619 1.00 98.19 306 VAL A C 1
ATOM 2432 O O . VAL A 1 306 ? 19.092 3.445 -21.480 1.00 98.19 306 VAL A O 1
ATOM 2435 N N . ALA A 1 307 ? 19.932 1.936 -20.054 1.00 97.50 307 ALA A N 1
ATOM 2436 C CA . ALA A 1 307 ? 21.334 2.149 -20.406 1.00 97.50 307 ALA A CA 1
ATOM 2437 C C . ALA A 1 307 ? 22.040 0.817 -20.670 1.00 97.50 307 ALA A C 1
ATOM 2439 O O . ALA A 1 307 ? 21.631 -0.219 -20.143 1.00 97.50 307 ALA A O 1
ATOM 2440 N N . ARG A 1 308 ? 23.111 0.838 -21.470 1.00 96.06 308 ARG A N 1
ATOM 2441 C CA . ARG A 1 308 ? 24.001 -0.315 -21.623 1.00 96.06 308 ARG A CA 1
ATOM 2442 C C . ARG A 1 308 ? 25.113 -0.238 -20.577 1.00 96.06 308 ARG A C 1
ATOM 2444 O O . ARG A 1 308 ? 25.906 0.696 -20.584 1.00 96.06 308 ARG A O 1
ATOM 2451 N N . GLU A 1 309 ? 25.179 -1.233 -19.702 1.00 95.50 309 GLU A N 1
ATOM 2452 C CA . GLU A 1 309 ? 26.201 -1.380 -18.659 1.00 95.50 309 GLU A CA 1
ATOM 2453 C C . GLU A 1 309 ? 26.810 -2.783 -18.802 1.00 95.50 309 GLU A C 1
ATOM 2455 O O . GLU A 1 309 ? 26.071 -3.761 -18.878 1.00 95.50 309 GLU A O 1
ATOM 2460 N N . ASP A 1 310 ? 28.137 -2.915 -18.885 1.00 91.19 310 ASP A N 1
ATOM 2461 C CA . ASP A 1 310 ? 28.838 -4.214 -18.971 1.00 91.19 310 ASP A CA 1
ATOM 2462 C C . ASP A 1 310 ? 28.265 -5.193 -20.018 1.00 91.19 310 ASP A C 1
ATOM 2464 O O . ASP A 1 310 ? 28.137 -6.395 -19.790 1.00 91.19 310 ASP A O 1
ATOM 2468 N N . GLY A 1 311 ? 27.866 -4.672 -21.182 1.00 90.50 311 GLY A N 1
ATOM 2469 C CA . GLY A 1 311 ? 27.346 -5.475 -22.290 1.00 90.50 311 GLY A CA 1
ATOM 2470 C C . GLY A 1 311 ? 25.869 -5.880 -22.192 1.00 90.50 311 GLY A C 1
ATOM 2471 O O . GLY A 1 311 ? 25.357 -6.416 -23.174 1.00 90.50 311 GLY A O 1
ATOM 2472 N N . ARG A 1 312 ? 25.172 -5.568 -21.093 1.00 94.19 312 ARG A N 1
ATOM 2473 C CA . ARG A 1 312 ? 23.727 -5.802 -20.875 1.00 94.19 312 ARG A CA 1
ATOM 2474 C C . ARG A 1 312 ? 22.954 -4.487 -20.806 1.00 94.19 312 ARG A C 1
ATOM 2476 O O . ARG A 1 312 ? 23.541 -3.424 -20.631 1.00 94.19 312 ARG A O 1
ATOM 2483 N N . LEU A 1 313 ? 21.634 -4.564 -20.943 1.00 98.19 313 LEU A N 1
ATOM 2484 C CA . LEU A 1 313 ? 20.746 -3.428 -20.705 1.00 98.19 313 LEU A CA 1
ATOM 2485 C C . LEU A 1 313 ? 20.355 -3.370 -19.224 1.00 98.19 313 LEU A C 1
ATOM 2487 O O . LEU A 1 313 ? 20.130 -4.404 -18.598 1.00 98.19 313 LEU A O 1
ATOM 2491 N N . VAL A 1 314 ? 20.263 -2.163 -18.676 1.00 98.25 314 VAL A N 1
ATOM 2492 C CA . VAL A 1 314 ? 19.857 -1.891 -17.295 1.00 98.25 314 VAL A CA 1
ATOM 2493 C C . VAL A 1 314 ? 18.761 -0.834 -17.309 1.00 98.25 314 VAL A C 1
ATOM 2495 O O . VAL A 1 314 ? 18.944 0.236 -17.887 1.00 98.25 314 VAL A O 1
ATOM 2498 N N . LEU A 1 315 ? 17.628 -1.138 -16.676 1.00 97.69 315 LEU A N 1
ATOM 2499 C CA . LEU A 1 315 ? 16.496 -0.228 -16.497 1.00 97.69 315 LEU A CA 1
ATOM 2500 C C . LEU A 1 315 ? 16.564 0.398 -15.108 1.00 97.69 315 LEU A C 1
ATOM 2502 O O . LEU A 1 315 ? 16.751 -0.311 -14.116 1.00 97.69 315 LEU A O 1
ATOM 2506 N N . ARG A 1 316 ? 16.378 1.716 -15.037 1.00 96.69 316 ARG A N 1
ATOM 2507 C CA . ARG A 1 316 ? 16.384 2.492 -13.795 1.00 96.69 316 ARG A CA 1
ATOM 2508 C C . ARG A 1 316 ? 15.153 3.389 -13.693 1.00 96.69 316 ARG A C 1
ATOM 2510 O O . ARG A 1 316 ? 14.797 4.064 -14.658 1.00 96.69 316 ARG A O 1
ATOM 2517 N N . PHE A 1 317 ? 14.548 3.422 -12.508 1.00 93.50 317 PHE A N 1
ATOM 2518 C CA . PHE A 1 317 ? 13.447 4.320 -12.157 1.00 93.50 317 PHE A CA 1
ATOM 2519 C C . PHE A 1 317 ? 13.571 4.793 -10.698 1.00 93.50 317 PHE A C 1
ATOM 2521 O O . PHE A 1 317 ? 13.419 4.033 -9.739 1.00 93.50 317 PHE A O 1
ATOM 2528 N N . GLY A 1 318 ? 13.865 6.081 -10.516 1.00 88.75 318 GLY A N 1
ATOM 2529 C CA . GLY A 1 318 ? 14.115 6.635 -9.186 1.00 88.75 318 GLY A CA 1
ATOM 2530 C C . GLY A 1 318 ? 15.272 5.936 -8.443 1.00 88.75 318 GLY A C 1
ATOM 2531 O O . GLY A 1 318 ? 16.112 5.279 -9.061 1.00 88.75 318 GLY A O 1
ATOM 2532 N N . PRO A 1 319 ? 15.350 6.080 -7.108 1.00 85.62 319 PRO A N 1
ATOM 2533 C CA . PRO A 1 319 ? 16.473 5.567 -6.320 1.00 85.62 319 PRO A CA 1
ATOM 2534 C C . PRO A 1 319 ? 16.405 4.060 -6.043 1.00 85.62 319 PRO A C 1
ATOM 2536 O O . PRO A 1 319 ? 17.412 3.469 -5.663 1.00 85.62 319 PRO A O 1
ATOM 2539 N N . SER A 1 320 ? 15.226 3.445 -6.161 1.00 87.12 320 SER A N 1
ATOM 2540 C CA . SER A 1 320 ? 15.000 2.070 -5.700 1.00 87.12 320 SER A CA 1
ATOM 2541 C C . SER A 1 320 ? 14.918 1.049 -6.827 1.00 87.12 320 SER A C 1
ATOM 2543 O O . SER A 1 320 ? 15.258 -0.110 -6.604 1.00 87.12 320 SER A O 1
ATOM 2545 N N . TRP A 1 321 ? 14.505 1.453 -8.028 1.00 91.88 321 TRP A N 1
ATOM 2546 C CA . TRP A 1 321 ? 14.353 0.520 -9.135 1.00 91.88 321 TRP A CA 1
ATOM 2547 C C . TRP A 1 321 ? 15.590 0.539 -10.011 1.00 91.88 321 TRP A C 1
ATOM 2549 O O . TRP A 1 321 ? 15.863 1.504 -10.724 1.00 91.88 321 TRP A O 1
ATOM 2559 N N . ALA A 1 322 ? 16.326 -0.561 -9.967 1.00 95.75 322 ALA A N 1
ATOM 2560 C CA . ALA A 1 322 ? 17.387 -0.874 -10.904 1.00 95.75 322 ALA A CA 1
ATOM 2561 C C . ALA A 1 322 ? 17.289 -2.360 -11.231 1.00 95.75 322 ALA A C 1
ATOM 2563 O O . ALA A 1 322 ? 17.238 -3.178 -10.313 1.00 95.75 322 ALA A O 1
ATOM 2564 N N . GLY A 1 323 ? 17.242 -2.715 -12.508 1.00 96.62 323 GLY A N 1
ATOM 2565 C CA . GLY A 1 323 ? 17.098 -4.104 -12.924 1.00 96.62 323 GLY A CA 1
ATOM 2566 C C . GLY A 1 323 ? 17.877 -4.410 -14.187 1.00 96.62 323 GLY A C 1
ATOM 2567 O O . GLY A 1 323 ? 17.961 -3.579 -15.090 1.00 96.62 323 GLY A O 1
ATOM 2568 N N . ASP A 1 324 ? 18.442 -5.610 -14.232 1.00 97.50 324 ASP A N 1
ATOM 2569 C CA . ASP A 1 324 ? 19.206 -6.093 -15.374 1.00 97.50 324 ASP A CA 1
ATOM 2570 C C . ASP A 1 324 ? 18.248 -6.766 -16.368 1.00 97.50 324 ASP A C 1
ATOM 2572 O O . ASP A 1 324 ? 17.396 -7.573 -15.979 1.00 97.50 324 ASP A O 1
ATOM 2576 N N . LEU A 1 325 ? 18.368 -6.409 -17.648 1.00 98.06 325 LEU A N 1
ATOM 2577 C CA . LEU A 1 325 ? 17.499 -6.881 -18.720 1.00 98.06 325 LEU A CA 1
ATOM 2578 C C . LEU A 1 325 ? 18.178 -8.024 -19.460 1.00 98.06 325 LEU A C 1
ATOM 2580 O O . LEU A 1 325 ? 19.216 -7.860 -20.103 1.00 98.06 325 LEU A O 1
ATOM 2584 N N . GLU A 1 326 ? 17.527 -9.176 -19.420 1.00 96.62 326 GLU A N 1
ATOM 2585 C CA . GLU A 1 326 ? 17.930 -10.372 -20.140 1.00 96.62 326 GLU A CA 1
ATOM 2586 C C . GLU A 1 326 ? 16.968 -10.613 -21.295 1.00 96.62 326 GLU A C 1
ATOM 2588 O O . GLU A 1 326 ? 15.748 -10.556 -21.123 1.00 96.62 326 GLU A O 1
ATOM 2593 N N . HIS A 1 327 ? 17.500 -10.910 -22.479 1.00 97.44 327 HIS A N 1
ATOM 2594 C CA . HIS A 1 327 ? 16.661 -11.228 -23.631 1.00 97.44 327 HIS A CA 1
ATOM 2595 C C . HIS A 1 327 ? 15.744 -12.420 -23.325 1.00 97.44 327 HIS A C 1
ATOM 2597 O O . HIS A 1 327 ? 16.196 -13.486 -22.887 1.00 97.44 327 HIS A O 1
ATOM 2603 N N . TRP A 1 328 ? 14.443 -12.233 -23.556 1.00 97.06 328 TRP A N 1
ATOM 2604 C CA . TRP A 1 328 ? 13.441 -13.274 -23.370 1.00 97.06 328 TRP A CA 1
ATOM 2605 C C . TRP A 1 328 ? 13.049 -13.876 -24.716 1.00 97.06 328 TRP A C 1
ATOM 2607 O O . TRP A 1 328 ? 13.392 -15.026 -24.997 1.00 97.06 328 TRP A O 1
ATOM 2617 N N . HIS A 1 329 ? 12.377 -13.101 -25.559 1.00 97.69 329 HIS A N 1
ATOM 2618 C CA . HIS A 1 329 ? 12.067 -13.456 -26.941 1.00 97.69 329 HIS A CA 1
ATOM 2619 C C . HIS A 1 329 ? 11.727 -12.199 -27.738 1.00 97.69 329 HIS A C 1
ATOM 2621 O O . HIS A 1 329 ? 11.129 -11.277 -27.189 1.00 97.69 329 HIS A O 1
ATOM 2627 N N . TYR A 1 330 ? 12.106 -12.162 -29.018 1.00 97.44 330 TYR A N 1
ATOM 2628 C CA . TYR A 1 330 ? 11.931 -10.977 -29.873 1.00 97.44 330 TYR A CA 1
ATOM 2629 C C . TYR A 1 330 ? 12.430 -9.698 -29.165 1.00 97.44 330 TYR A C 1
ATOM 2631 O O . TYR A 1 330 ? 13.517 -9.713 -28.590 1.00 97.44 330 TYR A O 1
ATOM 2639 N N . ASP A 1 331 ? 11.627 -8.633 -29.154 1.00 97.88 331 ASP A N 1
ATOM 2640 C CA . ASP A 1 331 ? 11.901 -7.354 -28.486 1.00 97.88 331 ASP A CA 1
ATOM 2641 C C . ASP A 1 331 ? 11.411 -7.298 -27.024 1.00 97.88 331 ASP A C 1
ATOM 2643 O O . ASP A 1 331 ? 11.257 -6.221 -26.442 1.00 97.88 331 ASP A O 1
ATOM 2647 N N . THR A 1 332 ? 11.171 -8.459 -26.410 1.00 97.81 332 THR A N 1
ATOM 2648 C CA . THR A 1 332 ? 10.822 -8.588 -24.994 1.00 97.81 332 THR A CA 1
ATOM 2649 C C . THR A 1 332 ? 12.018 -9.080 -24.183 1.00 97.81 332 THR A C 1
ATOM 2651 O O . THR A 1 332 ? 12.693 -10.060 -24.518 1.00 97.81 332 THR A O 1
ATOM 2654 N N . PHE A 1 333 ? 12.235 -8.417 -23.055 1.00 97.88 333 PHE A N 1
ATOM 2655 C CA . PHE A 1 333 ? 13.281 -8.683 -22.084 1.00 97.88 333 PHE A CA 1
ATOM 2656 C C . PHE A 1 333 ? 12.650 -8.995 -20.731 1.00 97.88 333 PHE A C 1
ATOM 2658 O O . PHE A 1 333 ? 11.650 -8.398 -20.328 1.00 97.88 333 PHE A O 1
ATOM 2665 N N . ARG A 1 334 ? 13.253 -9.929 -20.004 1.00 96.75 334 ARG A N 1
ATOM 2666 C CA . ARG A 1 334 ? 12.959 -10.147 -18.593 1.00 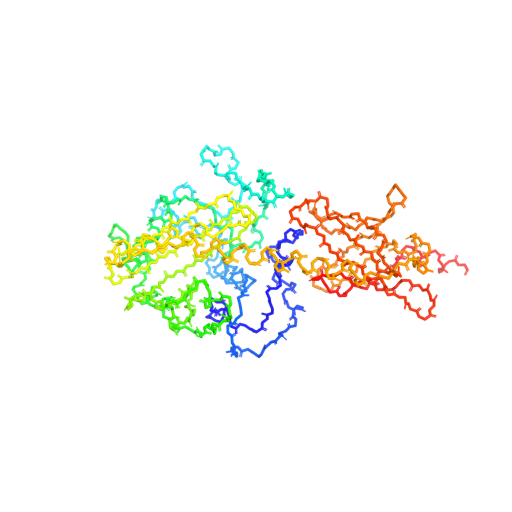96.75 334 ARG A CA 1
ATOM 2667 C C . ARG A 1 334 ? 13.833 -9.202 -17.784 1.00 96.75 334 ARG A C 1
ATOM 2669 O O . ARG A 1 334 ? 15.051 -9.237 -17.936 1.00 96.75 334 ARG A O 1
ATOM 2676 N N . VAL A 1 335 ? 13.228 -8.402 -16.914 1.00 96.56 335 VAL A N 1
ATOM 2677 C CA . VAL A 1 335 ? 13.970 -7.606 -15.936 1.00 96.56 335 VAL A CA 1
ATOM 2678 C C . VAL A 1 335 ? 14.074 -8.385 -14.629 1.00 96.56 335 VAL A C 1
ATOM 2680 O O . VAL A 1 335 ? 13.068 -8.846 -14.082 1.00 96.56 335 VAL A O 1
ATOM 2683 N N . THR A 1 336 ? 15.300 -8.551 -14.140 1.00 95.44 336 THR A N 1
ATOM 2684 C CA . THR A 1 336 ? 15.574 -9.029 -12.781 1.00 95.44 336 THR A CA 1
ATOM 2685 C C . THR A 1 336 ? 15.978 -7.826 -11.943 1.00 95.44 336 THR A C 1
ATOM 2687 O O . THR A 1 336 ? 17.030 -7.229 -12.179 1.00 95.44 336 THR A O 1
ATOM 2690 N N . TRP A 1 337 ? 15.128 -7.443 -10.991 1.00 93.81 337 TRP A N 1
ATOM 2691 C CA . TRP A 1 337 ? 15.387 -6.297 -10.126 1.00 93.81 337 TRP A CA 1
ATOM 2692 C C . TRP A 1 337 ? 16.532 -6.601 -9.154 1.00 93.81 337 TRP A C 1
ATOM 2694 O O . TRP A 1 337 ? 16.643 -7.707 -8.625 1.00 93.81 337 TRP A O 1
ATOM 2704 N N . ARG A 1 338 ? 17.407 -5.614 -8.935 1.00 93.19 338 ARG A N 1
ATOM 2705 C CA . ARG A 1 338 ? 18.565 -5.730 -8.034 1.00 93.19 338 ARG A CA 1
ATOM 2706 C C . ARG A 1 338 ? 18.149 -5.790 -6.566 1.00 93.19 338 ARG A C 1
ATOM 2708 O O . ARG A 1 338 ? 18.884 -6.353 -5.765 1.00 93.19 338 ARG A O 1
ATOM 2715 N N . ASP A 1 339 ? 16.989 -5.226 -6.230 1.00 88.88 339 ASP A N 1
ATOM 2716 C CA . ASP A 1 339 ? 16.297 -5.494 -4.971 1.00 88.88 339 ASP A CA 1
ATOM 2717 C C . ASP A 1 339 ? 15.487 -6.798 -5.128 1.00 88.88 339 ASP A C 1
ATOM 2719 O O . ASP A 1 339 ? 14.494 -6.804 -5.865 1.00 88.88 339 ASP A O 1
ATOM 2723 N N . PRO A 1 340 ? 15.878 -7.908 -4.470 1.00 85.56 340 PRO A N 1
ATOM 2724 C CA . PRO A 1 340 ? 15.219 -9.198 -4.662 1.00 85.56 340 PRO A CA 1
ATOM 2725 C C . PRO A 1 340 ? 13.747 -9.216 -4.228 1.00 85.56 340 PRO A C 1
ATOM 2727 O O . PRO A 1 340 ? 12.991 -10.042 -4.742 1.00 85.56 340 PRO A O 1
ATOM 2730 N N . SER A 1 341 ? 13.330 -8.314 -3.326 1.00 82.50 341 SER A N 1
ATOM 2731 C CA . SER A 1 341 ? 11.927 -8.184 -2.886 1.00 82.50 341 SER A CA 1
ATOM 2732 C C . SER A 1 341 ? 10.995 -7.756 -4.027 1.00 82.50 341 SER A C 1
ATOM 2734 O O . SER A 1 341 ? 9.824 -8.128 -4.065 1.00 82.50 341 SER A O 1
ATOM 2736 N N . MET A 1 342 ? 11.527 -7.039 -5.024 1.00 86.31 342 MET A N 1
ATOM 2737 C CA . MET A 1 342 ? 10.768 -6.577 -6.190 1.00 86.31 342 MET A CA 1
ATOM 2738 C C . MET A 1 342 ? 10.556 -7.677 -7.241 1.00 86.31 342 MET A C 1
ATOM 2740 O O . MET A 1 342 ? 9.742 -7.528 -8.154 1.00 86.31 342 MET A O 1
ATOM 2744 N N . GLY A 1 343 ? 11.273 -8.798 -7.129 1.00 87.81 343 GLY A N 1
ATOM 2745 C CA . GLY A 1 343 ? 11.105 -9.959 -7.993 1.00 87.81 343 GLY A CA 1
ATOM 2746 C C . GLY A 1 343 ? 11.549 -9.731 -9.442 1.00 87.81 343 GLY A C 1
ATOM 2747 O O . GLY A 1 343 ? 12.641 -9.234 -9.719 1.00 87.81 343 GLY A O 1
ATOM 2748 N N . ARG A 1 344 ? 10.724 -10.179 -10.392 1.00 91.75 344 ARG A N 1
ATOM 2749 C CA . ARG A 1 344 ? 11.000 -10.127 -11.836 1.00 91.75 344 ARG A CA 1
ATOM 2750 C C . ARG A 1 344 ? 9.783 -9.591 -12.574 1.00 91.75 344 ARG A C 1
ATOM 2752 O O . ARG A 1 344 ? 8.655 -9.820 -12.142 1.00 91.75 344 ARG A O 1
ATOM 2759 N N . SER A 1 345 ? 10.013 -8.939 -13.704 1.00 93.56 345 SER A N 1
ATOM 2760 C CA . SER A 1 345 ? 8.952 -8.424 -14.579 1.00 93.56 345 SER A CA 1
ATOM 2761 C C . SER A 1 345 ? 9.362 -8.559 -16.045 1.00 93.56 345 SER A C 1
ATOM 2763 O O . SER A 1 345 ? 10.478 -8.997 -16.349 1.00 93.56 345 SER A O 1
ATOM 2765 N N . PHE A 1 346 ? 8.484 -8.160 -16.962 1.00 96.00 346 PHE A N 1
ATOM 2766 C CA . PHE A 1 346 ? 8.814 -8.059 -18.384 1.00 96.00 346 PHE A CA 1
ATOM 2767 C C . PHE A 1 346 ? 8.795 -6.622 -18.891 1.00 96.00 346 PHE A C 1
ATOM 2769 O O . PHE A 1 346 ? 7.964 -5.805 -18.489 1.00 96.00 346 PHE A O 1
ATOM 2776 N N . VAL A 1 347 ? 9.710 -6.359 -19.821 1.00 97.56 347 VAL A N 1
ATOM 2777 C CA . VAL A 1 347 ? 9.811 -5.133 -20.606 1.00 97.56 347 VAL A CA 1
ATOM 2778 C C . VAL A 1 347 ? 9.683 -5.516 -22.074 1.00 97.56 347 VAL A C 1
ATOM 2780 O O . VAL A 1 347 ? 10.413 -6.385 -22.539 1.00 97.56 347 VAL A O 1
ATOM 2783 N N . THR A 1 348 ? 8.768 -4.896 -22.810 1.00 97.88 348 THR A N 1
ATOM 2784 C CA . THR A 1 348 ? 8.609 -5.109 -24.256 1.00 97.88 348 THR A CA 1
ATOM 2785 C C . THR A 1 348 ? 8.799 -3.795 -24.989 1.00 97.88 348 THR A C 1
ATOM 2787 O O . THR A 1 348 ? 8.126 -2.813 -24.680 1.00 97.88 348 THR A O 1
ATOM 2790 N N . PHE A 1 349 ? 9.703 -3.772 -25.963 1.00 98.31 349 PHE A N 1
ATOM 2791 C CA . PHE A 1 349 ? 9.962 -2.592 -26.778 1.00 98.31 349 PHE A CA 1
ATOM 2792 C C . PHE A 1 349 ? 9.149 -2.627 -28.074 1.00 98.31 349 PHE A C 1
ATOM 2794 O O . PHE A 1 349 ? 9.020 -3.667 -28.716 1.00 98.31 349 PHE A O 1
ATOM 2801 N N . GLY A 1 350 ? 8.594 -1.476 -28.449 1.00 97.75 350 GLY A N 1
ATOM 2802 C CA . GLY A 1 350 ? 7.893 -1.265 -29.711 1.00 97.75 350 GLY A CA 1
ATOM 2803 C C . GLY A 1 350 ? 8.791 -0.567 -30.727 1.00 97.75 350 GLY A C 1
ATOM 2804 O O . GLY A 1 350 ? 9.541 0.344 -30.369 1.00 97.75 350 GLY A O 1
ATOM 2805 N N . LEU A 1 351 ? 8.707 -1.006 -31.985 1.00 97.06 351 LEU A N 1
ATOM 2806 C CA . LEU A 1 351 ? 9.376 -0.378 -33.122 1.00 97.06 351 LEU A CA 1
ATOM 2807 C C . LEU A 1 351 ? 8.366 0.390 -33.977 1.00 97.06 351 LEU A C 1
ATOM 2809 O O . LEU A 1 351 ? 7.278 -0.113 -34.263 1.00 97.06 351 LEU A O 1
ATOM 2813 N N . ASN A 1 352 ? 8.761 1.567 -34.456 1.00 95.06 352 ASN A N 1
ATOM 2814 C CA . ASN A 1 352 ? 7.988 2.325 -35.435 1.00 95.06 352 ASN A CA 1
ATOM 2815 C C . ASN A 1 352 ? 8.269 1.886 -36.883 1.00 95.06 352 ASN A C 1
ATOM 2817 O O . ASN A 1 352 ? 9.145 1.067 -37.159 1.00 95.06 352 ASN A O 1
ATOM 2821 N N . ALA A 1 353 ? 7.555 2.494 -37.837 1.00 95.94 353 ALA A N 1
ATOM 2822 C CA . ALA A 1 353 ? 7.692 2.212 -39.269 1.00 95.94 353 ALA A CA 1
ATOM 2823 C C . ALA A 1 353 ? 9.102 2.478 -39.843 1.00 95.94 353 ALA A C 1
ATOM 2825 O O . ALA A 1 353 ? 9.419 1.990 -40.924 1.00 95.94 353 ALA A O 1
ATOM 2826 N N . ALA A 1 354 ? 9.952 3.224 -39.131 1.00 94.56 354 ALA A N 1
ATOM 2827 C CA . ALA A 1 354 ? 11.346 3.475 -39.497 1.00 94.56 354 ALA A CA 1
ATOM 2828 C C . ALA A 1 354 ? 12.329 2.485 -38.837 1.00 94.56 354 ALA A C 1
ATOM 2830 O O . ALA A 1 354 ? 13.533 2.744 -38.828 1.00 94.56 354 ALA A O 1
ATOM 2831 N N . ALA A 1 355 ? 11.826 1.384 -38.262 1.00 93.88 355 ALA A N 1
ATOM 2832 C CA . ALA A 1 355 ? 12.597 0.382 -37.525 1.00 93.88 355 ALA A CA 1
ATOM 2833 C C . ALA A 1 355 ? 13.414 0.975 -36.359 1.00 93.88 355 ALA A C 1
ATOM 2835 O O . ALA A 1 355 ? 14.530 0.539 -36.078 1.00 93.88 355 ALA A O 1
ATOM 2836 N N . ARG A 1 356 ? 12.865 1.986 -35.673 1.00 95.81 356 ARG A N 1
ATOM 2837 C CA . ARG A 1 356 ? 13.450 2.572 -34.458 1.00 95.81 356 ARG A CA 1
ATOM 2838 C C . ARG A 1 356 ? 12.572 2.266 -33.256 1.00 95.81 356 ARG A C 1
ATOM 2840 O O . ARG A 1 356 ? 11.351 2.330 -33.368 1.00 95.81 356 ARG A O 1
ATOM 2847 N N . VAL A 1 357 ? 13.199 2.006 -32.109 1.00 97.31 357 VAL A N 1
ATOM 2848 C CA . VAL A 1 357 ? 12.486 1.900 -30.831 1.00 97.31 357 VAL A CA 1
ATOM 2849 C C . VAL A 1 357 ? 11.857 3.249 -30.496 1.00 97.31 357 VAL A C 1
ATOM 2851 O O . VAL A 1 357 ? 12.577 4.251 -30.437 1.00 97.31 357 VAL A O 1
ATOM 2854 N N . ASP A 1 358 ? 10.545 3.271 -30.277 1.00 96.69 358 ASP A N 1
ATOM 2855 C CA . ASP A 1 358 ? 9.776 4.465 -29.902 1.00 96.69 358 ASP A CA 1
ATOM 2856 C C . ASP A 1 358 ? 8.886 4.260 -28.666 1.00 96.69 358 ASP A C 1
ATOM 2858 O O . ASP A 1 358 ? 8.429 5.234 -28.066 1.00 96.69 358 ASP A O 1
ATOM 2862 N N . ARG A 1 359 ? 8.690 3.009 -28.238 1.00 97.12 359 ARG A N 1
ATOM 2863 C CA . ARG A 1 359 ? 7.856 2.653 -27.090 1.00 97.12 359 ARG A CA 1
ATOM 2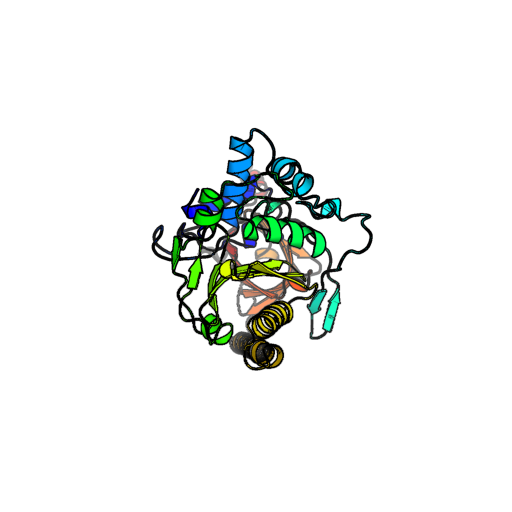864 C C . ARG A 1 359 ? 8.526 1.599 -26.218 1.00 97.12 359 ARG A C 1
ATOM 2866 O O . ARG A 1 359 ? 9.201 0.702 -26.718 1.00 97.12 359 ARG A O 1
ATOM 2873 N N . MET A 1 360 ? 8.280 1.676 -24.918 1.00 97.62 360 MET A N 1
ATOM 2874 C CA . MET A 1 360 ? 8.628 0.653 -23.938 1.00 97.62 360 MET A CA 1
ATOM 2875 C C . MET A 1 360 ? 7.406 0.373 -23.069 1.00 97.62 360 MET A C 1
ATOM 2877 O O . MET A 1 360 ? 6.868 1.278 -22.444 1.00 97.62 360 MET A O 1
ATOM 2881 N N . GLN A 1 361 ? 6.967 -0.877 -23.019 1.00 97.00 361 GLN A N 1
ATOM 2882 C CA . GLN A 1 361 ? 5.918 -1.332 -22.118 1.00 97.00 361 GLN A CA 1
ATOM 2883 C C . GLN A 1 361 ? 6.551 -2.123 -20.983 1.00 97.00 361 GLN A C 1
ATOM 2885 O O . GLN A 1 361 ? 7.272 -3.087 -21.239 1.00 97.00 361 GLN A O 1
ATOM 2890 N N . ILE A 1 362 ? 6.258 -1.755 -19.740 1.00 94.12 362 ILE A N 1
ATOM 2891 C CA . ILE A 1 362 ? 6.680 -2.528 -18.570 1.00 94.12 362 ILE A CA 1
ATOM 2892 C C . ILE A 1 362 ? 5.432 -3.062 -17.877 1.00 94.12 362 ILE A C 1
ATOM 2894 O O . ILE A 1 362 ? 4.455 -2.338 -17.662 1.00 94.12 362 ILE A O 1
ATOM 2898 N N . GLU A 1 363 ? 5.468 -4.340 -17.512 1.00 88.25 363 GLU A N 1
ATOM 2899 C CA . GLU A 1 363 ? 4.426 -4.962 -16.700 1.00 88.25 363 GLU A CA 1
ATOM 2900 C C . GLU A 1 363 ? 4.126 -4.107 -15.451 1.00 88.25 363 GLU A C 1
ATOM 2902 O O . GLU A 1 363 ? 5.033 -3.697 -14.731 1.00 88.25 363 GLU A O 1
ATOM 2907 N N . ASN A 1 364 ? 2.846 -3.810 -15.208 1.00 82.88 364 ASN A N 1
ATOM 2908 C CA . ASN A 1 364 ? 2.326 -2.940 -14.138 1.00 82.88 364 ASN A CA 1
ATOM 2909 C C . ASN A 1 364 ? 2.609 -1.425 -14.242 1.00 82.88 364 ASN A C 1
ATOM 2911 O O . ASN A 1 364 ? 1.869 -0.664 -13.621 1.00 82.88 364 ASN A O 1
ATOM 2915 N N . PHE A 1 365 ? 3.584 -0.961 -15.033 1.00 86.38 365 PHE A N 1
ATOM 2916 C CA . PHE A 1 365 ? 3.816 0.482 -15.260 1.00 86.38 365 PHE A CA 1
ATOM 2917 C C . PHE A 1 365 ? 3.143 1.021 -16.534 1.00 86.38 365 PHE A C 1
ATOM 2919 O O . PHE A 1 365 ? 2.973 2.230 -16.677 1.00 86.38 365 PHE A O 1
ATOM 2926 N N . GLY A 1 366 ? 2.716 0.139 -17.440 1.00 87.00 366 GLY A N 1
ATOM 2927 C CA . GLY A 1 366 ? 2.040 0.525 -18.678 1.00 87.00 366 GLY A CA 1
ATOM 2928 C C . GLY A 1 366 ? 3.008 0.941 -19.786 1.00 87.00 366 GLY A C 1
ATOM 2929 O O . GLY A 1 366 ? 4.170 0.529 -19.796 1.00 87.00 366 GLY A O 1
ATOM 2930 N N . ASP A 1 367 ? 2.495 1.706 -20.750 1.00 92.19 367 ASP A N 1
ATOM 2931 C CA . ASP A 1 367 ? 3.246 2.154 -21.922 1.00 92.19 367 ASP A CA 1
ATOM 2932 C C . ASP A 1 367 ? 3.990 3.471 -21.655 1.00 92.19 367 ASP A C 1
ATOM 2934 O O . ASP A 1 367 ? 3.424 4.443 -21.151 1.00 92.19 367 ASP A O 1
ATOM 2938 N N . LEU A 1 368 ? 5.259 3.506 -22.050 1.00 95.81 368 LEU A N 1
ATOM 2939 C CA . LEU A 1 368 ? 6.154 4.655 -21.984 1.00 95.81 368 LEU A CA 1
ATOM 2940 C C . LEU A 1 368 ? 6.634 4.992 -23.396 1.00 95.81 368 LEU A C 1
ATOM 2942 O O . LEU A 1 368 ? 6.945 4.104 -24.192 1.00 95.81 368 LEU A O 1
ATOM 2946 N N . THR A 1 369 ? 6.719 6.282 -23.704 1.00 96.88 369 THR A N 1
ATOM 2947 C CA . THR A 1 369 ? 7.186 6.773 -25.007 1.00 96.88 369 THR A CA 1
ATOM 2948 C C . THR A 1 369 ? 8.652 7.158 -24.913 1.00 96.88 369 THR A C 1
ATOM 2950 O O . THR A 1 369 ? 9.054 7.836 -23.962 1.00 96.88 369 THR A O 1
ATOM 2953 N N . ARG A 1 370 ? 9.454 6.756 -25.899 1.00 96.62 370 ARG A N 1
ATOM 2954 C CA . ARG A 1 370 ? 10.859 7.150 -25.975 1.00 96.62 370 ARG A CA 1
ATOM 2955 C C . ARG A 1 370 ? 10.961 8.663 -26.135 1.00 96.62 370 ARG A C 1
ATOM 2957 O O . ARG A 1 370 ? 10.328 9.248 -27.012 1.00 96.62 370 ARG A O 1
ATOM 2964 N N . GLN A 1 371 ? 11.757 9.288 -25.284 1.00 95.00 371 GLN A N 1
ATOM 2965 C CA . GLN A 1 371 ? 12.060 10.704 -25.393 1.00 95.00 371 GLN A CA 1
ATOM 2966 C C . GLN A 1 371 ? 13.114 10.897 -26.483 1.00 95.00 371 GLN A C 1
ATOM 2968 O O . GLN A 1 371 ? 14.062 10.119 -26.598 1.00 95.00 371 GLN A O 1
ATOM 2973 N N . LEU A 1 372 ? 12.922 11.910 -27.324 1.00 81.25 372 LEU A N 1
ATOM 2974 C CA . LEU A 1 372 ? 13.943 12.302 -28.287 1.00 81.25 372 LEU A CA 1
ATOM 2975 C C . LEU A 1 372 ? 15.079 12.970 -27.514 1.00 81.25 372 LEU A C 1
ATOM 2977 O O . LEU A 1 372 ? 14.827 13.914 -26.766 1.00 81.25 372 LEU A O 1
ATOM 2981 N N . ASP A 1 373 ? 16.314 12.509 -27.715 1.00 62.88 373 ASP A N 1
ATOM 2982 C CA . ASP A 1 373 ? 17.496 13.197 -27.200 1.00 62.88 373 ASP A CA 1
ATOM 2983 C C . ASP A 1 373 ? 17.545 14.599 -27.823 1.00 62.88 373 ASP A C 1
ATOM 2985 O O . ASP A 1 373 ? 17.969 14.781 -28.968 1.00 62.88 373 ASP A O 1
ATOM 2989 N N . LEU A 1 374 ? 17.083 15.609 -27.080 1.00 47.81 374 LEU A N 1
ATOM 2990 C CA . LEU A 1 374 ? 17.047 16.998 -27.547 1.00 47.81 374 LEU A CA 1
ATOM 2991 C C . LEU A 1 374 ? 18.449 17.488 -27.952 1.00 47.81 374 LEU A C 1
ATOM 2993 O O . LEU A 1 374 ? 18.570 18.297 -28.875 1.00 47.81 374 LEU A O 1
ATOM 2997 N N . GLU A 1 375 ? 19.502 16.931 -27.346 1.00 43.59 375 GLU A N 1
ATOM 2998 C CA . GLU A 1 375 ? 20.901 17.224 -27.674 1.00 43.59 375 GLU A CA 1
ATOM 2999 C C . GLU A 1 375 ? 21.329 16.712 -29.062 1.00 43.59 375 GLU A C 1
ATOM 3001 O O . GLU A 1 375 ? 22.106 17.384 -29.743 1.00 43.59 375 GLU A O 1
ATOM 3006 N N . ALA A 1 376 ? 20.774 15.600 -29.556 1.00 41.59 376 ALA A N 1
ATOM 3007 C CA . ALA A 1 376 ? 21.105 15.079 -30.886 1.00 41.59 376 ALA A CA 1
ATOM 3008 C C . ALA A 1 376 ? 20.465 15.913 -32.015 1.00 41.59 376 ALA A C 1
ATOM 3010 O O . ALA A 1 376 ? 21.048 16.090 -33.087 1.00 41.59 376 ALA A O 1
ATOM 3011 N N . THR A 1 377 ? 19.288 16.494 -31.770 1.00 38.22 377 THR A N 1
ATOM 3012 C CA . THR A 1 377 ? 18.590 17.362 -32.737 1.00 38.22 377 THR A CA 1
ATOM 3013 C C . THR A 1 377 ? 19.226 18.746 -32.886 1.00 38.22 377 THR A C 1
ATOM 3015 O O . THR A 1 377 ? 19.183 19.321 -33.974 1.00 38.22 377 THR A O 1
ATOM 3018 N N . ALA A 1 378 ? 19.871 19.278 -31.841 1.00 38.25 378 ALA A N 1
ATOM 3019 C CA . ALA A 1 378 ? 20.553 20.574 -31.910 1.00 38.25 378 ALA A CA 1
ATOM 3020 C C . ALA A 1 378 ? 21.826 20.545 -32.784 1.00 38.25 378 ALA A C 1
ATOM 3022 O O . ALA A 1 378 ? 22.207 21.575 -33.344 1.00 38.25 378 ALA A O 1
ATOM 3023 N N . ALA A 1 379 ? 22.454 19.374 -32.941 1.00 36.66 379 ALA A N 1
ATOM 3024 C CA . ALA A 1 379 ? 23.604 19.179 -33.825 1.00 36.66 379 ALA A CA 1
ATOM 3025 C C . ALA A 1 379 ? 23.199 19.008 -35.303 1.00 36.66 379 ALA A C 1
ATOM 3027 O O . ALA A 1 379 ? 23.933 19.433 -36.191 1.00 36.66 379 ALA A O 1
ATOM 3028 N N . ALA A 1 380 ? 22.014 18.452 -35.579 1.00 41.19 380 ALA A N 1
ATOM 3029 C CA . ALA A 1 380 ? 21.511 18.253 -36.943 1.00 41.19 380 ALA A CA 1
ATOM 3030 C C . ALA A 1 380 ? 20.903 19.523 -37.577 1.00 41.19 380 ALA A C 1
ATOM 3032 O O . ALA A 1 380 ? 20.777 19.598 -38.794 1.00 41.19 380 ALA A O 1
ATOM 3033 N N . GLY A 1 381 ? 20.549 20.532 -36.772 1.00 37.22 381 GLY A N 1
ATOM 3034 C CA . GLY A 1 381 ? 20.057 21.837 -37.245 1.00 37.22 381 GLY A CA 1
ATOM 3035 C C . GLY A 1 381 ? 21.152 22.855 -37.592 1.00 37.22 381 GLY A C 1
ATOM 3036 O O . GLY A 1 381 ? 20.840 24.011 -37.871 1.00 37.22 381 GLY A O 1
ATOM 3037 N N . ARG A 1 382 ? 22.430 22.455 -37.534 1.00 43.16 382 ARG A N 1
ATOM 3038 C CA . ARG A 1 382 ? 23.590 23.260 -37.945 1.00 43.16 382 ARG A CA 1
ATOM 3039 C C . ARG A 1 382 ? 24.421 22.503 -38.985 1.00 43.16 382 ARG A C 1
ATOM 3041 O O . ARG A 1 382 ? 25.581 22.190 -38.730 1.00 43.16 382 ARG A O 1
ATOM 3048 N N . GLN A 1 383 ? 23.832 22.192 -40.134 1.00 34.38 383 GLN A N 1
ATOM 3049 C CA . GLN A 1 383 ? 24.574 21.878 -41.358 1.00 34.38 383 GLN A CA 1
ATOM 3050 C C . GLN A 1 383 ? 23.958 22.606 -42.539 1.00 34.38 383 GLN A C 1
ATOM 3052 O O . GLN A 1 383 ? 22.709 22.639 -42.611 1.00 34.38 383 GLN A O 1
#

Secondary structure (DSSP, 8-state):
-HHHHTT-S-----GGGTTT-S--HHHHHHHHTTPPPSS-TTSS----HHHHHHHHHHHHHHHTS-HHHHHIIIIIHHHT-TT-BS-GGGGTT-SS-PPPEEEETTEEEE-PPPP-GGGGGGT--B--HHHHHHHHHHHHTTTEETTEESS-HHHHHHHTS--EE----HHHHHH-TT---EEE-SS-EEEEETTEEEEEEEEEETTEEEEEEEEGGGTEEEEEEESEES--HHHHHHHHHHHHHTTPPP--HHHHHHHHHHHHHHHHHHHHHHHHHT--TT---SS-GGGG-EEEEETTTEEEEEEEETTEEEEEETTTEEEEEEEEETTEEEEEESSGGG-EEEEEEEE-TTS-EEEEEETTTEEEEEPP-HHHHHHHT--